Protein AF-0000000067510701 (afdb_homodimer)

Nearest PDB structures (foldseek):
  4hqs-assembly1_A  TM=9.739E-01  e=9.668E-22  Streptococcus pneumoniae TIGR4
  2yp6-assembly3_C  TM=9.365E-01  e=1.801E-18  Streptococcus pneumoniae TIGR4
  2h30-assembly1_A  TM=8.982E-01  e=5.871E-12  Neisseria gonorrhoeae
  5cyy-assembly2_D  TM=8.060E-01  e=5.119E-09  Mycobacterium tuberculosis H37Rv
  2hyx-assembly1_B  TM=7.665E-01  e=7.024E-09  Mycobacterium tuberculosis H37Rv

Secondary structure (DSSP, 8-state):
----------------------------------------------------------------PPPSPBPPP-EEEETTS-EEEGGGGTTSEEEEEE--TT-HHHHHTHHHHHHHHH-SS-SEEEEEEE-TTSTTPPPHHHHHHHHHTSS-TTS-EEE-TTSHHHHHTT--SSSEEEEE-TTSBEEEEEES---HHHHHHHHHH--/----------------------------------------------------------------PPPSPBPPP-EEEETTS-EEEGGGGTTSEEEEEE--TT-HHHHHTHHHHHHHHH-SS-SEEEEEEE-TTSTTPPPHHHHHHHHHTSS-TTS-EEE-TTSHHHHHTT--SSSEEEEE-TTSBEEEEEES---HHHHHHHHHH--

Solvent-accessible surface area (backbone atoms only — not comparable to full-atom values): 25772 Å² total; per-residue (Å²): 138,65,96,67,84,73,88,76,85,83,79,84,85,87,81,80,90,80,81,90,84,92,86,92,84,86,78,88,90,80,90,79,88,76,89,90,87,73,88,76,77,77,60,78,71,71,73,70,73,74,72,67,67,74,69,66,69,65,69,63,74,70,70,70,72,60,67,40,35,42,46,82,75,53,77,34,44,29,80,85,69,46,79,47,46,56,76,76,43,64,73,28,25,35,44,41,35,37,41,46,93,85,36,66,72,34,59,71,42,46,64,57,52,36,52,62,52,64,51,74,95,56,70,55,44,59,41,30,38,34,34,30,66,41,96,82,30,49,46,60,70,55,41,54,56,55,53,69,74,49,91,61,81,83,44,51,42,29,48,33,69,81,43,59,63,39,54,49,49,49,59,87,60,69,23,26,38,35,35,27,20,23,80,42,20,37,53,44,75,44,78,40,91,73,52,68,68,54,52,53,50,52,59,69,70,50,57,131,87,74,84,79,82,87,79,89,80,88,66,95,76,90,79,89,87,78,94,80,92,89,91,88,94,87,79,82,81,93,77,90,78,80,89,81,84,84,85,76,75,72,74,76,73,75,70,73,72,72,74,69,76,66,70,69,69,69,64,74,70,69,71,71,60,67,38,36,42,45,81,77,54,78,34,43,29,81,85,69,45,78,47,45,55,76,76,42,64,74,28,26,36,43,39,36,36,41,47,92,84,36,65,71,33,59,72,42,46,66,57,52,37,51,62,52,65,50,74,94,56,71,55,43,59,41,31,39,34,34,30,68,41,96,82,31,48,46,58,70,56,40,53,57,54,52,69,73,48,91,60,81,82,44,51,42,30,48,33,68,80,43,57,63,40,56,50,50,50,58,85,58,70,25,27,37,35,36,27,20,23,81,42,20,38,53,44,77,44,78,41,92,74,53,68,68,55,53,53,51,51,59,68,71,51,57

Radius of gyration: 43.46 Å; Cα contacts (8 Å, |Δi|>4): 567; chains: 2; bounding box: 145×126×95 Å

Organism: Streptococcus pyogenes serotype M1 (NCBI:txid301447)

Sequence (414 aa):
MKKGLLVTTGLACLGLLTACSTQDNMAKKEITQDKMSMAAKKKDKMSTSKDKSMMADKSSDKKMTNDGPMAPDFELKGIDGKTYRLSEFKGKKVYLKFWASWCSICLSTLADTEDLAKMSDKDYVVLTVVSPGHQGEKSEADFKKWFQGTDYKDLPVLLDPDGKLLEAYGVRSYPTEVFIGSDGVLAKKHIGYAKKSDIKKTLKGIHMKKGLLVTTGLACLGLLTACSTQDNMAKKEITQDKMSMAAKKKDKMSTSKDKSMMADKSSDKKMTNDGPMAPDFELKGIDGKTYRLSEFKGKKVYLKFWASWCSICLSTLADTEDLAKMSDKDYVVLTVVSPGHQGEKSEADFKKWFQGTDYKDLPVLLDPDGKLLEAYGVRSYPTEVFIGSDGVLAKKHIGYAKKSDIKKTLKGIH

pLDDT: mean 74.03, std 33.58, range [16.55, 98.88]

Foldseek 3Di:
DDDDDDDDDDDDYDDDDDDDDDDDDDDDDDDDDDDDDDDDPPPPPPVPPCVVVPPVPPPPPVVDAFDADFADWDWFAWLVGDIDIPVVLQQAKEKEKEAAPPDPLRVVCLVLLLVVQPDPPHRYHYAYEYEDPPPPHHHPVVVSVVVVPDPRPSHTYTYRPPCVSCVRVVPDAPTKIWIAASNRGRRDIDHGHDDSVRVVVVSVPHD/DDDDDDDDDDDDPDDDDDDDDDYDDDDDDDDDDDDDDDDDPPPPVPVPPPPPPCPVCPVCPVVDAFDADFADWDWFAWLVGDIDIPVVLQQAKEKEKEAAPPDPLRVVCLVLLLVVQPDPPHRYHYAYEYEDPPPPHHHPVVVSVVVVPDPRPSHTYTYRPPCVSCVRVVPDAPTKIWIAASNRGRRDIDHGHDDSVRVVVVSVPHD

Structure (mmCIF, N/CA/C/O backbone):
data_AF-0000000067510701-model_v1
#
loop_
_entity.id
_entity.type
_entity.pdbx_description
1 polymer 'Thioredoxin domain-containing protein'
#
loop_
_atom_site.group_PDB
_atom_site.id
_atom_site.type_symbol
_atom_site.label_atom_id
_atom_site.label_alt_id
_atom_site.label_comp_id
_atom_site.label_asym_id
_atom_site.label_entity_id
_atom_site.label_seq_id
_atom_site.pdbx_PDB_ins_code
_atom_site.Cartn_x
_atom_site.Cartn_y
_atom_site.Cartn_z
_atom_site.occupancy
_atom_site.B_iso_or_equiv
_atom_site.auth_seq_id
_atom_site.auth_comp_id
_atom_site.auth_asym_id
_atom_site.auth_atom_id
_atom_site.pdbx_PDB_model_num
ATOM 1 N N . MET A 1 1 ? -29.484 -66.062 31 1 19.69 1 MET A N 1
ATOM 2 C CA . MET A 1 1 ? -29.906 -66.312 32.375 1 19.69 1 MET A CA 1
ATOM 3 C C . MET A 1 1 ? -29.156 -65.438 33.344 1 19.69 1 MET A C 1
ATOM 5 O O . MET A 1 1 ? -29.719 -65 34.375 1 19.69 1 MET A O 1
ATOM 9 N N . LYS A 1 2 ? -27.766 -65.5 33.312 1 18.55 2 LYS A N 1
ATOM 10 C CA . LYS A 1 2 ? -27.078 -65.5 34.594 1 18.55 2 LYS A CA 1
ATOM 11 C C . LYS A 1 2 ? -27.016 -64.062 35.156 1 18.55 2 LYS A C 1
ATOM 13 O O . LYS A 1 2 ? -27.094 -63.875 36.375 1 18.55 2 LYS A O 1
ATOM 18 N N . LYS A 1 3 ? -26.016 -63.375 34.594 1 22.7 3 LYS A N 1
ATOM 19 C CA . LYS A 1 3 ? -25.094 -62.812 35.594 1 22.7 3 LYS A CA 1
ATOM 20 C C . LYS A 1 3 ? -25.797 -61.75 36.438 1 22.7 3 LYS A C 1
ATOM 22 O O . LYS A 1 3 ? -26.219 -60.719 35.906 1 22.7 3 LYS A O 1
ATOM 27 N N . GLY A 1 4 ? -26.203 -62.156 37.5 1 18.95 4 GLY A N 1
ATOM 28 C CA . GLY A 1 4 ? -27.016 -61.75 38.625 1 18.95 4 GLY A CA 1
ATOM 29 C C . GLY A 1 4 ? -26.438 -60.562 39.375 1 18.95 4 GLY A C 1
ATOM 30 O O . GLY A 1 4 ? -27.188 -59.781 39.969 1 18.95 4 GLY A O 1
ATOM 31 N N . LEU A 1 5 ? -24.953 -60.656 39.594 1 21.62 5 LEU A N 1
ATOM 32 C CA . LEU A 1 5 ? -24.766 -60.531 41.031 1 21.62 5 LEU A CA 1
ATOM 33 C C . LEU A 1 5 ? -25.219 -59.188 41.531 1 21.62 5 LEU A C 1
ATOM 35 O O . LEU A 1 5 ? -25.172 -58.188 40.781 1 21.62 5 LEU A O 1
ATOM 39 N N . LEU A 1 6 ? -25.078 -59.031 42.875 1 18.22 6 LEU A N 1
ATOM 40 C CA . LEU A 1 6 ? -25.812 -58.688 44.062 1 18.22 6 LEU A CA 1
ATOM 41 C C . LEU A 1 6 ? -25.406 -57.281 44.562 1 18.22 6 LEU A C 1
ATOM 43 O O . LEU A 1 6 ? -26.219 -56.562 45.125 1 18.22 6 LEU A O 1
ATOM 47 N N . VAL A 1 7 ? -24.109 -56.875 44.219 1 21.47 7 VAL A N 1
ATOM 48 C CA . VAL A 1 7 ? -23.562 -56.406 45.469 1 21.47 7 VAL A CA 1
ATOM 49 C C . VAL A 1 7 ? -24.469 -55.344 46.062 1 21.47 7 VAL A C 1
ATOM 51 O O . VAL A 1 7 ? -25.094 -54.562 45.344 1 21.47 7 VAL A O 1
ATOM 54 N N . THR A 1 8 ? -24.234 -55.375 47.375 1 17.89 8 THR A N 1
ATOM 55 C CA . THR A 1 8 ? -24.875 -55.125 48.656 1 17.89 8 THR A CA 1
ATOM 56 C C . THR A 1 8 ? -25.062 -53.625 48.875 1 17.89 8 THR A C 1
ATOM 58 O O . THR A 1 8 ? -26.172 -53.156 49.125 1 17.89 8 THR A O 1
ATOM 61 N N . THR A 1 9 ? -23.891 -53.125 49.562 1 20.98 9 THR A N 1
ATOM 62 C CA . THR A 1 9 ? -24.125 -52.75 50.969 1 20.98 9 THR A CA 1
ATOM 63 C C . THR A 1 9 ? -24.859 -51.438 51.062 1 20.98 9 THR A C 1
ATOM 65 O O . THR A 1 9 ? -24.844 -50.625 50.125 1 20.98 9 THR A O 1
ATOM 68 N N . GLY A 1 10 ? -24.578 -50.906 52.188 1 18.06 10 GLY A N 1
ATOM 69 C CA . GLY A 1 10 ? -25.266 -50.625 53.438 1 18.06 10 GLY A CA 1
ATOM 70 C C . GLY A 1 10 ? -25.766 -49.188 53.531 1 18.06 10 GLY A C 1
ATOM 71 O O . GLY A 1 10 ? -25.422 -48.375 52.688 1 18.06 10 GLY A O 1
ATOM 72 N N . LEU A 1 11 ? -25.297 -48.656 54.688 1 17.89 11 LEU A N 1
ATOM 73 C CA . LEU A 1 11 ? -26.156 -48.281 55.812 1 17.89 11 LEU A CA 1
ATOM 74 C C . LEU A 1 11 ? -26.516 -46.781 55.719 1 17.89 11 LEU A C 1
ATOM 76 O O . LEU A 1 11 ? -27.688 -46.438 55.812 1 17.89 11 LEU A O 1
ATOM 80 N N . ALA A 1 12 ? -25.438 -45.906 56.094 1 18.53 12 ALA A N 1
ATOM 81 C CA . ALA A 1 12 ? -25.672 -45.344 57.438 1 18.53 12 ALA A CA 1
ATOM 82 C C . ALA A 1 12 ? -26.609 -44.156 57.344 1 18.53 12 ALA A C 1
ATOM 84 O O . ALA A 1 12 ? -26.781 -43.562 56.281 1 18.53 12 ALA A O 1
ATOM 85 N N . CYS A 1 13 ? -26.203 -43.156 58.25 1 19.16 13 CYS A N 1
ATOM 86 C CA . CYS A 1 13 ? -26.828 -42.656 59.469 1 19.16 13 CYS A CA 1
ATOM 87 C C . CYS A 1 13 ? -27.766 -41.5 59.188 1 19.16 13 CYS A C 1
ATOM 89 O O . CYS A 1 13 ? -27.703 -40.906 58.094 1 19.16 13 CYS A O 1
ATOM 91 N N . LEU A 1 14 ? -27.609 -40.562 60.062 1 18.84 14 LEU A N 1
ATOM 92 C CA . LEU A 1 14 ? -28.391 -40.094 61.188 1 18.84 14 LEU A CA 1
ATOM 93 C C . LEU A 1 14 ? -29.219 -38.875 60.781 1 18.84 14 LEU A C 1
ATOM 95 O O . LEU A 1 14 ? -28.938 -38.219 59.781 1 18.84 14 LEU A O 1
ATOM 99 N N . GLY A 1 15 ? -29.297 -38.062 61.812 1 17.14 15 GLY A N 1
ATOM 100 C CA . GLY A 1 15 ? -30.344 -37.594 62.719 1 17.14 15 GLY A CA 1
ATOM 101 C C . GLY A 1 15 ? -30.969 -36.281 62.219 1 17.14 15 GLY A C 1
ATOM 102 O O . GLY A 1 15 ? -32.188 -36.25 61.969 1 17.14 15 GLY A O 1
ATOM 103 N N . LEU A 1 16 ? -30.609 -35.219 63 1 18.25 16 LEU A N 1
ATOM 104 C CA . LEU A 1 16 ? -31.422 -34.594 64.062 1 18.25 16 LEU A CA 1
ATOM 105 C C . LEU A 1 16 ? -32.156 -33.406 63.5 1 18.25 16 LEU A C 1
ATOM 107 O O . LEU A 1 16 ? -33.375 -33.281 63.656 1 18.25 16 LEU A O 1
ATOM 111 N N . LEU A 1 17 ? -31.547 -32.188 63.812 1 19.34 17 LEU A N 1
ATOM 112 C CA . LEU A 1 17 ? -32.031 -31.281 64.875 1 19.34 17 LEU A CA 1
ATOM 113 C C . LEU A 1 17 ? -33.094 -30.328 64.312 1 19.34 17 LEU A C 1
ATOM 115 O O . LEU A 1 17 ? -33.062 -30 63.125 1 19.34 17 LEU A O 1
ATOM 119 N N . THR A 1 18 ? -33.969 -30.125 65.25 1 20.2 18 THR A N 1
ATOM 120 C CA . THR A 1 18 ? -35.281 -29.625 65.625 1 20.2 18 THR A CA 1
ATOM 121 C C . THR A 1 18 ? -35.469 -28.172 65.188 1 20.2 18 THR A C 1
ATOM 123 O O . THR A 1 18 ? -36.469 -27.797 64.562 1 20.2 18 THR A O 1
ATOM 126 N N . ALA A 1 19 ? -34.719 -27.25 66.125 1 20.03 19 ALA A N 1
ATOM 127 C CA . ALA A 1 19 ? -35.531 -26.469 67.062 1 20.03 19 ALA A CA 1
ATOM 128 C C . ALA A 1 19 ? -36.156 -25.266 66.375 1 20.03 19 ALA A C 1
ATOM 130 O O . ALA A 1 19 ? -37.375 -25.016 66.5 1 20.03 19 ALA A O 1
ATOM 131 N N . CYS A 1 20 ? -35.375 -24.094 66.562 1 22.7 20 CYS A N 1
ATOM 132 C CA . CYS A 1 20 ? -35.75 -23.078 67.5 1 22.7 20 CYS A CA 1
ATOM 133 C C . CYS A 1 20 ? -36.844 -22.172 67 1 22.7 20 CYS A C 1
ATOM 135 O O . CYS A 1 20 ? -36.969 -21.953 65.812 1 22.7 20 CYS A O 1
ATOM 137 N N . SER A 1 21 ? -37.344 -21.359 68 1 20 21 SER A N 1
ATOM 138 C CA . SER A 1 21 ? -38.438 -20.781 68.75 1 20 21 SER A CA 1
ATOM 139 C C . SER A 1 21 ? -39.031 -19.562 68.062 1 20 21 SER A C 1
ATOM 141 O O . SER A 1 21 ? -40.25 -19.453 67.938 1 20 21 SER A O 1
ATOM 143 N N . THR A 1 22 ? -38.594 -18.25 68.625 1 20.52 22 THR A N 1
ATOM 144 C CA . THR A 1 22 ? -39.312 -17.375 69.562 1 20.52 22 THR A CA 1
ATOM 145 C C . THR A 1 22 ? -40.156 -16.359 68.812 1 20.52 22 THR A C 1
ATOM 147 O O . THR A 1 22 ? -39.875 -16.062 67.625 1 20.52 22 THR A O 1
ATOM 150 N N . GLN A 1 23 ? -40.844 -15.367 69.688 1 18.64 23 GLN A N 1
ATOM 151 C CA . GLN A 1 23 ? -42.094 -14.758 70.188 1 18.64 23 GLN A CA 1
ATOM 152 C C . GLN A 1 23 ? -42.344 -13.438 69.438 1 18.64 23 GLN A C 1
ATOM 154 O O . GLN A 1 23 ? -43.469 -13.188 69 1 18.64 23 GLN A O 1
ATOM 159 N N . ASP A 1 24 ? -41.656 -12.266 69.938 1 19.34 24 ASP A N 1
ATOM 160 C CA . ASP A 1 24 ? -42.281 -11.242 70.75 1 19.34 24 ASP A CA 1
ATOM 161 C C . ASP A 1 24 ? -43.031 -10.234 69.875 1 19.34 24 ASP A C 1
ATOM 163 O O . ASP A 1 24 ? -42.75 -10.086 68.688 1 19.34 24 ASP A O 1
ATOM 167 N N . ASN A 1 25 ? -43.656 -9.102 70.625 1 19.2 25 ASN A N 1
ATOM 168 C CA . ASN A 1 25 ? -44.812 -8.352 71 1 19.2 25 ASN A CA 1
ATOM 169 C C . ASN A 1 25 ? -45.031 -7.113 70.125 1 19.2 25 ASN A C 1
ATOM 171 O O . ASN A 1 25 ? -46.125 -6.883 69.625 1 19.2 25 ASN A O 1
ATOM 175 N N . MET A 1 26 ? -44.406 -5.898 70.562 1 17.7 26 MET A N 1
ATOM 176 C CA . MET A 1 26 ? -45.125 -4.812 71.25 1 17.7 26 MET A CA 1
ATOM 177 C C . MET A 1 26 ? -45.688 -3.846 70.25 1 17.7 26 MET A C 1
ATOM 179 O O . MET A 1 26 ? -46.906 -3.551 70.25 1 17.7 26 MET A O 1
ATOM 183 N N . ALA A 1 27 ? -45.344 -2.414 70.375 1 17.91 27 ALA A N 1
ATOM 184 C CA . ALA A 1 27 ? -46.094 -1.237 70.812 1 17.91 27 ALA A CA 1
ATOM 185 C C . ALA A 1 27 ? -46.594 -0.438 69.625 1 17.91 27 ALA A C 1
ATOM 187 O O . ALA A 1 27 ? -47.719 0.038 69.625 1 17.91 27 ALA A O 1
ATOM 188 N N . LYS A 1 28 ? -45.719 0.049 68.688 1 18.64 28 LYS A N 1
ATOM 189 C CA . LYS A 1 28 ? -45.719 1.509 68.625 1 18.64 28 LYS A CA 1
ATOM 190 C C . LYS A 1 28 ? -46.969 2.047 68 1 18.64 28 LYS A C 1
ATOM 192 O O . LYS A 1 28 ? -47.469 1.472 67 1 18.64 28 LYS A O 1
ATOM 197 N N . LYS A 1 29 ? -47.094 3.461 68.125 1 20.12 29 LYS A N 1
ATOM 198 C CA . LYS A 1 29 ? -47.969 4.562 68.562 1 20.12 29 LYS A CA 1
ATOM 199 C C . LYS A 1 29 ? -48.875 4.992 67.375 1 20.12 29 LYS A C 1
ATOM 201 O O . LYS A 1 29 ? -48.5 4.887 66.188 1 20.12 29 LYS A O 1
ATOM 206 N N . GLU A 1 30 ? -49.781 6.047 67.562 1 20.12 30 GLU A N 1
ATOM 207 C CA . GLU A 1 30 ? -51.125 6.594 67.5 1 20.12 30 GLU A CA 1
ATOM 208 C C . GLU A 1 30 ? -51.281 7.422 66.188 1 20.12 30 GLU A C 1
ATOM 210 O O . GLU A 1 30 ? -52.406 7.523 65.688 1 20.12 30 GLU A O 1
ATOM 215 N N . ILE A 1 31 ? -50.25 8.336 65.812 1 21.16 31 ILE A N 1
ATOM 216 C CA . ILE A 1 31 ? -50.688 9.719 65.688 1 21.16 31 ILE A CA 1
ATOM 217 C C . ILE A 1 31 ? -51.531 9.883 64.438 1 21.16 31 ILE A C 1
ATOM 219 O O . ILE A 1 31 ? -51.094 9.438 63.344 1 21.16 31 ILE A O 1
ATOM 223 N N . THR A 1 32 ? -52.75 10.5 64.438 1 20.78 32 THR A N 1
ATOM 224 C CA . THR A 1 32 ? -54.094 10.656 63.875 1 20.78 32 THR A CA 1
ATOM 225 C C . THR A 1 32 ? -54 11.422 62.531 1 20.78 32 THR A C 1
ATOM 227 O O . THR A 1 32 ? -54.562 10.977 61.531 1 20.78 32 THR A O 1
ATOM 230 N N . GLN A 1 33 ? -54.062 12.852 62.594 1 20.64 33 GLN A N 1
ATOM 231 C CA . GLN A 1 33 ? -55.25 13.625 62.188 1 20.64 33 GLN A CA 1
ATOM 232 C C . GLN A 1 33 ? -55.219 13.922 60.688 1 20.64 33 GLN A C 1
ATOM 234 O O . GLN A 1 33 ? -56.188 13.688 60 1 20.64 33 GLN A O 1
ATOM 239 N N . ASP A 1 34 ? -54.875 15.227 60.312 1 21.2 34 ASP A N 1
ATOM 240 C CA . ASP A 1 34 ? -55.531 16.359 59.688 1 21.2 34 ASP A CA 1
ATOM 241 C C . ASP A 1 34 ? -55.25 16.438 58.188 1 21.2 34 ASP A C 1
ATOM 243 O O . ASP A 1 34 ? -55.875 17.219 57.469 1 21.2 34 ASP A O 1
ATOM 247 N N . LYS A 1 35 ? -54.094 16.047 57.656 1 20.91 35 LYS A N 1
ATOM 248 C CA . LYS A 1 35 ? -53.5 17.047 56.812 1 20.91 35 LYS A CA 1
ATOM 249 C C . LYS A 1 35 ? -54.344 17.312 55.562 1 20.91 35 LYS A C 1
ATOM 251 O O . LYS A 1 35 ? -55.156 16.484 55.188 1 20.91 35 LYS A O 1
ATOM 256 N N . MET A 1 36 ? -53.688 18.125 54.469 1 21.8 36 MET A N 1
ATOM 257 C CA . MET A 1 36 ? -53.594 19.25 53.531 1 21.8 36 MET A CA 1
ATOM 258 C C . MET A 1 36 ? -54.188 18.875 52.188 1 21.8 36 MET A C 1
ATOM 260 O O . MET A 1 36 ? -53.938 17.766 51.688 1 21.8 36 MET A O 1
ATOM 264 N N . SER A 1 37 ? -55.094 19.766 51.562 1 23.55 37 SER A N 1
ATOM 265 C CA . SER A 1 37 ? -56.188 20.031 50.594 1 23.55 37 SER A CA 1
ATOM 266 C C . SER A 1 37 ? -55.75 19.703 49.156 1 23.55 37 SER A C 1
ATOM 268 O O . SER A 1 37 ? -56.469 19.031 48.438 1 23.55 37 SER A O 1
ATOM 270 N N . MET A 1 38 ? -54.938 20.594 48.531 1 21.38 38 MET A N 1
ATOM 271 C CA . MET A 1 38 ? -55.25 21.312 47.312 1 21.38 38 MET A CA 1
ATOM 272 C C . MET A 1 38 ? -54.906 20.453 46.094 1 21.38 38 MET A C 1
ATOM 274 O O . MET A 1 38 ? -55.5 20.625 45.031 1 21.38 38 MET A O 1
ATOM 278 N N . ALA A 1 39 ? -53.688 19.984 45.969 1 22.02 39 ALA A N 1
ATOM 279 C CA . ALA A 1 39 ? -53.094 20.094 44.625 1 22.02 39 ALA A CA 1
ATOM 280 C C . ALA A 1 39 ? -53.781 19.172 43.656 1 22.02 39 ALA A C 1
ATOM 282 O O . ALA A 1 39 ? -54.031 18 43.969 1 22.02 39 ALA A O 1
ATOM 283 N N . ALA A 1 40 ? -54.438 19.844 42.562 1 24.95 40 ALA A N 1
ATOM 284 C CA . ALA A 1 40 ? -55.156 19.609 41.312 1 24.95 40 ALA A CA 1
ATOM 285 C C . ALA A 1 40 ? -54.438 18.594 40.438 1 24.95 40 ALA A C 1
ATOM 287 O O . ALA A 1 40 ? -53.344 18.859 39.969 1 24.95 40 ALA A O 1
ATOM 288 N N . LYS A 1 41 ? -54.594 17.359 40.688 1 25.16 41 LYS A N 1
ATOM 289 C CA . LYS A 1 41 ? -53.906 16.312 39.906 1 25.16 41 LYS A CA 1
ATOM 290 C C . LYS A 1 41 ? -54.406 16.297 38.469 1 25.16 41 LYS A C 1
ATOM 292 O O . LYS A 1 41 ? -55.562 16.047 38.188 1 25.16 41 LYS A O 1
ATOM 297 N N . LYS A 1 42 ? -53.812 17.281 37.719 1 24.81 42 LYS A N 1
ATOM 298 C CA . LYS A 1 42 ? -53.844 17.281 36.281 1 24.81 42 LYS A CA 1
ATOM 299 C C . LYS A 1 42 ? -53.594 15.883 35.719 1 24.81 42 LYS A C 1
ATOM 301 O O . LYS A 1 42 ? -52.531 15.312 35.906 1 24.81 42 LYS A O 1
ATOM 306 N N . LYS A 1 43 ? -54.531 15.141 35.781 1 26.73 43 LYS A N 1
ATOM 307 C CA . LYS A 1 43 ? -54.438 13.758 35.312 1 26.73 43 LYS A CA 1
ATOM 308 C C . LYS A 1 43 ? -54.156 13.695 33.844 1 26.73 43 LYS A C 1
ATOM 310 O O . LYS A 1 43 ? -54.219 12.625 33.219 1 26.73 43 LYS A O 1
ATOM 315 N N . ASP A 1 44 ? -53.969 14.914 33.25 1 24.67 44 ASP A N 1
ATOM 316 C CA . ASP A 1 44 ? -54.156 14.609 31.828 1 24.67 44 ASP A CA 1
ATOM 317 C C . ASP A 1 44 ? -53.156 13.547 31.375 1 24.67 44 ASP A C 1
ATOM 319 O O . ASP A 1 44 ? -51.969 13.695 31.547 1 24.67 44 ASP A O 1
ATOM 323 N N . LYS A 1 45 ? -53.562 12.328 31.516 1 26.83 45 LYS A N 1
ATOM 324 C CA . LYS A 1 45 ? -52.875 11.156 30.984 1 26.83 45 LYS A CA 1
ATOM 325 C C . LYS A 1 45 ? -52.531 11.336 29.516 1 26.83 45 LYS A C 1
ATOM 327 O O . LYS A 1 45 ? -53.438 11.297 28.656 1 26.83 45 LYS A O 1
ATOM 332 N N . MET A 1 46 ? -51.844 12.445 29.219 1 25.66 46 MET A N 1
ATOM 333 C CA . MET A 1 46 ? -51.312 12.445 27.859 1 25.66 46 MET A CA 1
ATOM 334 C C . MET A 1 46 ? -50.656 11.109 27.531 1 25.66 46 MET A C 1
ATOM 336 O O . MET A 1 46 ? -49.781 10.641 28.281 1 25.66 46 MET A O 1
ATOM 340 N N . SER A 1 47 ? -51.469 10.148 27.062 1 28.52 47 SER A N 1
ATOM 341 C CA . SER A 1 47 ? -51.125 8.906 26.359 1 28.52 47 SER A CA 1
ATOM 342 C C . SER A 1 47 ? -49.938 9.086 25.453 1 28.52 47 SER A C 1
ATOM 344 O O . SER A 1 47 ? -50.031 9.734 24.406 1 28.52 47 SER A O 1
ATOM 346 N N . THR A 1 48 ? -48.906 9.703 25.953 1 29.53 48 THR A N 1
ATOM 347 C CA . THR A 1 48 ? -47.75 9.781 25.047 1 29.53 48 THR A CA 1
ATOM 348 C C . THR A 1 48 ? -47.406 8.398 24.5 1 29.53 48 THR A C 1
ATOM 350 O O . THR A 1 48 ? -47.125 7.484 25.281 1 29.53 48 THR A O 1
ATOM 353 N N . SER A 1 49 ? -48.219 7.953 23.469 1 29.98 49 SER A N 1
ATOM 354 C CA . SER A 1 49 ? -47.844 6.863 22.578 1 29.98 49 SER A CA 1
ATOM 355 C C . SER A 1 49 ? -46.344 6.84 22.328 1 29.98 49 SER A C 1
ATOM 357 O O . SER A 1 49 ? -45.75 7.867 22.016 1 29.98 49 SER A O 1
ATOM 359 N N . LYS A 1 50 ? -45.688 6.066 23.141 1 29.62 50 LYS A N 1
ATOM 360 C CA . LYS A 1 50 ? -44.312 5.629 22.984 1 29.62 50 LYS A CA 1
ATOM 361 C C . LYS A 1 50 ? -44.031 5.219 21.531 1 29.62 50 LYS A C 1
ATOM 363 O O . LYS A 1 50 ? -44.5 4.168 21.094 1 29.62 50 LYS A O 1
ATOM 368 N N . ASP A 1 51 ? -44.469 6.004 20.562 1 29.12 51 ASP A N 1
ATOM 369 C CA . ASP A 1 51 ? -43.812 5.652 19.312 1 29.12 51 ASP A CA 1
ATOM 370 C C . ASP A 1 51 ? -42.312 5.375 19.547 1 29.12 51 ASP A C 1
ATOM 372 O O . ASP A 1 51 ? -41.531 6.301 19.766 1 29.12 51 ASP A O 1
ATOM 376 N N . LYS A 1 52 ? -42.062 4.492 20.5 1 30.2 52 LYS A N 1
ATOM 377 C CA . LYS A 1 52 ? -40.719 3.941 20.484 1 30.2 52 LYS A CA 1
ATOM 378 C C . LYS A 1 52 ? -40.25 3.721 19.062 1 30.2 52 LYS A C 1
ATOM 380 O O . LYS A 1 52 ? -40.781 2.875 18.344 1 30.2 52 LYS A O 1
ATOM 385 N N . SER A 1 53 ? -40.125 4.773 18.344 1 30.17 53 SER A N 1
ATOM 386 C CA . SER A 1 53 ? -39.312 4.676 17.156 1 30.17 53 SER A CA 1
ATOM 387 C C . SER A 1 53 ? -38.188 3.633 17.344 1 30.17 53 SER A C 1
ATOM 389 O O . SER A 1 53 ? -37.531 3.613 18.375 1 30.17 53 SER A O 1
ATOM 391 N N . MET A 1 54 ? -38.438 2.346 16.875 1 27 54 MET A N 1
ATOM 392 C CA . MET A 1 54 ? -37.438 1.367 16.469 1 27 54 MET A CA 1
ATOM 393 C C . MET A 1 54 ? -36.125 2.057 16.062 1 27 54 MET A C 1
ATOM 395 O O . MET A 1 54 ? -36.094 2.783 15.07 1 27 54 MET A O 1
ATOM 399 N N . MET A 1 55 ? -35.594 2.779 16.922 1 25.72 55 MET A N 1
ATOM 400 C CA . MET A 1 55 ? -34.188 2.916 16.594 1 25.72 55 MET A CA 1
ATOM 401 C C . MET A 1 55 ? -33.625 1.613 16.031 1 25.72 55 MET A C 1
ATOM 403 O O . MET A 1 55 ? -33.5 0.623 16.75 1 25.72 55 MET A O 1
ATOM 407 N N . ALA A 1 56 ? -34.125 1.105 14.898 1 30.53 56 ALA A N 1
ATOM 408 C CA . ALA A 1 56 ? -33.344 0.118 14.148 1 30.53 56 ALA A CA 1
ATOM 409 C C . ALA A 1 56 ? -31.859 0.21 14.484 1 30.53 56 ALA A C 1
ATOM 411 O O . ALA A 1 56 ? -31.266 1.29 14.422 1 30.53 56 ALA A O 1
ATOM 412 N N . ASP A 1 57 ? -31.484 -0.388 15.508 1 32.12 57 ASP A N 1
ATOM 413 C CA . ASP A 1 57 ? -30.078 -0.805 15.539 1 32.12 57 ASP A CA 1
ATOM 414 C C . ASP A 1 57 ? -29.516 -0.927 14.125 1 32.12 57 ASP A C 1
ATOM 416 O O . ASP A 1 57 ? -29.906 -1.816 13.367 1 32.12 57 ASP A O 1
ATOM 420 N N . LYS A 1 58 ? -29.578 0.074 13.352 1 34.72 58 LYS A N 1
ATOM 421 C CA . LYS A 1 58 ? -28.672 -0.13 12.219 1 34.72 58 LYS A CA 1
ATOM 422 C C . LYS A 1 58 ? -27.531 -1.079 12.594 1 34.72 58 LYS A C 1
ATOM 424 O O . LYS A 1 58 ? -26.641 -0.719 13.367 1 34.72 58 LYS A O 1
ATOM 429 N N . SER A 1 59 ? -27.859 -2.268 12.984 1 35.97 59 SER A N 1
ATOM 430 C CA . SER A 1 59 ? -26.797 -3.258 12.844 1 35.97 59 SER A CA 1
ATOM 431 C C . SER A 1 59 ? -25.703 -2.758 11.914 1 35.97 59 SER A C 1
ATOM 433 O O . SER A 1 59 ? -25.891 -2.691 10.695 1 35.97 59 SER A O 1
ATOM 435 N N . SER A 1 60 ? -25.172 -1.688 12.148 1 36.97 60 SER A N 1
ATOM 436 C CA . SER A 1 60 ? -23.953 -1.311 11.438 1 36.97 60 SER A CA 1
ATOM 437 C C . SER A 1 60 ? -23.141 -2.539 11.047 1 36.97 60 SER A C 1
ATOM 439 O O . SER A 1 60 ? -22.578 -3.221 11.906 1 36.97 60 SER A O 1
ATOM 441 N N . ASP A 1 61 ? -23.672 -3.424 10.359 1 39.16 61 ASP A N 1
ATOM 442 C CA . ASP A 1 61 ? -22.688 -4.301 9.719 1 39.16 61 ASP A CA 1
ATOM 443 C C . ASP A 1 61 ? -21.312 -3.658 9.703 1 39.16 61 ASP A C 1
ATOM 445 O O . ASP A 1 61 ? -21.016 -2.84 8.828 1 39.16 61 ASP A O 1
ATOM 449 N N . LYS A 1 62 ? -20.844 -3.188 10.797 1 46.09 62 LYS A N 1
ATOM 450 C CA . LYS A 1 62 ? -19.469 -2.75 10.93 1 46.09 62 LYS A CA 1
ATOM 451 C C . LYS A 1 62 ? -18.562 -3.494 9.953 1 46.09 62 LYS A C 1
ATOM 453 O O . LYS A 1 62 ? -18.25 -4.668 10.156 1 46.09 62 LYS A O 1
ATOM 458 N N . LYS A 1 63 ? -18.844 -3.467 8.703 1 53.47 63 LYS A N 1
ATOM 459 C CA . LYS A 1 63 ? -17.938 -4.023 7.707 1 53.47 63 LYS A CA 1
ATOM 460 C C . LYS A 1 63 ? -16.484 -3.869 8.141 1 53.47 63 LYS A C 1
ATOM 462 O O . LYS A 1 63 ? -16 -2.75 8.336 1 53.47 63 LYS A O 1
ATOM 467 N N . MET A 1 64 ? -15.961 -4.91 8.789 1 65.06 64 MET A N 1
ATOM 468 C CA . MET A 1 64 ? -14.539 -4.953 9.117 1 65.06 64 MET A CA 1
ATOM 469 C C . MET A 1 64 ? -13.688 -4.566 7.914 1 65.06 64 MET A C 1
ATOM 471 O O . MET A 1 64 ? -13.977 -4.984 6.789 1 65.06 64 MET A O 1
ATOM 475 N N . THR A 1 65 ? -13.156 -3.463 8.008 1 81.31 65 THR A N 1
ATOM 476 C CA . THR A 1 65 ? -12.281 -2.975 6.949 1 81.31 65 THR A CA 1
ATOM 477 C C . THR A 1 65 ? -10.812 -3.211 7.305 1 81.31 65 THR A C 1
ATOM 479 O O . THR A 1 65 ? -10.453 -3.258 8.484 1 81.31 65 THR A O 1
ATOM 482 N N . ASN A 1 66 ? -10.086 -3.664 6.273 1 90 66 ASN A N 1
ATOM 483 C CA . ASN A 1 66 ? -8.648 -3.818 6.453 1 90 66 ASN A CA 1
ATOM 484 C C . ASN A 1 66 ? -7.949 -2.467 6.57 1 90 66 ASN A C 1
ATOM 486 O O . ASN A 1 66 ? -8.445 -1.462 6.055 1 90 66 ASN A O 1
ATOM 490 N N . ASP A 1 67 ? -6.824 -2.592 7.297 1 85.69 67 ASP A N 1
ATOM 491 C CA . ASP A 1 67 ? -5.973 -1.409 7.367 1 85.69 67 ASP A CA 1
ATOM 492 C C . ASP A 1 67 ? -4.844 -1.484 6.336 1 85.69 67 ASP A C 1
ATOM 494 O O . ASP A 1 67 ? -4.242 -2.543 6.145 1 85.69 67 ASP A O 1
ATOM 498 N N . GLY A 1 68 ? -4.707 -0.351 5.52 1 89.81 68 GLY A N 1
ATOM 499 C CA . GLY A 1 68 ? -3.672 -0.277 4.5 1 89.81 68 GLY A CA 1
ATOM 500 C C . GLY A 1 68 ? -4.094 0.521 3.281 1 89.81 68 GLY A C 1
ATOM 501 O O . GLY A 1 68 ? -5.219 1.018 3.215 1 89.81 68 GLY A O 1
ATOM 502 N N . PRO A 1 69 ? -3.129 0.659 2.412 1 91.56 69 PRO A N 1
ATOM 503 C CA . PRO A 1 69 ? -3.498 1.309 1.152 1 91.56 69 PRO A CA 1
ATOM 504 C C . PRO A 1 69 ? -4.25 0.378 0.206 1 91.56 69 PRO A C 1
ATOM 506 O O . PRO A 1 69 ? -4.23 -0.842 0.387 1 91.56 69 PRO A O 1
ATOM 509 N N . MET A 1 70 ? -4.926 1.014 -0.678 1 93.44 70 MET A N 1
ATOM 510 C CA . MET A 1 70 ? -5.484 0.196 -1.752 1 93.44 70 MET A CA 1
ATOM 511 C C . MET A 1 70 ? -4.379 -0.519 -2.521 1 93.44 70 MET A C 1
ATOM 513 O O . MET A 1 70 ? -3.316 0.056 -2.766 1 93.44 70 MET A O 1
ATOM 517 N N . ALA A 1 71 ? -4.672 -1.718 -2.814 1 96.69 71 ALA A N 1
ATOM 518 C CA . ALA A 1 71 ? -3.705 -2.461 -3.619 1 96.69 71 ALA A CA 1
ATOM 519 C C . ALA A 1 71 ? -3.592 -1.871 -5.023 1 96.69 71 ALA A C 1
ATOM 521 O O . ALA A 1 71 ? -4.602 -1.537 -5.645 1 96.69 71 ALA A O 1
ATOM 522 N N . PRO A 1 72 ? -2.375 -1.765 -5.5 1 95.19 72 PRO A N 1
ATOM 523 C CA . PRO A 1 72 ? -2.248 -1.346 -6.898 1 95.19 72 PRO A CA 1
ATOM 524 C C . PRO A 1 72 ? -2.967 -2.287 -7.863 1 95.19 72 PRO A C 1
ATOM 526 O O . PRO A 1 72 ? -2.775 -3.504 -7.805 1 95.19 72 PRO A O 1
ATOM 529 N N . ASP A 1 73 ? -3.74 -1.693 -8.727 1 95.75 73 ASP A N 1
ATOM 530 C CA . ASP A 1 73 ? -4.453 -2.502 -9.711 1 95.75 73 ASP A CA 1
ATOM 531 C C . ASP A 1 73 ? -3.506 -3 -10.805 1 95.75 73 ASP A C 1
ATOM 533 O O . ASP A 1 73 ? -2.396 -2.484 -10.953 1 95.75 73 ASP A O 1
ATOM 537 N N . PHE A 1 74 ? -3.982 -4.074 -11.461 1 97.69 74 PHE A N 1
ATOM 538 C CA . PHE A 1 74 ? -3.215 -4.574 -12.594 1 97.69 74 PHE A CA 1
ATOM 539 C C . PHE A 1 74 ? -4.129 -5.25 -13.609 1 97.69 74 PHE A C 1
ATOM 541 O O . PHE A 1 74 ? -5.281 -5.559 -13.305 1 97.69 74 PHE A O 1
ATOM 548 N N . GLU A 1 75 ? -3.613 -5.34 -14.844 1 98.19 75 GLU A N 1
ATOM 549 C CA . GLU A 1 75 ? -4.129 -6.176 -15.922 1 98.19 75 GLU A CA 1
ATOM 550 C C . GLU A 1 75 ? -3.018 -7.016 -16.547 1 98.19 75 GLU A C 1
ATOM 552 O O . GLU A 1 75 ? -2.086 -6.473 -17.141 1 98.19 75 GLU A O 1
ATOM 557 N N . LEU A 1 76 ? -3.133 -8.344 -16.391 1 98.69 76 LEU A N 1
ATOM 558 C CA . LEU A 1 76 ? -2.086 -9.242 -16.875 1 98.69 76 LEU A CA 1
ATOM 559 C C . LEU A 1 76 ? -2.686 -10.445 -17.594 1 98.69 76 LEU A C 1
ATOM 561 O O . LEU A 1 76 ? -3.805 -10.859 -17.281 1 98.69 76 LEU A O 1
ATOM 565 N N . LYS A 1 77 ? -1.863 -10.969 -18.453 1 98.44 77 LYS A N 1
ATOM 566 C CA . LYS A 1 77 ? -2.232 -12.227 -19.094 1 98.44 77 LYS A CA 1
ATOM 567 C C . LYS A 1 77 ? -1.695 -13.422 -18.312 1 98.44 77 LYS A C 1
ATOM 569 O O . LYS A 1 77 ? -0.561 -13.398 -17.828 1 98.44 77 LYS A O 1
ATOM 574 N N . GLY A 1 78 ? -2.521 -14.422 -18.281 1 98.19 78 GLY A N 1
ATOM 575 C CA . GLY A 1 78 ? -2.068 -15.688 -17.734 1 98.19 78 GLY A CA 1
ATOM 576 C C . GLY A 1 78 ? -1.457 -16.609 -18.781 1 98.19 78 GLY A C 1
ATOM 577 O O . GLY A 1 78 ? -1.604 -16.375 -19.969 1 98.19 78 GLY A O 1
ATOM 578 N N . ILE A 1 79 ? -0.831 -17.656 -18.266 1 97.25 79 ILE A N 1
ATOM 579 C CA . ILE A 1 79 ? -0.287 -18.672 -19.156 1 97.25 79 ILE A CA 1
ATOM 580 C C . ILE A 1 79 ? -1.428 -19.391 -19.875 1 97.25 79 ILE A C 1
ATOM 582 O O . ILE A 1 79 ? -1.22 -20.016 -20.922 1 97.25 79 ILE A O 1
ATOM 586 N N . ASP A 1 80 ? -2.568 -19.328 -19.328 1 95.12 80 ASP A N 1
ATOM 587 C CA . ASP A 1 80 ? -3.75 -19.953 -19.922 1 95.12 80 ASP A CA 1
ATOM 588 C C . ASP A 1 80 ? -4.328 -19.062 -21.016 1 95.12 80 ASP A C 1
ATOM 590 O O . ASP A 1 80 ? -5.32 -19.438 -21.656 1 95.12 80 ASP A O 1
ATOM 594 N N . GLY A 1 81 ? -3.828 -17.891 -21.172 1 95.88 81 GLY A N 1
ATOM 595 C CA . GLY A 1 81 ? -4.262 -17 -22.234 1 95.88 81 GLY A CA 1
ATOM 596 C C . GLY A 1 81 ? -5.332 -16.031 -21.797 1 95.88 81 GLY A C 1
ATOM 597 O O . GLY A 1 81 ? -5.676 -15.102 -22.547 1 95.88 81 GLY A O 1
ATOM 598 N N . LYS A 1 82 ? -5.789 -16.188 -20.609 1 96.75 82 LYS A N 1
ATOM 599 C CA . LYS A 1 82 ? -6.832 -15.305 -20.094 1 96.75 82 LYS A CA 1
ATOM 600 C C . LYS A 1 82 ? -6.234 -14.031 -19.516 1 96.75 82 LYS A C 1
ATOM 602 O O . LYS A 1 82 ? -5.07 -14.008 -19.109 1 96.75 82 LYS A O 1
ATOM 607 N N . THR A 1 83 ? -7.074 -12.977 -19.609 1 98.25 83 THR A N 1
ATOM 608 C CA . THR A 1 83 ? -6.695 -11.719 -18.984 1 98.25 83 THR A CA 1
ATOM 609 C C . THR A 1 83 ? -7.258 -11.617 -17.562 1 98.25 83 THR A C 1
ATOM 611 O O . THR A 1 83 ? -8.43 -11.906 -17.328 1 98.25 83 THR A O 1
ATOM 614 N N . TYR A 1 84 ? -6.414 -11.258 -16.672 1 98 84 TYR A N 1
ATOM 615 C CA . TYR A 1 84 ? -6.789 -11.086 -15.273 1 98 84 TYR A CA 1
ATOM 616 C C . TYR A 1 84 ? -6.641 -9.633 -14.844 1 98 84 TYR A C 1
ATOM 618 O O . TYR A 1 84 ? -5.629 -8.992 -15.148 1 98 84 TYR A O 1
ATOM 626 N N . ARG A 1 85 ? -7.633 -9.109 -14.172 1 98.12 85 ARG A N 1
ATOM 627 C CA . ARG A 1 85 ? -7.629 -7.789 -13.547 1 98.12 85 ARG A CA 1
ATOM 628 C C . ARG A 1 85 ? -7.961 -7.883 -12.062 1 98.12 85 ARG A C 1
ATOM 630 O O . ARG A 1 85 ? -8.93 -8.547 -11.68 1 98.12 85 ARG A O 1
ATOM 637 N N . LEU A 1 86 ? -7.121 -7.172 -11.312 1 97.94 86 LEU A N 1
ATOM 638 C CA . LEU A 1 86 ? -7.406 -7.219 -9.883 1 97.94 86 LEU A CA 1
ATOM 639 C C . LEU A 1 86 ? -8.828 -6.738 -9.594 1 97.94 86 LEU A C 1
ATOM 641 O O . LEU A 1 86 ? -9.516 -7.301 -8.742 1 97.94 86 LEU A O 1
ATOM 645 N N . SER A 1 87 ? -9.227 -5.742 -10.266 1 96 87 SER A N 1
ATOM 646 C CA . SER A 1 87 ? -10.508 -5.086 -10.016 1 96 87 SER A CA 1
ATOM 647 C C . SER A 1 87 ? -11.672 -6.047 -10.25 1 96 87 SER A C 1
ATOM 649 O O . SER A 1 87 ? -12.789 -5.801 -9.781 1 96 87 SER A O 1
ATOM 651 N N . GLU A 1 88 ? -11.469 -7.105 -10.938 1 95.88 88 GLU A N 1
ATOM 652 C CA . GLU A 1 88 ? -12.516 -8.086 -11.211 1 95.88 88 GLU A CA 1
ATOM 653 C C . GLU A 1 88 ? -12.805 -8.938 -9.984 1 95.88 88 GLU A C 1
ATOM 655 O O . GLU A 1 88 ? -13.812 -9.648 -9.938 1 95.88 88 GLU A O 1
ATOM 660 N N . PHE A 1 89 ? -11.961 -8.836 -9.016 1 95.75 89 PHE A N 1
ATOM 661 C CA . PHE A 1 89 ? -12.102 -9.703 -7.855 1 95.75 89 PHE A CA 1
ATOM 662 C C . PHE A 1 89 ? -12.602 -8.914 -6.648 1 95.75 89 PHE A C 1
ATOM 664 O O . PHE A 1 89 ? -12.484 -9.375 -5.512 1 95.75 89 PHE A O 1
ATOM 671 N N . LYS A 1 90 ? -13.055 -7.703 -6.922 1 91.62 90 LYS A N 1
ATOM 672 C CA . LYS A 1 90 ? -13.656 -6.953 -5.824 1 91.62 90 LYS A CA 1
ATOM 673 C C . LYS A 1 90 ? -14.734 -7.77 -5.125 1 91.62 90 LYS A C 1
ATOM 675 O O . LYS A 1 90 ? -15.547 -8.438 -5.781 1 91.62 90 LYS A O 1
ATOM 680 N N . GLY A 1 91 ? -14.734 -7.73 -3.75 1 94.5 91 GLY A N 1
ATOM 681 C CA . GLY A 1 91 ? -15.68 -8.516 -2.979 1 94.5 91 GLY A CA 1
ATOM 682 C C . GLY A 1 91 ? -15.125 -9.859 -2.543 1 94.5 91 GLY A C 1
ATOM 683 O O . GLY A 1 91 ? -15.742 -10.555 -1.729 1 94.5 91 GLY A O 1
ATOM 684 N N . LYS A 1 92 ? -14 -10.219 -3.1 1 96.12 92 LYS A N 1
ATOM 685 C CA . LYS A 1 92 ? -13.273 -11.43 -2.713 1 96.12 92 LYS A CA 1
ATOM 686 C C . LYS A 1 92 ? -11.867 -11.094 -2.229 1 96.12 92 LYS A C 1
ATOM 688 O O . LYS A 1 92 ? -11.266 -10.117 -2.678 1 96.12 92 LYS A O 1
ATOM 693 N N . LYS A 1 93 ? -11.445 -11.961 -1.35 1 98 93 LYS A N 1
ATOM 694 C CA . LYS A 1 93 ? -10.031 -11.852 -0.985 1 98 93 LYS A CA 1
ATOM 695 C C . LYS A 1 93 ? -9.133 -12.398 -2.092 1 98 93 LYS A C 1
ATOM 697 O O . LYS A 1 93 ? -9.539 -13.281 -2.846 1 98 93 LYS A O 1
ATOM 702 N N . VAL A 1 94 ? -7.949 -11.789 -2.186 1 98.44 94 VAL A N 1
ATOM 703 C CA . VAL A 1 94 ? -6.992 -12.258 -3.184 1 98.44 94 VAL A CA 1
ATOM 704 C C . VAL A 1 94 ? -5.664 -12.594 -2.51 1 98.44 94 VAL A C 1
ATOM 706 O O . VAL A 1 94 ? -5.113 -11.781 -1.767 1 98.44 94 VAL A O 1
ATOM 709 N N . TYR A 1 95 ? -5.258 -13.836 -2.652 1 98.62 95 TYR A N 1
ATOM 710 C CA . TYR A 1 95 ? -3.895 -14.25 -2.342 1 98.62 95 TYR A CA 1
ATOM 711 C C . TYR A 1 95 ? -3.008 -14.188 -3.58 1 98.62 95 TYR A C 1
ATOM 713 O O . TYR A 1 95 ? -3.182 -14.969 -4.516 1 98.62 95 TYR A O 1
ATOM 721 N N . LEU A 1 96 ? -2.045 -13.188 -3.602 1 98.75 96 LEU A N 1
ATOM 722 C CA . LEU A 1 96 ? -1.146 -12.922 -4.723 1 98.75 96 LEU A CA 1
ATOM 723 C C . LEU A 1 96 ? 0.281 -13.336 -4.383 1 98.75 96 LEU A C 1
ATOM 725 O O . LEU A 1 96 ? 0.914 -12.742 -3.506 1 98.75 96 LEU A O 1
ATOM 729 N N . LYS A 1 97 ? 0.746 -14.32 -5.117 1 98.81 97 LYS A N 1
ATOM 730 C CA . LYS A 1 97 ? 2.072 -14.867 -4.836 1 98.81 97 LYS A CA 1
ATOM 731 C C . LYS A 1 97 ? 3.053 -14.523 -5.957 1 98.81 97 LYS A C 1
ATOM 733 O O . LYS A 1 97 ? 2.83 -14.891 -7.113 1 98.81 97 LYS A O 1
ATOM 738 N N . PHE A 1 98 ? 4.109 -13.883 -5.59 1 98.88 98 PHE A N 1
ATOM 739 C CA . PHE A 1 98 ? 5.203 -13.617 -6.516 1 98.88 98 PHE A CA 1
ATOM 740 C C . PHE A 1 98 ? 6.301 -14.664 -6.371 1 98.88 98 PHE A C 1
ATOM 742 O O . PHE A 1 98 ? 6.742 -14.961 -5.258 1 98.88 98 PHE A O 1
ATOM 749 N N . TRP A 1 99 ? 6.73 -15.203 -7.602 1 98.81 99 TRP A N 1
ATOM 750 C CA . TRP A 1 99 ? 7.711 -16.281 -7.559 1 98.81 99 TRP A CA 1
ATOM 751 C C . TRP A 1 99 ? 8.508 -16.344 -8.859 1 98.81 99 TRP A C 1
ATOM 753 O O . TRP A 1 99 ? 8.289 -15.539 -9.766 1 98.81 99 TRP A O 1
ATOM 763 N N . ALA A 1 100 ? 9.516 -17.25 -8.828 1 98.81 100 ALA A N 1
ATOM 764 C CA . ALA A 1 100 ? 10.391 -17.422 -9.992 1 98.81 100 ALA A CA 1
ATOM 765 C C . ALA A 1 100 ? 10.758 -18.891 -10.188 1 98.81 100 ALA A C 1
ATOM 767 O O . ALA A 1 100 ? 10.836 -19.656 -9.227 1 98.81 100 ALA A O 1
ATOM 768 N N . SER A 1 101 ? 11.047 -19.203 -11.461 1 98.5 101 SER A N 1
ATOM 769 C CA . SER A 1 101 ? 11.32 -20.594 -11.836 1 98.5 101 SER A CA 1
ATOM 770 C C . SER A 1 101 ? 12.641 -21.078 -11.242 1 98.5 101 SER A C 1
ATOM 772 O O . SER A 1 101 ? 12.859 -22.281 -11.094 1 98.5 101 SER A O 1
ATOM 774 N N . TRP A 1 102 ? 13.508 -20.141 -10.891 1 98.06 102 TRP A N 1
ATOM 775 C CA . TRP A 1 102 ? 14.836 -20.516 -10.422 1 98.06 102 TRP A CA 1
ATOM 776 C C . TRP A 1 102 ? 14.883 -20.562 -8.898 1 98.06 102 TRP A C 1
ATOM 778 O O . TRP A 1 102 ? 15.922 -20.891 -8.312 1 98.06 102 TRP A O 1
ATOM 788 N N . CYS A 1 103 ? 13.883 -20.297 -8.266 1 98.44 103 CYS A N 1
ATOM 789 C CA . CYS A 1 103 ? 13.883 -20.141 -6.812 1 98.44 103 CYS A CA 1
ATOM 790 C C . CYS A 1 103 ? 13.453 -21.438 -6.133 1 98.44 103 CYS A C 1
ATOM 792 O O . CYS A 1 103 ? 12.281 -21.828 -6.215 1 98.44 103 CYS A O 1
ATOM 794 N N . SER A 1 104 ? 14.273 -22.031 -5.391 1 97.75 104 SER A N 1
ATOM 795 C CA . SER A 1 104 ? 14.016 -23.344 -4.801 1 97.75 104 SER A CA 1
ATOM 796 C C . SER A 1 104 ? 12.914 -23.266 -3.756 1 97.75 104 SER A C 1
ATOM 798 O O . SER A 1 104 ? 12.07 -24.172 -3.67 1 97.75 104 SER A O 1
ATOM 800 N N . ILE A 1 105 ? 12.961 -22.234 -2.963 1 97.88 105 ILE A N 1
ATOM 801 C CA . ILE A 1 105 ? 11.914 -22.078 -1.96 1 97.88 105 ILE A CA 1
ATOM 802 C C . ILE A 1 105 ? 10.562 -21.906 -2.648 1 97.88 105 ILE A C 1
ATOM 804 O O . ILE A 1 105 ? 9.555 -22.469 -2.209 1 97.88 105 ILE A O 1
ATOM 808 N N . CYS A 1 106 ? 10.523 -21.172 -3.695 1 98.44 106 CYS A N 1
ATOM 809 C CA . CYS A 1 106 ? 9.297 -20.984 -4.465 1 98.44 106 CYS A CA 1
ATOM 810 C C . CYS A 1 106 ? 8.766 -22.312 -4.977 1 98.44 106 CYS A C 1
ATOM 812 O O . CYS A 1 106 ? 7.594 -22.625 -4.77 1 98.44 106 CYS A O 1
ATOM 814 N N . LEU A 1 107 ? 9.656 -23 -5.602 1 98 107 LEU A N 1
ATOM 815 C CA . LEU A 1 107 ? 9.258 -24.266 -6.211 1 98 107 LEU A CA 1
ATOM 816 C C . LEU A 1 107 ? 8.758 -25.25 -5.156 1 98 107 LEU A C 1
ATOM 818 O O . LEU A 1 107 ? 7.797 -25.984 -5.395 1 98 107 LEU A O 1
ATOM 822 N N . SER A 1 108 ? 9.305 -25.203 -4.004 1 97.38 108 SER A N 1
ATOM 823 C CA . SER A 1 108 ? 8.922 -26.125 -2.938 1 97.38 108 SER A CA 1
ATOM 824 C C . SER A 1 108 ? 7.523 -25.828 -2.416 1 97.38 108 SER A C 1
ATOM 826 O O . SER A 1 108 ? 6.922 -26.641 -1.71 1 97.38 108 SER A O 1
ATOM 828 N N . THR A 1 109 ? 6.977 -24.688 -2.748 1 97.94 109 THR A N 1
ATOM 829 C CA . THR A 1 109 ? 5.695 -24.281 -2.184 1 97.94 109 THR A CA 1
ATOM 830 C C . THR A 1 109 ? 4.609 -24.266 -3.258 1 97.94 109 THR A C 1
ATOM 832 O O . THR A 1 109 ? 3.453 -23.938 -2.975 1 97.94 109 THR A O 1
ATOM 835 N N . LEU A 1 110 ? 4.898 -24.625 -4.477 1 98.12 110 LEU A N 1
ATOM 836 C CA . LEU A 1 110 ? 3.936 -24.516 -5.566 1 98.12 110 LEU A CA 1
ATOM 837 C C . LEU A 1 110 ? 2.797 -25.516 -5.379 1 98.12 110 LEU A C 1
ATOM 839 O O . LEU A 1 110 ? 1.646 -25.219 -5.703 1 98.12 110 LEU A O 1
ATOM 843 N N . ALA A 1 111 ? 3.178 -26.703 -4.863 1 97.12 111 ALA A N 1
ATOM 844 C CA . ALA A 1 111 ? 2.133 -27.688 -4.637 1 97.12 111 ALA A CA 1
ATOM 845 C C . ALA A 1 111 ? 1.096 -27.188 -3.641 1 97.12 111 ALA A C 1
ATOM 847 O O . ALA A 1 111 ? -0.109 -27.312 -3.867 1 97.12 111 ALA A O 1
ATOM 848 N N . ASP A 1 112 ? 1.549 -26.641 -2.566 1 97.25 112 ASP A N 1
ATOM 849 C CA . ASP A 1 112 ? 0.651 -26.062 -1.569 1 97.25 112 ASP A CA 1
ATOM 850 C C . ASP A 1 112 ? -0.176 -24.922 -2.166 1 97.25 112 ASP A C 1
ATOM 852 O O . ASP A 1 112 ? -1.367 -24.797 -1.875 1 97.25 112 ASP A O 1
ATOM 856 N N . THR A 1 113 ? 0.445 -24.094 -2.955 1 98 113 THR A N 1
ATOM 857 C CA . THR A 1 113 ? -0.253 -22.984 -3.594 1 98 113 THR A CA 1
ATOM 858 C C . THR A 1 113 ? -1.352 -23.484 -4.52 1 98 113 THR A C 1
ATOM 860 O O . THR A 1 113 ? -2.463 -22.953 -4.527 1 98 113 THR A O 1
ATOM 863 N N . GLU A 1 114 ? -1.032 -24.484 -5.258 1 97 114 GLU A N 1
ATOM 864 C CA . GLU A 1 114 ? -2.025 -25.078 -6.148 1 97 114 GLU A CA 1
ATOM 865 C C . GLU A 1 114 ? -3.188 -25.672 -5.359 1 97 114 GLU A C 1
ATOM 867 O O . GLU A 1 114 ? -4.348 -25.547 -5.766 1 97 114 GLU A O 1
ATOM 872 N N . ASP A 1 115 ? -2.826 -26.328 -4.262 1 95.94 115 ASP A N 1
ATOM 873 C CA . ASP A 1 115 ? -3.871 -26.875 -3.4 1 95.94 115 ASP A CA 1
ATOM 874 C C . ASP A 1 115 ? -4.824 -25.781 -2.93 1 95.94 115 ASP A C 1
ATOM 876 O O . ASP A 1 115 ? -6.043 -25.969 -2.943 1 95.94 115 ASP A O 1
ATOM 880 N N . LEU A 1 116 ? -4.305 -24.688 -2.557 1 96.81 116 LEU A N 1
ATOM 881 C CA . LEU A 1 116 ? -5.117 -23.562 -2.117 1 96.81 116 LEU A CA 1
ATOM 882 C C . LEU A 1 116 ? -5.984 -23.047 -3.258 1 96.81 116 LEU A C 1
ATOM 884 O O . LEU A 1 116 ? -7.129 -22.641 -3.041 1 96.81 116 LEU A O 1
ATOM 888 N N . ALA A 1 117 ? -5.449 -23.047 -4.41 1 96.25 117 ALA A N 1
ATOM 889 C CA . ALA A 1 117 ? -6.176 -22.547 -5.574 1 96.25 117 ALA A CA 1
ATOM 890 C C . ALA A 1 117 ? -7.363 -23.438 -5.91 1 96.25 117 ALA A C 1
ATOM 892 O O . ALA A 1 117 ? -8.391 -22.969 -6.395 1 96.25 117 ALA A O 1
ATOM 893 N N . LYS A 1 118 ? -7.254 -24.625 -5.586 1 94.12 118 LYS A N 1
ATOM 894 C CA . LYS A 1 118 ? -8.242 -25.609 -5.992 1 94.12 118 LYS A CA 1
ATOM 895 C C . LYS A 1 118 ? -9.352 -25.75 -4.949 1 94.12 118 LYS A C 1
ATOM 897 O O . LYS A 1 118 ? -10.406 -26.328 -5.223 1 94.12 118 LYS A O 1
ATOM 902 N N . MET A 1 119 ? -8.992 -25.203 -3.828 1 88.81 119 MET A N 1
ATOM 903 C CA . MET A 1 119 ? -9.984 -25.375 -2.773 1 88.81 119 MET A CA 1
ATOM 904 C C . MET A 1 119 ? -11.336 -24.828 -3.203 1 88.81 119 MET A C 1
ATOM 906 O O . MET A 1 119 ? -11.414 -23.781 -3.855 1 88.81 119 MET A O 1
ATOM 910 N N . SER A 1 120 ? -12.305 -25.609 -2.768 1 76.12 120 SER A N 1
ATOM 911 C CA . SER A 1 120 ? -13.672 -25.219 -3.096 1 76.12 120 SER A CA 1
ATOM 912 C C . SER A 1 120 ? -14.266 -24.312 -2.016 1 76.12 120 SER A C 1
ATOM 914 O O . SER A 1 120 ? -13.781 -24.297 -0.882 1 76.12 120 SER A O 1
ATOM 916 N N . ASP A 1 121 ? -15.266 -23.625 -2.375 1 71.56 121 ASP A N 1
ATOM 917 C CA . ASP A 1 121 ? -16.078 -22.828 -1.455 1 71.56 121 ASP A CA 1
ATOM 918 C C . ASP A 1 121 ? -15.211 -21.828 -0.682 1 71.56 121 ASP A C 1
ATOM 920 O O . ASP A 1 121 ? -15.453 -21.578 0.498 1 71.56 121 ASP A O 1
ATOM 924 N N . LYS A 1 122 ? -14.328 -21.312 -1.365 1 79.56 122 LYS A N 1
ATOM 925 C CA . LYS A 1 122 ? -13.438 -20.344 -0.73 1 79.56 122 LYS A CA 1
ATOM 926 C C . LYS A 1 122 ? -13.883 -18.922 -1.031 1 79.56 122 LYS A C 1
ATOM 928 O O . LYS A 1 122 ? -14.484 -18.656 -2.074 1 79.56 122 LYS A O 1
ATOM 933 N N . ASP A 1 123 ? -13.633 -18.125 -0.132 1 93.44 123 ASP A N 1
ATOM 934 C CA . ASP A 1 123 ? -13.977 -16.703 -0.265 1 93.44 123 ASP A CA 1
ATOM 935 C C . ASP A 1 123 ? -12.781 -15.906 -0.775 1 93.44 123 ASP A C 1
ATOM 937 O O . ASP A 1 123 ? -12.695 -14.695 -0.551 1 93.44 123 ASP A O 1
ATOM 941 N N . TYR A 1 124 ? -11.844 -16.703 -1.331 1 97.44 124 TYR A N 1
ATOM 942 C CA . TYR A 1 124 ? -10.656 -16.031 -1.855 1 97.44 124 TYR A CA 1
ATOM 943 C C . TYR A 1 124 ? -10.258 -16.625 -3.207 1 97.44 124 TYR A C 1
ATOM 945 O O . TYR A 1 124 ? -10.688 -17.719 -3.568 1 97.44 124 TYR A O 1
ATOM 953 N N . VAL A 1 125 ? -9.469 -15.812 -3.916 1 97.5 125 VAL A N 1
ATOM 954 C CA . VAL A 1 125 ? -8.859 -16.203 -5.18 1 97.5 125 VAL A CA 1
ATOM 955 C C . VAL A 1 125 ? -7.344 -16.281 -5.023 1 97.5 125 VAL A C 1
ATOM 957 O O . VAL A 1 125 ? -6.738 -15.445 -4.355 1 97.5 125 VAL A O 1
ATOM 960 N N . VAL A 1 126 ? -6.777 -17.328 -5.625 1 98.06 126 VAL A N 1
ATOM 961 C CA . VAL A 1 126 ? -5.324 -17.453 -5.652 1 98.06 126 VAL A CA 1
ATOM 962 C C . VAL A 1 126 ? -4.797 -17.094 -7.039 1 98.06 126 VAL A C 1
ATOM 964 O O . VAL A 1 126 ? -5.277 -17.609 -8.047 1 98.06 126 VAL A O 1
ATOM 967 N N . LEU A 1 127 ? -3.867 -16.156 -7.051 1 98.31 127 LEU A N 1
ATOM 968 C CA . LEU A 1 127 ? -3.119 -15.805 -8.25 1 98.31 127 LEU A CA 1
ATOM 969 C C . LEU A 1 127 ? -1.617 -15.844 -7.988 1 98.31 127 LEU A C 1
ATOM 971 O O . LEU A 1 127 ? -1.158 -15.43 -6.922 1 98.31 127 LEU A O 1
ATOM 975 N N . THR A 1 128 ? -0.869 -16.328 -8.969 1 98.81 128 THR A N 1
ATOM 976 C CA . THR A 1 128 ? 0.584 -16.25 -8.875 1 98.81 128 THR A CA 1
ATOM 977 C C . THR A 1 128 ? 1.158 -15.422 -10.023 1 98.81 128 THR A C 1
ATOM 979 O O . THR A 1 128 ? 0.565 -15.359 -11.102 1 98.81 128 THR A O 1
ATOM 982 N N . VAL A 1 129 ? 2.283 -14.781 -9.742 1 98.88 129 VAL A N 1
ATOM 983 C CA . VAL A 1 129 ? 2.871 -13.859 -10.711 1 98.88 129 VAL A CA 1
ATOM 984 C C . VAL A 1 129 ? 4.34 -14.211 -10.93 1 98.88 129 VAL A C 1
ATOM 986 O O . VAL A 1 129 ? 5.094 -14.398 -9.969 1 98.88 129 VAL A O 1
ATOM 989 N N . VAL A 1 130 ? 4.652 -14.328 -12.141 1 98.88 130 VAL A N 1
ATOM 990 C CA . VAL A 1 130 ? 6.035 -14.422 -12.602 1 98.88 130 VAL A CA 1
ATOM 991 C C . VAL A 1 130 ? 6.348 -13.25 -13.531 1 98.88 130 VAL A C 1
ATOM 993 O O . VAL A 1 130 ? 5.477 -12.789 -14.273 1 98.88 130 VAL A O 1
ATOM 996 N N . SER A 1 131 ? 7.605 -12.805 -13.453 1 98.81 131 SER A N 1
ATOM 997 C CA . SER A 1 131 ? 8.008 -11.672 -14.281 1 98.81 131 SER A CA 1
ATOM 998 C C . SER A 1 131 ? 9.148 -12.055 -15.219 1 98.81 131 SER A C 1
ATOM 1000 O O . SER A 1 131 ? 10.32 -11.812 -14.914 1 98.81 131 SER A O 1
ATOM 1002 N N . PRO A 1 132 ? 8.836 -12.539 -16.391 1 98.69 132 PRO A N 1
ATOM 1003 C CA . PRO A 1 132 ? 9.875 -12.938 -17.344 1 98.69 132 PRO A CA 1
ATOM 1004 C C . PRO A 1 132 ? 10.859 -11.805 -17.656 1 98.69 132 PRO A C 1
ATOM 1006 O O . PRO A 1 132 ? 10.438 -10.664 -17.844 1 98.69 132 PRO A O 1
ATOM 1009 N N . GLY A 1 133 ? 12.125 -12.188 -17.656 1 98.19 133 GLY A N 1
ATOM 1010 C CA . GLY A 1 133 ? 13.164 -11.227 -17.984 1 98.19 133 GLY A CA 1
ATOM 1011 C C . GLY A 1 133 ? 13.531 -10.312 -16.828 1 98.19 133 GLY A C 1
ATOM 1012 O O . GLY A 1 133 ? 14.406 -9.453 -16.969 1 98.19 133 GLY A O 1
ATOM 1013 N N . HIS A 1 134 ? 12.93 -10.508 -15.727 1 98.06 134 HIS A N 1
ATOM 1014 C CA . HIS A 1 134 ? 13.219 -9.68 -14.562 1 98.06 134 HIS A CA 1
ATOM 1015 C C . HIS A 1 134 ? 13.711 -10.516 -13.391 1 98.06 134 HIS A C 1
ATOM 1017 O O . HIS A 1 134 ? 13.273 -11.648 -13.203 1 98.06 134 HIS A O 1
ATOM 1023 N N . GLN A 1 135 ? 14.703 -9.953 -12.664 1 96.25 135 GLN A N 1
ATOM 1024 C CA . GLN A 1 135 ? 15.242 -10.555 -11.453 1 96.25 135 GLN A CA 1
ATOM 1025 C C . GLN A 1 135 ? 15.75 -11.969 -11.727 1 96.25 135 GLN A C 1
ATOM 1027 O O . GLN A 1 135 ? 15.484 -12.891 -10.945 1 96.25 135 GLN A O 1
ATOM 1032 N N . GLY A 1 136 ? 16.25 -12.172 -12.898 1 97.5 136 GLY A N 1
ATOM 1033 C CA . GLY A 1 136 ? 16.891 -13.43 -13.234 1 97.5 136 GLY A CA 1
ATOM 1034 C C . GLY A 1 136 ? 15.945 -14.445 -13.844 1 97.5 136 GLY A C 1
ATOM 1035 O O . GLY A 1 136 ? 16.344 -15.57 -14.156 1 97.5 136 GLY A O 1
ATOM 1036 N N . GLU A 1 137 ? 14.773 -14.094 -14.008 1 98.62 137 GLU A N 1
ATOM 1037 C CA . GLU A 1 137 ? 13.797 -15.031 -14.555 1 98.62 137 GLU A CA 1
ATOM 1038 C C . GLU A 1 137 ? 14.016 -15.25 -16.047 1 98.62 137 GLU A C 1
ATOM 1040 O O . GLU A 1 137 ? 14.508 -14.359 -16.734 1 98.62 137 GLU A O 1
ATOM 1045 N N . LYS A 1 138 ? 13.57 -16.344 -16.484 1 98.44 138 LYS A N 1
ATOM 1046 C CA . LYS A 1 138 ? 13.609 -16.734 -17.906 1 98.44 138 LYS A CA 1
ATOM 1047 C C . LYS A 1 138 ? 12.82 -15.75 -18.766 1 98.44 138 LYS A C 1
ATOM 1049 O O . LYS A 1 138 ? 12.016 -14.969 -18.25 1 98.44 138 LYS A O 1
ATOM 1054 N N . SER A 1 139 ? 13.078 -15.852 -20.062 1 98.5 139 SER A N 1
ATOM 1055 C CA . SER A 1 139 ? 12.188 -15.18 -21 1 98.5 139 SER A CA 1
ATOM 1056 C C . SER A 1 139 ? 10.781 -15.766 -20.953 1 98.5 139 SER A C 1
ATOM 1058 O O . SER A 1 139 ? 10.586 -16.875 -20.438 1 98.5 139 SER A O 1
ATOM 1060 N N . GLU A 1 140 ? 9.883 -15.008 -21.469 1 98.38 140 GLU A N 1
ATOM 1061 C CA . GLU A 1 140 ? 8.5 -15.469 -21.438 1 98.38 140 GLU A CA 1
ATOM 1062 C C . GLU A 1 140 ? 8.367 -16.812 -22.141 1 98.38 140 GLU A C 1
ATOM 1064 O O . GLU A 1 140 ? 7.742 -17.734 -21.609 1 98.38 140 GLU A O 1
ATOM 1069 N N . ALA A 1 141 ? 8.922 -16.938 -23.328 1 98.25 141 ALA A N 1
ATOM 1070 C CA . ALA A 1 141 ? 8.844 -18.172 -24.109 1 98.25 141 ALA A CA 1
ATOM 1071 C C . ALA A 1 141 ? 9.492 -19.328 -23.359 1 98.25 141 ALA A C 1
ATOM 1073 O O . ALA A 1 141 ? 8.922 -20.422 -23.281 1 98.25 141 ALA A O 1
ATOM 1074 N N . ASP A 1 142 ? 10.648 -19.062 -22.797 1 98.56 142 ASP A N 1
ATOM 1075 C CA . ASP A 1 142 ? 11.367 -20.109 -22.078 1 98.56 142 ASP A CA 1
ATOM 1076 C C . ASP A 1 142 ? 10.625 -20.516 -20.797 1 98.56 142 ASP A C 1
ATOM 1078 O O . ASP A 1 142 ? 10.609 -21.688 -20.438 1 98.56 142 ASP A O 1
ATOM 1082 N N . PHE A 1 143 ? 10.117 -19.547 -20.188 1 98.56 143 PHE A N 1
ATOM 1083 C CA . PHE A 1 143 ? 9.344 -19.844 -18.984 1 98.56 143 PHE A CA 1
ATOM 1084 C C . PHE A 1 143 ? 8.156 -20.734 -19.328 1 98.56 143 PHE A C 1
ATOM 1086 O O . PHE A 1 143 ? 7.922 -21.75 -18.656 1 98.56 143 PHE A O 1
ATOM 1093 N N . LYS A 1 144 ? 7.352 -20.359 -20.328 1 97.81 144 LYS A N 1
ATOM 1094 C CA . LYS A 1 144 ? 6.184 -21.141 -20.719 1 97.81 144 LYS A CA 1
ATOM 1095 C C . LYS A 1 144 ? 6.566 -22.578 -21.031 1 97.81 144 LYS A C 1
ATOM 1097 O O . LYS A 1 144 ? 5.891 -23.516 -20.609 1 97.81 144 LYS A O 1
ATOM 1102 N N . LYS A 1 145 ? 7.648 -22.75 -21.734 1 97.88 145 LYS A N 1
ATOM 1103 C CA . LYS A 1 145 ? 8.133 -24.094 -22.078 1 97.88 145 LYS A CA 1
ATOM 1104 C C . LYS A 1 145 ? 8.5 -24.875 -20.828 1 97.88 145 LYS A C 1
ATOM 1106 O O . LYS A 1 145 ? 8.117 -26.031 -20.672 1 97.88 145 LYS A O 1
ATOM 1111 N N . TRP A 1 146 ? 9.234 -24.234 -19.969 1 98.06 146 TRP A N 1
ATOM 1112 C CA . TRP A 1 146 ? 9.641 -24.859 -18.703 1 98.06 146 TRP A CA 1
ATOM 1113 C C . TRP A 1 146 ? 8.422 -25.266 -17.875 1 98.06 146 TRP A C 1
ATOM 1115 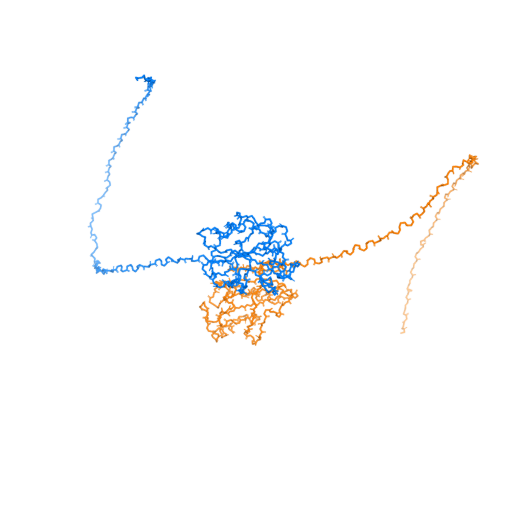O O . TRP A 1 146 ? 8.336 -26.375 -17.375 1 98.06 146 TRP A O 1
ATOM 1125 N N . PHE A 1 147 ? 7.516 -24.359 -17.812 1 98.31 147 PHE A N 1
ATOM 1126 C CA . PHE A 1 147 ? 6.344 -24.562 -16.969 1 98.31 147 PHE A CA 1
ATOM 1127 C C . PHE A 1 147 ? 5.508 -25.734 -17.484 1 98.31 147 PHE A C 1
ATOM 1129 O O . PHE A 1 147 ? 4.914 -26.469 -16.703 1 98.31 147 PHE A O 1
ATOM 1136 N N . GLN A 1 148 ? 5.445 -25.875 -18.781 1 96.19 148 GLN A N 1
ATOM 1137 C CA . GLN A 1 148 ? 4.715 -26.969 -19.391 1 96.19 148 GLN A CA 1
ATOM 1138 C C . GLN A 1 148 ? 5.242 -28.328 -18.906 1 96.19 148 GLN A C 1
ATOM 1140 O O . GLN A 1 148 ? 4.512 -29.312 -18.922 1 96.19 148 GLN A O 1
ATOM 1145 N N . GLY A 1 149 ? 6.469 -28.359 -18.5 1 96.56 149 GLY A N 1
ATOM 1146 C CA . GLY A 1 149 ? 7.082 -29.594 -18.031 1 96.56 149 GLY A CA 1
ATOM 1147 C C . GLY A 1 149 ? 6.828 -29.844 -16.547 1 96.56 149 GLY A C 1
ATOM 1148 O O . GLY A 1 149 ? 7.203 -30.906 -16.031 1 96.56 149 GLY A O 1
ATOM 1149 N N . THR A 1 150 ? 6.16 -28.938 -15.938 1 96.38 150 THR A N 1
ATOM 1150 C CA . THR A 1 150 ? 5.895 -29.109 -14.508 1 96.38 150 THR A CA 1
ATOM 1151 C C . THR A 1 150 ? 4.543 -29.781 -14.281 1 96.38 150 THR A C 1
ATOM 1153 O O . THR A 1 150 ? 3.789 -30 -15.234 1 96.38 150 THR A O 1
ATOM 1156 N N . ASP A 1 151 ? 4.266 -30.062 -12.992 1 95.06 151 ASP A N 1
ATOM 1157 C CA . ASP A 1 151 ? 3.029 -30.75 -12.633 1 95.06 151 ASP A CA 1
ATOM 1158 C C . ASP A 1 151 ? 1.971 -29.766 -12.148 1 95.06 151 ASP A C 1
ATOM 1160 O O . ASP A 1 151 ? 0.928 -30.172 -11.633 1 95.06 151 ASP A O 1
ATOM 1164 N N . TYR A 1 152 ? 2.145 -28.484 -12.375 1 95.38 152 TYR A N 1
ATOM 1165 C CA . TYR A 1 152 ? 1.276 -27.484 -11.766 1 95.38 152 TYR A CA 1
ATOM 1166 C C . TYR A 1 152 ? 0.387 -26.828 -12.812 1 95.38 152 TYR A C 1
ATOM 1168 O O . TYR A 1 152 ? 0.299 -25.594 -12.875 1 95.38 152 TYR A O 1
ATOM 1176 N N . LYS A 1 153 ? -0.284 -27.625 -13.477 1 90 153 LYS A N 1
ATOM 1177 C CA . LYS A 1 153 ? -1.012 -27.156 -14.656 1 90 153 LYS A CA 1
ATOM 1178 C C . LYS A 1 153 ? -2.25 -26.359 -14.258 1 90 153 LYS A C 1
ATOM 1180 O O . LYS A 1 153 ? -2.768 -25.578 -15.055 1 90 153 LYS A O 1
ATOM 1185 N N . ASP A 1 154 ? -2.699 -26.5 -13.047 1 91.81 154 ASP A N 1
ATOM 1186 C CA . ASP A 1 154 ? -3.908 -25.812 -12.602 1 91.81 154 ASP A CA 1
ATOM 1187 C C . ASP A 1 154 ? -3.566 -24.547 -11.828 1 91.81 154 ASP A C 1
ATOM 1189 O O . ASP A 1 154 ? -4.461 -23.828 -11.383 1 91.81 154 ASP A O 1
ATOM 1193 N N . LEU A 1 155 ? -2.377 -24.281 -11.719 1 96.19 155 LEU A N 1
ATOM 1194 C CA . LEU A 1 155 ? -1.937 -23.062 -11.039 1 96.19 155 LEU A CA 1
ATOM 1195 C C . LEU A 1 155 ? -2.145 -21.844 -11.93 1 96.19 155 LEU A C 1
ATOM 1197 O O . LEU A 1 155 ? -1.678 -21.812 -13.07 1 96.19 155 LEU A O 1
ATOM 1201 N N . PRO A 1 156 ? -2.887 -20.844 -11.43 1 96.25 156 PRO A N 1
ATOM 1202 C CA . PRO A 1 156 ? -2.963 -19.594 -12.195 1 96.25 156 PRO A CA 1
ATOM 1203 C C . PRO A 1 156 ? -1.657 -18.812 -12.164 1 96.25 156 PRO A C 1
ATOM 1205 O O . PRO A 1 156 ? -1.29 -18.25 -11.133 1 96.25 156 PRO A O 1
ATOM 1208 N N . VAL A 1 157 ? -1.051 -18.797 -13.297 1 98.69 157 VAL A N 1
ATOM 1209 C CA . VAL A 1 157 ? 0.224 -18.094 -13.406 1 98.69 157 VAL A CA 1
ATOM 1210 C C . VAL A 1 157 ? 0.071 -16.875 -14.328 1 98.69 157 VAL A C 1
ATOM 1212 O O . VAL A 1 157 ? -0.13 -17.031 -15.539 1 98.69 157 VAL A O 1
ATOM 1215 N N . LEU A 1 158 ? 0.156 -15.727 -13.719 1 98.81 158 LEU A N 1
ATOM 1216 C CA . LEU A 1 158 ? 0.133 -14.469 -14.461 1 98.81 158 LEU A CA 1
ATOM 1217 C C . LEU A 1 158 ? 1.546 -14.023 -14.828 1 98.81 158 LEU A C 1
ATOM 1219 O O . LEU A 1 158 ? 2.482 -14.211 -14.047 1 98.81 158 LEU A O 1
ATOM 1223 N N . LEU A 1 159 ? 1.607 -13.406 -16 1 98.88 159 LEU A N 1
ATOM 1224 C CA . LEU A 1 159 ? 2.902 -12.945 -16.484 1 98.88 159 LEU A CA 1
ATOM 1225 C C . LEU A 1 159 ? 3.002 -11.422 -16.406 1 98.88 159 LEU A C 1
ATOM 1227 O O . LEU A 1 159 ? 2.129 -10.719 -16.922 1 98.88 159 LEU A O 1
ATOM 1231 N N . ASP A 1 160 ? 4.043 -10.961 -15.805 1 98.69 160 ASP A N 1
ATOM 1232 C CA . ASP A 1 160 ? 4.383 -9.547 -15.719 1 98.69 160 ASP A CA 1
ATOM 1233 C C . ASP A 1 160 ? 5.621 -9.227 -16.562 1 98.69 160 ASP A C 1
ATOM 1235 O O . ASP A 1 160 ? 6.688 -8.93 -16.016 1 98.69 160 ASP A O 1
ATOM 1239 N N . PRO A 1 161 ? 5.492 -9.156 -17.828 1 97.88 161 PRO A N 1
ATOM 1240 C CA . PRO A 1 161 ? 6.68 -9.062 -18.672 1 97.88 161 PRO A CA 1
ATOM 1241 C C . PRO A 1 161 ? 7.367 -7.699 -18.578 1 97.88 161 PRO A C 1
ATOM 1243 O O . PRO A 1 161 ? 8.523 -7.562 -18.984 1 97.88 161 PRO A O 1
ATOM 1246 N N . ASP A 1 162 ? 6.723 -6.684 -18.109 1 97.62 162 ASP A N 1
ATOM 1247 C CA . ASP A 1 162 ? 7.32 -5.355 -18.047 1 97.62 162 ASP A CA 1
ATOM 1248 C C . ASP A 1 162 ? 7.879 -5.062 -16.656 1 97.62 162 ASP A C 1
ATOM 1250 O O . ASP A 1 162 ? 8.508 -4.023 -16.438 1 97.62 162 ASP A O 1
ATOM 1254 N N . GLY A 1 163 ? 7.59 -5.887 -15.719 1 97.81 163 GLY A N 1
ATOM 1255 C CA . GLY A 1 163 ? 8.102 -5.719 -14.367 1 97.81 163 GLY A CA 1
ATOM 1256 C C . GLY A 1 163 ? 7.375 -4.637 -13.586 1 97.81 163 GLY A C 1
ATOM 1257 O O . GLY A 1 163 ? 7.789 -4.277 -12.484 1 97.81 163 GLY A O 1
ATOM 1258 N N . LYS A 1 164 ? 6.324 -4.141 -14.109 1 97.12 164 LYS A N 1
ATOM 1259 C CA . LYS A 1 164 ? 5.621 -3.021 -13.492 1 97.12 164 LYS A CA 1
ATOM 1260 C C . LYS A 1 164 ? 4.926 -3.451 -12.203 1 97.12 164 LYS A C 1
ATOM 1262 O O . LYS A 1 164 ? 4.832 -2.672 -11.25 1 97.12 164 LYS A O 1
ATOM 1267 N N . LEU A 1 165 ? 4.414 -4.645 -12.18 1 98.19 165 LEU A N 1
ATOM 1268 C CA . LEU A 1 165 ? 3.734 -5.117 -10.977 1 98.19 165 LEU A CA 1
ATOM 1269 C C . LEU A 1 165 ? 4.73 -5.359 -9.844 1 98.19 165 LEU A C 1
ATOM 1271 O O . LEU A 1 165 ? 4.441 -5.07 -8.68 1 98.19 165 LEU A O 1
ATOM 1275 N N . LEU A 1 166 ? 5.93 -5.871 -10.195 1 97 166 LEU A N 1
ATOM 1276 C CA . LEU A 1 166 ? 6.992 -5.992 -9.203 1 97 166 LEU A CA 1
ATOM 1277 C C . LEU A 1 166 ? 7.266 -4.648 -8.531 1 97 166 LEU A C 1
ATOM 1279 O O . LEU A 1 166 ? 7.34 -4.57 -7.309 1 97 166 LEU A O 1
ATOM 1283 N N . GLU A 1 167 ? 7.348 -3.662 -9.352 1 94.56 167 GLU A N 1
ATOM 1284 C CA . GLU A 1 167 ? 7.641 -2.32 -8.859 1 94.56 167 GLU A CA 1
ATOM 1285 C C . GLU A 1 167 ? 6.504 -1.794 -7.988 1 94.56 167 GLU A C 1
ATOM 1287 O O . GLU A 1 167 ? 6.734 -1.313 -6.875 1 94.56 167 GLU A O 1
ATOM 1292 N N . ALA A 1 168 ? 5.352 -1.931 -8.43 1 95.69 168 ALA A N 1
ATOM 1293 C CA . ALA A 1 168 ? 4.18 -1.387 -7.75 1 95.69 168 ALA A CA 1
ATOM 1294 C C . ALA A 1 168 ? 3.992 -2.027 -6.379 1 95.69 168 ALA A C 1
ATOM 1296 O O . ALA A 1 168 ? 3.586 -1.359 -5.426 1 95.69 168 ALA A O 1
ATOM 1297 N N . TYR A 1 169 ? 4.309 -3.252 -6.277 1 97.12 169 TYR A N 1
ATOM 1298 C CA . TYR A 1 169 ? 4.102 -3.971 -5.027 1 97.12 169 TYR A CA 1
ATOM 1299 C C . TYR A 1 169 ? 5.387 -4.023 -4.211 1 97.12 169 TYR A C 1
ATOM 1301 O O . TYR A 1 169 ? 5.422 -4.625 -3.133 1 97.12 169 TYR A O 1
ATOM 1309 N N . GLY A 1 170 ? 6.395 -3.404 -4.734 1 94.06 170 GLY A N 1
ATOM 1310 C CA . GLY A 1 170 ? 7.664 -3.373 -4.023 1 94.06 170 GLY A CA 1
ATOM 1311 C C . GLY A 1 170 ? 8.273 -4.75 -3.83 1 94.06 170 GLY A C 1
ATOM 1312 O O . GLY A 1 170 ? 8.789 -5.059 -2.754 1 94.06 170 GLY A O 1
ATOM 1313 N N . VAL A 1 171 ? 8.195 -5.574 -4.867 1 96.12 171 VAL A N 1
ATOM 1314 C CA . VAL A 1 171 ? 8.719 -6.93 -4.785 1 96.12 171 VAL A CA 1
ATOM 1315 C C . VAL A 1 171 ? 10.195 -6.941 -5.18 1 96.12 171 VAL A C 1
ATOM 1317 O O . VAL A 1 171 ? 10.539 -6.648 -6.328 1 96.12 171 VAL A O 1
ATOM 1320 N N . ARG A 1 172 ? 11.008 -7.434 -4.191 1 91.62 172 ARG A N 1
ATOM 1321 C CA . ARG A 1 172 ? 12.445 -7.41 -4.422 1 91.62 172 ARG A CA 1
ATOM 1322 C C . ARG A 1 172 ? 13.062 -8.781 -4.16 1 91.62 172 ARG A C 1
ATOM 1324 O O . ARG A 1 172 ? 14.25 -8.992 -4.426 1 91.62 172 ARG A O 1
ATOM 1331 N N . SER A 1 173 ? 12.266 -9.664 -3.615 1 94.94 173 SER A N 1
ATOM 1332 C CA . SER A 1 173 ? 12.688 -11.023 -3.33 1 94.94 173 SER A CA 1
ATOM 1333 C C . SER A 1 173 ? 11.531 -12.008 -3.455 1 94.94 173 SER A C 1
ATOM 1335 O O . SER A 1 173 ? 10.367 -11.602 -3.49 1 94.94 173 SER A O 1
ATOM 1337 N N . TYR A 1 174 ? 12.016 -13.25 -3.633 1 97.56 174 TYR A N 1
ATOM 1338 C CA . TYR A 1 174 ? 11.016 -14.305 -3.805 1 97.56 174 TYR A CA 1
ATOM 1339 C C . TYR A 1 174 ? 11.164 -15.375 -2.729 1 97.56 174 TYR A C 1
ATOM 1341 O O . TYR A 1 174 ? 12.281 -15.672 -2.289 1 97.56 174 TYR A O 1
ATOM 1349 N N . PRO A 1 175 ? 10.086 -16.062 -2.344 1 98.62 175 PRO A N 1
ATOM 1350 C CA . PRO A 1 175 ? 8.711 -15.68 -2.656 1 98.62 175 PRO A CA 1
ATOM 1351 C C . PRO A 1 175 ? 8.25 -14.445 -1.884 1 98.62 175 PRO A C 1
ATOM 1353 O O . PRO A 1 175 ? 8.812 -14.125 -0.835 1 98.62 175 PRO A O 1
ATOM 1356 N N . THR A 1 176 ? 7.379 -13.641 -2.451 1 98.19 176 THR A N 1
ATOM 1357 C CA . THR A 1 176 ? 6.617 -12.602 -1.772 1 98.19 176 THR A CA 1
ATOM 1358 C C . THR A 1 176 ? 5.117 -12.875 -1.868 1 98.19 176 THR A C 1
ATOM 1360 O O . THR A 1 176 ? 4.59 -13.094 -2.961 1 98.19 176 THR A O 1
ATOM 1363 N N . GLU A 1 177 ? 4.492 -12.859 -0.708 1 98.38 177 GLU A N 1
ATOM 1364 C CA . GLU A 1 177 ? 3.057 -13.102 -0.61 1 98.38 177 GLU A CA 1
ATOM 1365 C C . GLU A 1 177 ? 2.305 -11.82 -0.259 1 98.38 177 GLU A C 1
ATOM 1367 O O . GLU A 1 177 ? 2.65 -11.133 0.706 1 98.38 177 GLU A O 1
ATOM 1372 N N . VAL A 1 178 ? 1.327 -11.586 -1.057 1 98.5 178 VAL A N 1
ATOM 1373 C CA . VAL A 1 178 ? 0.499 -10.406 -0.823 1 98.5 178 VAL A CA 1
ATOM 1374 C C . VAL A 1 178 ? -0.948 -10.836 -0.582 1 98.5 178 VAL A C 1
ATOM 1376 O O . VAL A 1 178 ? -1.487 -11.664 -1.314 1 98.5 178 VAL A O 1
ATOM 1379 N N . PHE A 1 179 ? -1.482 -10.234 0.453 1 98.31 179 PHE A N 1
ATOM 1380 C CA . PHE A 1 179 ? -2.863 -10.516 0.829 1 98.31 179 PHE A CA 1
ATOM 1381 C C . PHE A 1 179 ? -3.732 -9.273 0.665 1 98.31 179 PHE A C 1
ATOM 1383 O O . PHE A 1 179 ? -3.494 -8.258 1.314 1 98.31 179 PHE A O 1
ATOM 1390 N N . ILE A 1 180 ? -4.684 -9.43 -0.193 1 97.88 180 ILE A N 1
ATOM 1391 C CA . ILE A 1 180 ? -5.582 -8.328 -0.51 1 97.88 180 ILE A CA 1
ATOM 1392 C C . ILE A 1 180 ? -6.992 -8.656 -0.019 1 97.88 180 ILE A C 1
ATOM 1394 O O . ILE A 1 180 ? -7.527 -9.727 -0.313 1 97.88 180 ILE A O 1
ATOM 1398 N N . GLY A 1 181 ? -7.527 -7.727 0.683 1 97.19 181 GLY A N 1
ATOM 1399 C CA . GLY A 1 181 ? -8.867 -7.934 1.22 1 97.19 181 GLY A CA 1
ATOM 1400 C C . GLY A 1 181 ? -9.953 -7.801 0.174 1 97.19 181 GLY A C 1
ATOM 1401 O O . GLY A 1 181 ? -9.695 -7.367 -0.951 1 97.19 181 GLY A O 1
ATOM 1402 N N . SER A 1 182 ? -11.172 -8.172 0.651 1 96.62 182 SER A N 1
ATOM 1403 C CA . SER A 1 182 ? -12.344 -8.047 -0.217 1 96.62 182 SER A CA 1
ATOM 1404 C C . SER A 1 182 ? -12.648 -6.59 -0.524 1 96.62 182 SER A C 1
ATOM 1406 O O . SER A 1 182 ? -13.359 -6.289 -1.486 1 96.62 182 SER A O 1
ATOM 1408 N N . ASP A 1 183 ? -12.094 -5.773 0.242 1 93.25 183 ASP A N 1
ATOM 1409 C CA . ASP A 1 183 ? -12.281 -4.336 0.071 1 93.25 183 ASP A CA 1
ATOM 1410 C C . ASP A 1 183 ? -11.195 -3.744 -0.831 1 93.25 183 ASP A C 1
ATOM 1412 O O . ASP A 1 183 ? -11.18 -2.537 -1.074 1 93.25 183 ASP A O 1
ATOM 1416 N N . GLY A 1 184 ? -10.234 -4.527 -1.29 1 95.06 184 GLY A N 1
ATOM 1417 C CA . GLY A 1 184 ? -9.203 -4.086 -2.209 1 95.06 184 GLY A CA 1
ATOM 1418 C C . GLY A 1 184 ? -7.965 -3.555 -1.507 1 95.06 184 GLY A C 1
ATOM 1419 O O . GLY A 1 184 ? -7.008 -3.137 -2.158 1 95.06 184 GLY A O 1
ATOM 1420 N N . VAL A 1 185 ? -7.984 -3.658 -0.211 1 94.31 185 VAL A N 1
ATOM 1421 C CA . VAL A 1 185 ? -6.879 -3.137 0.584 1 94.31 185 VAL A CA 1
ATOM 1422 C C . VAL A 1 185 ? -5.746 -4.156 0.624 1 94.31 185 VAL A C 1
ATOM 1424 O O . VAL A 1 185 ? -5.984 -5.355 0.787 1 94.31 185 VAL A O 1
ATOM 1427 N N . LEU A 1 186 ? -4.52 -3.627 0.316 1 97.12 186 LEU A N 1
ATOM 1428 C CA . LEU A 1 186 ? -3.355 -4.457 0.612 1 97.12 186 LEU A CA 1
ATOM 1429 C C . LEU A 1 186 ? -3.182 -4.629 2.117 1 97.12 186 LEU A C 1
ATOM 1431 O O . LEU A 1 186 ? -2.533 -3.809 2.77 1 97.12 186 LEU A O 1
ATOM 1435 N N . ALA A 1 187 ? -3.59 -5.781 2.584 1 95.62 187 ALA A N 1
ATOM 1436 C CA . ALA A 1 187 ? -3.725 -5.996 4.023 1 95.62 187 ALA A CA 1
ATOM 1437 C C . ALA A 1 187 ? -2.408 -6.469 4.629 1 95.62 187 ALA A C 1
ATOM 1439 O O . ALA A 1 187 ? -2.107 -6.168 5.789 1 95.62 187 ALA A O 1
ATOM 1440 N N . LYS A 1 188 ? -1.685 -7.199 3.834 1 95.44 188 LYS A N 1
ATOM 1441 C CA . LYS A 1 188 ? -0.44 -7.762 4.352 1 95.44 188 LYS A CA 1
ATOM 1442 C C . LYS A 1 188 ? 0.496 -8.164 3.217 1 95.44 188 LYS A C 1
ATOM 1444 O O . LYS A 1 188 ? 0.043 -8.609 2.16 1 95.44 188 LYS A O 1
ATOM 1449 N N . LYS A 1 189 ? 1.741 -7.922 3.447 1 95.5 189 LYS A N 1
ATOM 1450 C CA . LYS A 1 189 ? 2.818 -8.453 2.615 1 95.5 189 LYS A CA 1
ATOM 1451 C C . LYS A 1 189 ? 3.783 -9.297 3.439 1 95.5 189 LYS A C 1
ATOM 1453 O O . LYS A 1 189 ? 4.191 -8.898 4.531 1 95.5 189 LYS A O 1
ATOM 1458 N N . HIS A 1 190 ? 4.039 -10.508 2.953 1 96.25 190 HIS A N 1
ATOM 1459 C CA . HIS A 1 190 ? 4.98 -11.414 3.588 1 96.25 190 HIS A CA 1
ATOM 1460 C C . HIS A 1 190 ? 6.109 -11.797 2.633 1 96.25 190 HIS A C 1
ATOM 1462 O O . HIS A 1 190 ? 5.855 -12.258 1.519 1 96.25 190 HIS A O 1
ATOM 1468 N N . ILE A 1 191 ? 7.285 -11.656 3.102 1 95.38 191 ILE A N 1
ATOM 1469 C CA . ILE A 1 191 ? 8.453 -11.961 2.283 1 95.38 191 ILE A CA 1
ATOM 1470 C C . ILE A 1 191 ? 9.078 -13.273 2.748 1 95.38 191 ILE A C 1
ATOM 1472 O O . ILE A 1 191 ? 9.305 -13.477 3.943 1 95.38 191 ILE A O 1
ATOM 1476 N N . GLY A 1 192 ? 9.258 -14.148 1.837 1 96.88 192 GLY A N 1
ATOM 1477 C CA . GLY A 1 192 ? 9.898 -15.414 2.148 1 96.88 192 GLY A CA 1
ATOM 1478 C C . GLY A 1 192 ? 8.906 -16.562 2.309 1 96.88 192 GLY A C 1
ATOM 1479 O O . GLY A 1 192 ? 7.75 -16.438 1.892 1 96.88 192 GLY A O 1
ATOM 1480 N N . TYR A 1 193 ? 9.461 -17.609 2.84 1 97.88 193 TYR A N 1
ATOM 1481 C CA . TYR A 1 193 ? 8.68 -18.828 3.002 1 97.88 193 TYR A CA 1
ATOM 1482 C C . TYR A 1 193 ? 7.473 -18.594 3.898 1 97.88 193 TYR A C 1
ATOM 1484 O O . TYR A 1 193 ? 7.586 -17.953 4.945 1 97.88 193 TYR A O 1
ATOM 1492 N N . ALA A 1 194 ? 6.34 -19.078 3.449 1 97.5 194 ALA A N 1
ATOM 1493 C CA . ALA A 1 194 ? 5.133 -19.109 4.27 1 97.5 194 ALA A CA 1
ATOM 1494 C C . ALA A 1 194 ? 4.488 -20.5 4.242 1 97.5 194 ALA A C 1
ATOM 1496 O O . ALA A 1 194 ? 4.238 -21.047 3.17 1 97.5 194 ALA A O 1
ATOM 1497 N N . LYS A 1 195 ? 4.168 -20.953 5.395 1 97.44 195 LYS A N 1
ATOM 1498 C CA . LYS A 1 195 ? 3.455 -22.234 5.5 1 97.44 195 LYS A CA 1
ATOM 1499 C C . LYS A 1 195 ? 2.02 -22.094 4.996 1 97.44 195 LYS A C 1
ATOM 1501 O O . LYS A 1 195 ? 1.375 -21.062 5.207 1 97.44 195 LYS A O 1
ATOM 1506 N N . LYS A 1 196 ? 1.629 -23.266 4.449 1 97.75 196 LYS A N 1
ATOM 1507 C CA . LYS A 1 196 ? 0.255 -23.297 3.955 1 97.75 196 LYS A CA 1
ATOM 1508 C C . LYS A 1 196 ? -0.732 -22.906 5.051 1 97.75 196 LYS A C 1
ATOM 1510 O O . LYS A 1 196 ? -1.665 -22.125 4.809 1 97.75 196 LYS A O 1
ATOM 1515 N N . SER A 1 197 ? -0.525 -23.391 6.227 1 97.62 197 SER A N 1
ATOM 1516 C CA . SER A 1 197 ? -1.418 -23.094 7.344 1 97.62 197 SER A CA 1
ATOM 1517 C C . SER A 1 197 ? -1.387 -21.625 7.707 1 97.62 197 SER A C 1
ATOM 1519 O O . SER A 1 197 ? -2.408 -21.047 8.094 1 97.62 197 SER A O 1
ATOM 1521 N N . ASP A 1 198 ? -0.234 -21.016 7.602 1 97.94 198 ASP A N 1
ATOM 1522 C CA . ASP A 1 198 ? -0.105 -19.594 7.895 1 97.94 198 ASP A CA 1
ATOM 1523 C C . ASP A 1 198 ? -0.822 -18.75 6.844 1 97.94 198 ASP A C 1
ATOM 1525 O O . ASP A 1 198 ? -1.421 -17.719 7.168 1 97.94 198 ASP A O 1
ATOM 1529 N N . ILE A 1 199 ? -0.748 -19.156 5.629 1 98 199 ILE A N 1
ATOM 1530 C CA . ILE A 1 199 ? -1.448 -18.484 4.543 1 98 199 ILE A CA 1
ATOM 1531 C C . ILE A 1 199 ? -2.953 -18.531 4.793 1 98 199 ILE A C 1
ATOM 1533 O O . ILE A 1 199 ? -3.635 -17.5 4.715 1 98 199 ILE A O 1
ATOM 1537 N N . LYS A 1 200 ? -3.443 -19.688 5.141 1 97.12 200 LYS A N 1
ATOM 1538 C CA . LYS A 1 200 ? -4.867 -19.844 5.426 1 97.12 200 LYS A CA 1
ATOM 1539 C C . LYS A 1 200 ? -5.289 -18.984 6.609 1 97.12 200 LYS A C 1
ATOM 1541 O O . LYS A 1 200 ? -6.352 -18.359 6.578 1 97.12 200 LYS A O 1
ATOM 1546 N N . LYS A 1 201 ? -4.484 -18.969 7.594 1 97.5 201 LYS A N 1
ATOM 1547 C CA . LYS A 1 201 ? -4.777 -18.156 8.773 1 97.5 201 LYS A CA 1
ATOM 1548 C C . LYS A 1 201 ? -4.855 -16.672 8.414 1 97.5 201 LYS A C 1
ATOM 1550 O O . LYS A 1 201 ? -5.75 -15.969 8.875 1 97.5 201 LYS A O 1
ATOM 1555 N N . THR A 1 202 ? -3.863 -16.234 7.613 1 97.31 202 THR A N 1
ATOM 1556 C CA . THR A 1 202 ? -3.873 -14.844 7.188 1 97.31 202 THR A CA 1
ATOM 1557 C C . THR A 1 202 ? -5.141 -14.531 6.402 1 97.31 202 THR A C 1
ATOM 1559 O O . THR A 1 202 ? -5.785 -13.508 6.641 1 97.31 202 THR A O 1
ATOM 1562 N N . LEU A 1 203 ? -5.551 -15.367 5.52 1 97.19 203 LEU A N 1
ATOM 1563 C CA . LEU A 1 203 ? -6.742 -15.156 4.703 1 97.19 203 LEU A CA 1
ATOM 1564 C C . LEU A 1 203 ? -7.996 -15.117 5.566 1 97.19 203 LEU A C 1
ATOM 1566 O O . LEU A 1 203 ? -8.922 -14.359 5.289 1 97.19 203 LEU A O 1
ATOM 1570 N N . LYS A 1 204 ? -8.008 -15.898 6.578 1 95.62 204 LYS A N 1
ATOM 1571 C CA . LYS A 1 204 ? -9.141 -15.898 7.492 1 95.62 204 LYS A CA 1
ATOM 1572 C C . LYS A 1 204 ? -9.18 -14.609 8.312 1 95.62 204 LYS A C 1
ATOM 1574 O O . LYS A 1 204 ? -10.258 -14.156 8.719 1 95.62 204 LYS A O 1
ATOM 1579 N N . GLY A 1 205 ? -8.008 -14.047 8.484 1 95.69 205 GLY A N 1
ATOM 1580 C CA . GLY A 1 205 ? -7.891 -12.898 9.367 1 95.69 205 GLY A CA 1
ATOM 1581 C C . GLY A 1 205 ? -8.18 -11.586 8.672 1 95.69 205 GLY A C 1
ATOM 1582 O O . GLY A 1 205 ? -8.383 -10.562 9.328 1 95.69 205 GLY A O 1
ATOM 1583 N N . ILE A 1 206 ? -8.164 -11.617 7.391 1 95.12 206 ILE A N 1
ATOM 1584 C CA . ILE A 1 206 ? -8.422 -10.367 6.684 1 95.12 206 ILE A CA 1
ATOM 1585 C C . ILE A 1 206 ? -9.875 -10.344 6.203 1 95.12 206 ILE A C 1
ATOM 1587 O O . ILE A 1 206 ? -10.562 -11.367 6.219 1 95.12 206 ILE A O 1
ATOM 1591 N N . HIS A 1 207 ? -10.266 -9.117 5.773 1 89.56 207 HIS A N 1
ATOM 1592 C CA . HIS A 1 207 ? -11.664 -8.938 5.387 1 89.56 207 HIS A CA 1
ATOM 1593 C C . HIS A 1 207 ? -11.781 -8.492 3.932 1 89.56 207 HIS A C 1
ATOM 1595 O O . HIS A 1 207 ? -10.875 -7.848 3.402 1 89.56 207 HIS A O 1
ATOM 1601 N N . MET B 1 1 ? 59.625 59.219 26.062 1 23.45 1 MET B N 1
ATOM 1602 C CA . MET B 1 1 ? 61.031 59.344 26.438 1 23.45 1 MET B CA 1
ATOM 1603 C C . MET B 1 1 ? 61.25 58.812 27.859 1 23.45 1 MET B C 1
ATOM 1605 O O . MET B 1 1 ? 62.406 58.594 28.266 1 23.45 1 MET B O 1
ATOM 1609 N N . LYS B 1 2 ? 60.594 59.438 28.797 1 19.8 2 LYS B N 1
ATOM 1610 C CA . LYS B 1 2 ? 61.344 59.594 30.047 1 19.8 2 LYS B CA 1
ATOM 1611 C C . LYS B 1 2 ? 61.75 58.25 30.625 1 19.8 2 LYS B C 1
ATOM 1613 O O . LYS B 1 2 ? 61.125 57.25 30.344 1 19.8 2 LYS B O 1
ATOM 1618 N N . LYS B 1 3 ? 62.219 58.344 31.781 1 20.28 3 LYS B N 1
ATOM 1619 C CA . LYS B 1 3 ? 63.312 58.094 32.688 1 20.28 3 LYS B CA 1
ATOM 1620 C C . LYS B 1 3 ? 63.188 56.75 33.375 1 20.28 3 LYS B C 1
ATOM 1622 O O . LYS B 1 3 ? 64.125 56 33.5 1 20.28 3 LYS B O 1
ATOM 1627 N N . GLY B 1 4 ? 62.344 56.781 34.375 1 19.16 4 GLY B N 1
ATOM 1628 C CA . GLY B 1 4 ? 63.031 56.5 35.625 1 19.16 4 GLY B CA 1
ATOM 1629 C C . GLY B 1 4 ? 63.469 55.031 35.719 1 19.16 4 GLY B C 1
ATOM 1630 O O . GLY B 1 4 ? 62.969 54.188 35 1 19.16 4 GLY B O 1
ATOM 1631 N N . LEU B 1 5 ? 63.594 54.625 36.844 1 19.38 5 LEU B N 1
ATOM 1632 C CA . LEU B 1 5 ? 64.688 54.188 37.719 1 19.38 5 LEU B CA 1
ATOM 1633 C C . LEU B 1 5 ? 64.812 52.656 37.688 1 19.38 5 LEU B C 1
ATOM 1635 O O . LEU B 1 5 ? 65.875 52.094 37.469 1 19.38 5 LEU B O 1
ATOM 1639 N N . LEU B 1 6 ? 64.312 52.062 38.75 1 18.42 6 LEU B N 1
ATOM 1640 C CA . LEU B 1 6 ? 65.25 51.531 39.781 1 18.42 6 LEU B CA 1
ATOM 1641 C C . LEU B 1 6 ? 65.5 50.062 39.531 1 18.42 6 LEU B C 1
ATOM 1643 O O . LEU B 1 6 ? 66.688 49.656 39.531 1 18.42 6 LEU B O 1
ATOM 1647 N N . VAL B 1 7 ? 65.125 49.25 40.5 1 20.06 7 VAL B N 1
ATOM 1648 C CA . VAL B 1 7 ? 65.875 48.656 41.562 1 20.06 7 VAL B CA 1
ATOM 1649 C C . VAL B 1 7 ? 66.312 47.219 41.156 1 20.06 7 VAL B C 1
ATOM 1651 O O . VAL B 1 7 ? 65.688 46.625 40.281 1 20.06 7 VAL B O 1
ATOM 1654 N N . THR B 1 8 ? 66.562 46.438 42.125 1 18.42 8 THR B N 1
ATOM 1655 C CA . THR B 1 8 ? 67.625 45.812 42.844 1 18.42 8 THR B CA 1
ATOM 1656 C C . THR B 1 8 ? 67.75 44.344 42.5 1 18.42 8 THR B C 1
ATOM 1658 O O . THR B 1 8 ? 68.812 43.875 42.094 1 18.42 8 THR B O 1
ATOM 1661 N N . THR B 1 9 ? 67.125 43.531 43.344 1 20.78 9 THR B N 1
ATOM 1662 C CA . THR B 1 9 ? 67.875 42.781 44.312 1 20.78 9 THR B CA 1
ATOM 1663 C C . THR B 1 9 ? 68.375 41.469 43.688 1 20.78 9 THR B C 1
ATOM 1665 O O . THR B 1 9 ? 67.812 41 42.719 1 20.78 9 THR B O 1
ATOM 1668 N N . GLY B 1 10 ? 68.625 40.5 44.5 1 17.12 10 GLY B N 1
ATOM 1669 C CA . GLY B 1 10 ? 69.75 39.812 45.156 1 17.12 10 GLY B CA 1
ATOM 1670 C C . GLY B 1 10 ? 70 38.438 44.625 1 17.12 10 GLY B C 1
ATOM 1671 O O . GLY B 1 10 ? 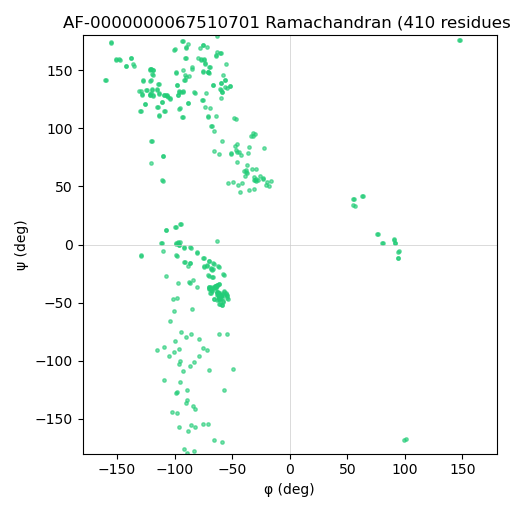71.125 38.094 44.25 1 17.12 10 GLY B O 1
ATOM 1672 N N . LEU B 1 11 ? 69.312 37.406 45.219 1 19.72 11 LEU B N 1
ATOM 1673 C CA . LEU B 1 11 ? 70.062 36.469 46.094 1 19.72 11 LEU B CA 1
ATOM 1674 C C . LEU B 1 11 ? 70.625 35.344 45.25 1 19.72 11 LEU B C 1
ATOM 1676 O O . LEU B 1 11 ? 70.125 35.031 44.156 1 19.72 11 LEU B O 1
ATOM 1680 N N . ALA B 1 12 ? 71.5 34.469 45.906 1 17.44 12 ALA B N 1
ATOM 1681 C CA . ALA B 1 12 ? 72.688 33.688 46.156 1 17.44 12 ALA B CA 1
ATOM 1682 C C . ALA B 1 12 ? 72.562 32.25 45.688 1 17.44 12 ALA B C 1
ATOM 1684 O O . ALA B 1 12 ? 73.5 31.5 45.625 1 17.44 12 ALA B O 1
ATOM 1685 N N . CYS B 1 13 ? 71.562 31.75 45.094 1 17.42 13 CYS B N 1
ATOM 1686 C CA . CYS B 1 13 ? 71.562 30.375 45.594 1 17.42 13 CYS B CA 1
ATOM 1687 C C . CYS B 1 13 ? 72.812 29.656 45.156 1 17.42 13 CYS B C 1
ATOM 1689 O O . CYS B 1 13 ? 73.125 29.516 43.969 1 17.42 13 CYS B O 1
ATOM 1691 N N . LEU B 1 14 ? 73.75 29.344 46.125 1 17.19 14 LEU B N 1
ATOM 1692 C CA . LEU B 1 14 ? 75.062 28.766 46.406 1 17.19 14 LEU B CA 1
ATOM 1693 C C . LEU B 1 14 ? 75.188 27.391 45.719 1 17.19 14 LEU B C 1
ATOM 1695 O O . LEU B 1 14 ? 76.125 27.156 44.969 1 17.19 14 LEU B O 1
ATOM 1699 N N . GLY B 1 15 ? 75.125 26.312 46.656 1 16.55 15 GLY B N 1
ATOM 1700 C CA . GLY B 1 15 ? 76.25 25.516 47.156 1 16.55 15 GLY B CA 1
ATOM 1701 C C . GLY B 1 15 ? 76.625 24.375 46.219 1 16.55 15 GLY B C 1
ATOM 1702 O O . GLY B 1 15 ? 75.938 24.109 45.25 1 16.55 15 GLY B O 1
ATOM 1703 N N . LEU B 1 16 ? 76.938 23.141 46.906 1 17.34 16 LEU B N 1
ATOM 1704 C CA . LEU B 1 16 ? 78.062 22.312 47.219 1 17.34 16 LEU B CA 1
ATOM 1705 C C . LEU B 1 16 ? 78.188 21.109 46.312 1 17.34 16 LEU B C 1
ATOM 1707 O O . LEU B 1 16 ? 79.188 20.844 45.688 1 17.34 16 LEU B O 1
ATOM 1711 N N . LEU B 1 17 ? 77.562 19.875 46.75 1 18.98 17 LEU B N 1
ATOM 1712 C CA . LEU B 1 17 ? 78.438 18.844 47.344 1 18.98 17 LEU B CA 1
ATOM 1713 C C . LEU B 1 17 ? 79 17.938 46.25 1 18.98 17 LEU B C 1
ATOM 1715 O O . LEU B 1 17 ? 78.5 17.906 45.125 1 18.98 17 LEU B O 1
ATOM 1719 N N . THR B 1 18 ? 79.438 16.75 46.75 1 19.3 18 THR B N 1
ATOM 1720 C CA . THR B 1 18 ? 80.625 15.898 46.969 1 19.3 18 THR B CA 1
ATOM 1721 C C . THR B 1 18 ? 80.688 14.844 45.875 1 19.3 18 THR B C 1
ATOM 1723 O O . THR B 1 18 ? 79.812 14.664 45.094 1 19.3 18 THR B O 1
ATOM 1726 N N . ALA B 1 19 ? 80.812 13.516 46.375 1 18.97 19 ALA B N 1
ATOM 1727 C CA . ALA B 1 19 ? 81.938 12.57 46.5 1 18.97 19 ALA B CA 1
ATOM 1728 C C . ALA B 1 19 ? 81.812 11.492 45.406 1 18.97 19 ALA B C 1
ATOM 1730 O O . ALA B 1 19 ? 82.812 11.094 44.844 1 18.97 19 ALA B O 1
ATOM 1731 N N . CYS B 1 20 ? 80.75 10.562 45.375 1 21.36 20 CYS B N 1
ATOM 1732 C CA . CYS B 1 20 ? 81.25 9.227 45.75 1 21.36 20 CYS B CA 1
ATOM 1733 C C . CYS B 1 20 ? 81.938 8.57 44.594 1 21.36 20 CYS B C 1
ATOM 1735 O O . CYS B 1 20 ? 81.625 8.805 43.406 1 21.36 20 CYS B O 1
ATOM 1737 N N . SER B 1 21 ? 82.812 7.527 44.906 1 18 21 SER B N 1
ATOM 1738 C CA . SER B 1 21 ? 84.062 6.762 44.75 1 18 21 SER B CA 1
ATOM 1739 C C . SER B 1 21 ? 83.938 5.723 43.625 1 18 21 SER B C 1
ATOM 1741 O O . SER B 1 21 ? 84.812 5.609 42.781 1 18 21 SER B O 1
ATOM 1743 N N . THR B 1 22 ? 83.188 4.426 43.812 1 19.14 22 THR B N 1
ATOM 1744 C CA . THR B 1 22 ? 83.875 3.17 44 1 19.14 22 THR B CA 1
ATOM 1745 C C . THR B 1 22 ? 84.312 2.57 42.656 1 19.14 22 THR B C 1
ATOM 1747 O O . THR B 1 22 ? 83.75 2.924 41.625 1 19.14 22 THR B O 1
ATOM 1750 N N . GLN B 1 23 ? 84.562 1.031 42.594 1 18.05 23 GLN B N 1
ATOM 1751 C CA . GLN B 1 23 ? 85.688 0.095 42.5 1 18.05 23 GLN B CA 1
ATOM 1752 C C . GLN B 1 23 ? 85.75 -0.592 41.125 1 18.05 23 GLN B C 1
ATOM 1754 O O . GLN B 1 23 ? 86.75 -0.588 40.438 1 18.05 23 GLN B O 1
ATOM 1759 N N . ASP B 1 24 ? 85.562 -2.139 41.062 1 18.33 24 ASP B N 1
ATOM 1760 C CA . ASP B 1 24 ? 86.625 -3.172 40.875 1 18.33 24 ASP B CA 1
ATOM 1761 C C . ASP B 1 24 ? 86.625 -3.68 39.438 1 18.33 24 ASP B C 1
ATOM 1763 O O . ASP B 1 24 ? 85.688 -3.416 38.656 1 18.33 24 ASP B O 1
ATOM 1767 N N . ASN B 1 25 ? 86.938 -5.172 39.125 1 18.7 25 ASN B N 1
ATOM 1768 C CA . ASN B 1 25 ? 88.062 -6.004 38.625 1 18.7 25 ASN B CA 1
ATOM 1769 C C . ASN B 1 25 ? 87.688 -6.633 37.281 1 18.7 25 ASN B C 1
ATOM 1771 O O . ASN B 1 25 ? 88.5 -6.555 36.344 1 18.7 25 ASN B O 1
ATOM 1775 N N . MET B 1 26 ? 87 -8.031 37.219 1 17.41 26 MET B N 1
ATOM 1776 C CA . MET B 1 26 ? 87.625 -9.305 36.938 1 17.41 26 MET B CA 1
ATOM 1777 C C . MET B 1 26 ? 87.625 -9.586 35.438 1 17.41 26 MET B C 1
ATOM 1779 O O . MET B 1 26 ? 86.875 -8.945 34.688 1 17.41 26 MET B O 1
ATOM 1783 N N . ALA B 1 27 ? 87.125 -11.195 34.875 1 18.11 27 ALA B N 1
ATOM 1784 C CA . ALA B 1 27 ? 87.562 -12.516 34.5 1 18.11 27 ALA B CA 1
ATOM 1785 C C . ALA B 1 27 ? 87.188 -12.867 33.094 1 18.11 27 ALA B C 1
ATOM 1787 O O . ALA B 1 27 ? 86 -13.195 32.844 1 18.11 27 ALA B O 1
ATOM 1788 N N . LYS B 1 28 ? 87.562 -12.492 31.922 1 18.56 28 LYS B N 1
ATOM 1789 C CA . LYS B 1 28 ? 86.938 -12.539 30.594 1 18.56 28 LYS B CA 1
ATOM 1790 C C . LYS B 1 28 ? 87.25 -13.844 29.891 1 18.56 28 LYS B C 1
ATOM 1792 O O . LYS B 1 28 ? 86.938 -14.031 28.719 1 18.56 28 LYS B O 1
ATOM 1797 N N . LYS B 1 29 ? 88.188 -14.766 30.094 1 20.52 29 LYS B N 1
ATOM 1798 C CA . LYS B 1 29 ? 88.938 -15.203 28.906 1 20.52 29 LYS B CA 1
ATOM 1799 C C . LYS B 1 29 ? 88.125 -16.234 28.109 1 20.52 29 LYS B C 1
ATOM 1801 O O . LYS B 1 29 ? 88.438 -16.469 26.938 1 20.52 29 LYS B O 1
ATOM 1806 N N . GLU B 1 30 ? 87.312 -17.203 28.656 1 19.17 30 GLU B N 1
ATOM 1807 C CA . GLU B 1 30 ? 87.562 -18.594 28.312 1 19.17 30 GLU B CA 1
ATOM 1808 C C . GLU B 1 30 ? 87.188 -18.875 26.859 1 19.17 30 GLU B C 1
ATOM 1810 O O . GLU B 1 30 ? 88 -19.438 26.109 1 19.17 30 GLU B O 1
ATOM 1815 N N . ILE B 1 31 ? 86 -19.656 26.656 1 19.72 31 ILE B N 1
ATOM 1816 C CA . ILE B 1 31 ? 85.75 -21 26.172 1 19.72 31 ILE B CA 1
ATOM 1817 C C . ILE B 1 31 ? 85.5 -20.969 24.656 1 19.72 31 ILE B C 1
ATOM 1819 O O . ILE B 1 31 ? 84.875 -20.031 24.141 1 19.72 31 ILE B O 1
ATOM 1823 N N . THR B 1 32 ? 85.875 -22.141 23.844 1 20.56 32 THR B N 1
ATOM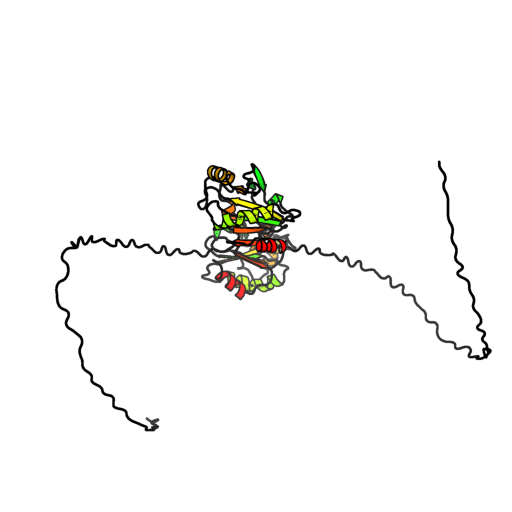 1824 C CA . THR B 1 32 ? 86.5 -22.922 22.766 1 20.56 32 THR B CA 1
ATOM 1825 C C . THR B 1 32 ? 85.438 -23.25 21.688 1 20.56 32 THR B C 1
ATOM 1827 O O . THR B 1 32 ? 85.812 -23.312 20.5 1 20.56 32 THR B O 1
ATOM 1830 N N . GLN B 1 33 ? 84.188 -23.734 22.016 1 20.12 33 GLN B N 1
ATOM 1831 C CA . GLN B 1 33 ? 83.75 -24.938 21.312 1 20.12 33 GLN B CA 1
ATOM 1832 C C . GLN B 1 33 ? 83.375 -24.625 19.875 1 20.12 33 GLN B C 1
ATOM 1834 O O . GLN B 1 33 ? 82.562 -23.703 19.609 1 20.12 33 GLN B O 1
ATOM 1839 N N . ASP B 1 34 ? 84.062 -25.203 18.938 1 20.64 34 ASP B N 1
ATOM 1840 C CA . ASP B 1 34 ? 84.312 -25.188 17.5 1 20.64 34 ASP B CA 1
ATOM 1841 C C . ASP B 1 34 ? 83.062 -25.391 16.703 1 20.64 34 ASP B C 1
ATOM 1843 O O . ASP B 1 34 ? 82 -25.719 17.266 1 20.64 34 ASP B O 1
ATOM 1847 N N . LYS B 1 35 ? 83 -26.484 15.711 1 22.77 35 LYS B N 1
ATOM 1848 C CA . LYS B 1 35 ? 83 -26.562 14.25 1 22.77 35 LYS B CA 1
ATOM 1849 C C . LYS B 1 35 ? 81.625 -27 13.727 1 22.77 35 LYS B C 1
ATOM 1851 O O . LYS B 1 35 ? 81.5 -27.328 12.547 1 22.77 35 LYS B O 1
ATOM 1856 N N . MET B 1 36 ? 80.562 -27.391 14.492 1 20.53 36 MET B N 1
ATOM 1857 C CA . MET B 1 36 ? 79.625 -28.375 13.891 1 20.53 36 MET B CA 1
ATOM 1858 C C . MET B 1 36 ? 79.062 -27.828 12.594 1 20.53 36 MET B C 1
ATOM 1860 O O . MET B 1 36 ? 78.75 -26.641 12.5 1 20.53 36 MET B O 1
ATOM 1864 N N . SER B 1 37 ? 78.75 -28.734 11.461 1 23.7 37 SER B N 1
ATOM 1865 C CA . SER B 1 37 ? 78.625 -29.094 10.055 1 23.7 37 SER B CA 1
ATOM 1866 C C . SER B 1 37 ? 77.312 -28.656 9.492 1 23.7 37 SER B C 1
ATOM 1868 O O . SER B 1 37 ? 77.062 -28.703 8.281 1 23.7 37 SER B O 1
ATOM 1870 N N . MET B 1 38 ? 76.188 -28.594 10.344 1 20.77 38 MET B N 1
ATOM 1871 C CA . MET B 1 38 ? 74.938 -29.094 9.781 1 20.77 38 MET B CA 1
ATOM 1872 C C . MET B 1 38 ? 74.5 -28.25 8.586 1 20.77 38 MET B C 1
ATOM 1874 O O . MET B 1 38 ? 74.938 -27.094 8.453 1 20.77 38 MET B O 1
ATOM 1878 N N . ALA B 1 39 ? 73.438 -28.906 7.781 1 24.69 39 ALA B N 1
ATOM 1879 C CA . ALA B 1 39 ? 72.625 -29.125 6.582 1 24.69 39 ALA B CA 1
ATOM 1880 C C . ALA B 1 39 ? 71.875 -27.859 6.195 1 24.69 39 ALA B C 1
ATOM 1882 O O . ALA B 1 39 ? 71.375 -27.141 7.066 1 24.69 39 ALA B O 1
ATOM 1883 N N . ALA B 1 40 ? 72.062 -27.438 4.898 1 24.48 40 ALA B N 1
ATOM 1884 C CA . ALA B 1 40 ? 71.812 -26.344 3.959 1 24.48 40 ALA B CA 1
ATOM 1885 C C . ALA B 1 40 ? 70.312 -26.125 3.775 1 24.48 40 ALA B C 1
ATOM 1887 O O . ALA B 1 40 ? 69.625 -27.016 3.293 1 24.48 40 ALA B O 1
ATOM 1888 N N . LYS B 1 41 ? 69.688 -25.453 4.758 1 22.62 41 LYS B N 1
ATOM 1889 C CA . LYS B 1 41 ? 68.312 -24.984 4.703 1 22.62 41 LYS B CA 1
ATOM 1890 C C . LYS B 1 41 ? 68 -24.188 3.432 1 22.62 41 LYS B C 1
ATOM 1892 O O . LYS B 1 41 ? 68.625 -23.125 3.221 1 22.62 41 LYS B O 1
ATOM 1897 N N . LYS B 1 42 ? 67.812 -24.953 2.32 1 24.44 42 LYS B N 1
ATOM 1898 C CA . LYS B 1 42 ? 67.312 -24.406 1.073 1 24.44 42 LYS B CA 1
ATOM 1899 C C . LYS B 1 42 ? 66.125 -23.5 1.333 1 24.44 42 LYS B C 1
ATOM 1901 O O . LYS B 1 42 ? 65.062 -23.953 1.812 1 24.44 42 LYS B O 1
ATOM 1906 N N . LYS B 1 43 ? 66.25 -22.375 1.885 1 24.64 43 LYS B N 1
ATOM 1907 C CA . LYS B 1 43 ? 65.188 -21.406 2.062 1 24.64 43 LYS B CA 1
ATOM 1908 C C . LYS B 1 43 ? 64.5 -21.078 0.731 1 24.64 43 LYS B C 1
ATOM 1910 O O . LYS B 1 43 ? 65.1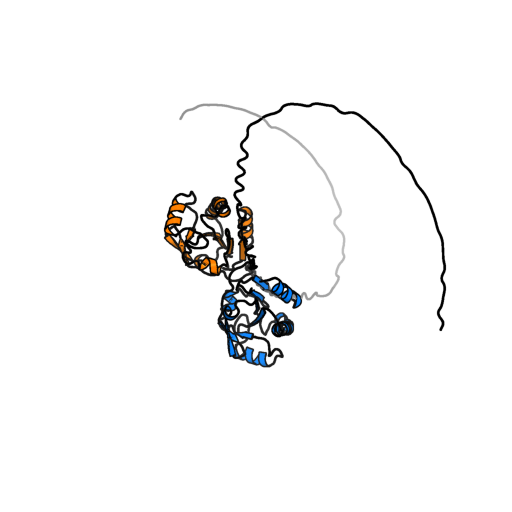25 -20.422 -0.124 1 24.64 43 LYS B O 1
ATOM 1915 N N . ASP B 1 44 ? 64.062 -22.156 0.036 1 23.33 44 ASP B N 1
ATOM 1916 C CA . ASP B 1 44 ? 63.281 -21.75 -1.129 1 23.33 44 ASP B CA 1
ATOM 1917 C C . ASP B 1 44 ? 62.25 -20.703 -0.753 1 23.33 44 ASP B C 1
ATOM 1919 O O . ASP B 1 44 ? 61.438 -20.922 0.154 1 23.33 44 ASP B O 1
ATOM 1923 N N . LYS B 1 45 ? 62.625 -19.438 -0.714 1 26.16 45 LYS B N 1
ATOM 1924 C CA . LYS B 1 45 ? 61.812 -18.234 -0.584 1 26.16 45 LYS B CA 1
ATOM 1925 C C . LYS B 1 45 ? 60.594 -18.297 -1.516 1 26.16 45 LYS B C 1
ATOM 1927 O O . LYS B 1 45 ? 60.75 -18.172 -2.734 1 26.16 45 LYS B O 1
ATOM 1932 N N . MET B 1 46 ? 59.844 -19.422 -1.424 1 24.3 46 MET B N 1
ATOM 1933 C CA . MET B 1 46 ? 58.562 -19.391 -2.141 1 24.3 46 MET B CA 1
ATOM 1934 C C . MET B 1 46 ? 57.844 -18.062 -1.919 1 24.3 46 MET B C 1
ATOM 1936 O O . MET B 1 46 ? 57.594 -17.672 -0.777 1 24.3 46 MET B O 1
ATOM 1940 N N . SER B 1 47 ? 58.312 -17.031 -2.689 1 28.53 47 SER B N 1
ATOM 1941 C CA . SER B 1 47 ? 57.594 -15.773 -2.869 1 28.53 47 SER B CA 1
ATOM 1942 C C . SER B 1 47 ? 56.094 -16 -2.982 1 28.53 47 SER B C 1
ATOM 1944 O O . SER B 1 47 ? 55.625 -16.625 -3.934 1 28.53 47 SER B O 1
ATOM 1946 N N . THR B 1 48 ? 55.531 -16.578 -1.971 1 28.56 48 THR B N 1
ATOM 1947 C CA . THR B 1 48 ? 54.062 -16.594 -1.955 1 28.56 48 THR B CA 1
ATOM 1948 C C . THR B 1 48 ? 53.5 -15.219 -2.307 1 28.56 48 THR B C 1
ATOM 1950 O O . THR B 1 48 ? 53.812 -14.234 -1.627 1 28.56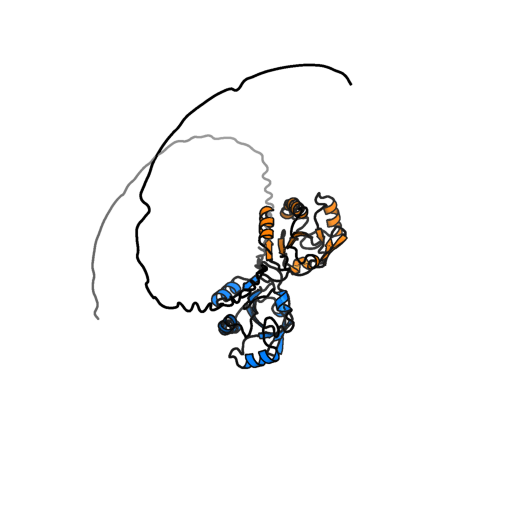 48 THR B O 1
ATOM 1953 N N . SER B 1 49 ? 53.5 -14.953 -3.641 1 30.05 49 SER B N 1
ATOM 1954 C CA . SER B 1 49 ? 52.656 -13.883 -4.152 1 30.05 49 SER B CA 1
ATOM 1955 C C . SER B 1 49 ? 51.344 -13.812 -3.391 1 30.05 49 SER B C 1
ATOM 1957 O O . SER B 1 49 ? 50.625 -14.812 -3.293 1 30.05 49 SER B O 1
ATOM 1959 N N . LYS B 1 50 ? 51.375 -13.227 -2.213 1 29.23 50 LYS B N 1
ATOM 1960 C CA . LYS B 1 50 ? 50.156 -12.805 -1.556 1 29.23 50 LYS B CA 1
ATOM 1961 C C . LYS B 1 50 ? 49.156 -12.211 -2.561 1 29.23 50 LYS B C 1
ATOM 1963 O O . LYS B 1 50 ? 49.469 -11.188 -3.188 1 29.23 50 LYS B O 1
ATOM 1968 N N . ASP B 1 51 ? 48.719 -13.016 -3.465 1 26.23 51 ASP B N 1
ATOM 1969 C CA . ASP B 1 51 ? 47.469 -12.578 -4.117 1 26.23 51 ASP B CA 1
ATOM 1970 C C . ASP B 1 51 ? 46.531 -11.906 -3.119 1 26.23 51 ASP B C 1
ATOM 1972 O O . ASP B 1 51 ? 46.062 -12.547 -2.18 1 26.23 51 ASP B O 1
ATOM 1976 N N . LYS B 1 52 ? 46.875 -10.672 -2.586 1 31.2 52 LYS B N 1
ATOM 1977 C CA . LYS B 1 52 ? 45.875 -9.797 -2.016 1 31.2 52 LYS B CA 1
ATOM 1978 C C . LYS B 1 52 ? 44.531 -9.945 -2.744 1 31.2 52 LYS B C 1
ATOM 1980 O O . LYS B 1 52 ? 44.406 -9.57 -3.912 1 31.2 52 LYS B O 1
ATOM 1985 N N . SER B 1 53 ? 43.969 -11.023 -2.648 1 28.47 53 SER B N 1
ATOM 1986 C CA . SER B 1 53 ? 42.531 -11.102 -2.951 1 28.47 53 SER B CA 1
ATOM 1987 C C . SER B 1 53 ? 41.812 -9.836 -2.508 1 28.47 53 SER B C 1
ATOM 1989 O O . SER B 1 53 ? 41.875 -9.453 -1.338 1 28.47 53 SER B O 1
ATOM 1991 N N . MET B 1 54 ? 41.812 -8.734 -3.352 1 26.92 54 MET B N 1
ATOM 1992 C CA . MET B 1 54 ? 40.812 -7.695 -3.303 1 26.92 54 MET B CA 1
ATOM 1993 C C . MET B 1 54 ? 39.469 -8.273 -2.842 1 26.92 54 MET B C 1
ATOM 1995 O O . MET B 1 54 ? 38.844 -9.062 -3.559 1 26.92 54 MET B O 1
ATOM 1999 N N . MET B 1 55 ? 39.469 -8.898 -1.737 1 29.05 55 MET B N 1
ATOM 2000 C CA . MET B 1 55 ? 38.125 -8.938 -1.159 1 29.05 55 MET B CA 1
ATOM 2001 C C . MET B 1 55 ? 37.375 -7.621 -1.382 1 29.05 55 MET B C 1
ATOM 2003 O O . MET B 1 55 ? 37.75 -6.598 -0.797 1 29.05 55 MET B O 1
ATOM 2007 N N . ALA B 1 56 ? 37.125 -7.262 -2.627 1 30.28 56 ALA B N 1
ATOM 2008 C CA . ALA B 1 56 ? 36.062 -6.266 -2.787 1 30.28 56 ALA B CA 1
ATOM 2009 C C . ALA B 1 56 ? 35.031 -6.383 -1.68 1 30.28 56 ALA B C 1
ATOM 2011 O O . ALA B 1 56 ? 34.312 -7.379 -1.604 1 30.28 56 ALA B O 1
ATOM 2012 N N . ASP B 1 57 ? 35.344 -6.152 -0.49 1 32.53 57 ASP B N 1
ATOM 2013 C CA . ASP B 1 57 ? 34.312 -5.734 0.433 1 32.53 57 ASP B CA 1
ATOM 2014 C C . ASP B 1 57 ? 33.219 -4.941 -0.293 1 32.53 57 ASP B C 1
ATOM 2016 O O . ASP B 1 57 ? 33.406 -3.762 -0.601 1 32.53 57 ASP B O 1
ATOM 2020 N N . LYS B 1 58 ? 32.688 -5.398 -1.428 1 34.22 58 LYS B N 1
ATOM 2021 C CA . LYS B 1 58 ? 31.406 -4.773 -1.713 1 34.22 58 LYS B CA 1
ATOM 2022 C C . LYS B 1 58 ? 30.672 -4.418 -0.425 1 34.22 58 LYS B C 1
ATOM 2024 O O . LYS B 1 58 ? 30.156 -5.305 0.261 1 34.22 58 LYS B O 1
ATOM 2029 N N . SER B 1 59 ? 31.203 -3.66 0.416 1 36.25 59 SER B N 1
ATOM 2030 C CA . SER B 1 59 ? 30.312 -2.932 1.312 1 36.25 59 SER B CA 1
ATOM 2031 C C . SER B 1 59 ? 28.891 -2.865 0.749 1 36.25 59 SER B C 1
ATOM 2033 O O . SER B 1 59 ? 28.625 -2.125 -0.203 1 36.25 59 SER B O 1
ATOM 2035 N N . SER B 1 60 ? 28.297 -3.883 0.41 1 36.94 60 SER B N 1
ATOM 2036 C CA . SER B 1 60 ? 26.859 -3.877 0.143 1 36.94 60 SER B CA 1
ATOM 2037 C C . SER B 1 60 ? 26.141 -2.832 0.993 1 36.94 60 SER B C 1
ATOM 2039 O O . SER B 1 60 ? 26.016 -2.998 2.207 1 36.94 60 SER B O 1
ATOM 2041 N N . ASP B 1 61 ? 26.5 -1.631 0.953 1 39.44 61 ASP B N 1
ATOM 2042 C CA . ASP B 1 61 ? 25.5 -0.695 1.451 1 39.44 61 ASP B CA 1
ATOM 2043 C C . ASP B 1 61 ? 24.094 -1.32 1.43 1 39.44 61 ASP B C 1
ATOM 2045 O O . ASP B 1 61 ? 23.438 -1.327 0.393 1 39.44 61 ASP B O 1
ATOM 2049 N N . LYS B 1 62 ? 23.938 -2.457 1.969 1 46 62 LYS B N 1
ATOM 2050 C CA . LYS B 1 62 ? 22.625 -3.053 2.191 1 46 62 LYS B CA 1
ATOM 2051 C C . LYS B 1 62 ? 21.562 -1.979 2.393 1 46 62 LYS B C 1
ATOM 2053 O O . LYS B 1 62 ? 21.5 -1.348 3.451 1 46 62 LYS B O 1
ATOM 2058 N N . LYS B 1 63 ? 21.422 -1.059 1.476 1 53.12 63 LYS B N 1
ATOM 2059 C CA . LYS B 1 63 ? 20.312 -0.108 1.547 1 53.12 63 LYS B CA 1
ATOM 2060 C C . LYS B 1 63 ? 19.078 -0.746 2.182 1 53.12 63 LYS B C 1
ATOM 2062 O O . LYS B 1 63 ? 18.547 -1.733 1.666 1 53.12 63 LYS B O 1
ATOM 2067 N N . MET B 1 64 ? 18.922 -0.537 3.479 1 65.12 64 MET B N 1
ATOM 2068 C CA . MET B 1 64 ? 17.719 -0.963 4.18 1 65.12 64 MET B CA 1
ATOM 2069 C C . MET B 1 64 ? 16.469 -0.519 3.434 1 65.12 64 MET B C 1
ATOM 2071 O O . MET B 1 64 ? 16.406 0.602 2.924 1 65.12 64 MET B O 1
ATOM 2075 N N . THR B 1 65 ? 15.836 -1.444 2.891 1 81.12 65 THR B N 1
ATOM 2076 C CA . THR B 1 65 ? 14.594 -1.178 2.172 1 81.12 65 THR B CA 1
ATOM 2077 C C . THR B 1 65 ? 13.383 -1.471 3.055 1 81.12 65 THR B C 1
ATOM 2079 O O . THR B 1 65 ? 13.453 -2.311 3.955 1 81.12 65 THR B O 1
ATOM 2082 N N . ASN B 1 66 ? 12.414 -0.536 2.955 1 90 66 ASN B N 1
ATOM 2083 C CA . ASN B 1 66 ? 11.164 -0.759 3.662 1 90 66 ASN B CA 1
ATOM 2084 C C . ASN B 1 66 ? 10.359 -1.897 3.037 1 90 66 ASN B C 1
ATOM 2086 O O . ASN B 1 66 ? 10.508 -2.186 1.847 1 90 66 ASN B O 1
ATOM 2090 N N . ASP B 1 67 ? 9.578 -2.477 3.961 1 86 67 ASP B N 1
ATOM 2091 C CA . ASP B 1 67 ? 8.641 -3.486 3.475 1 86 67 ASP B CA 1
ATOM 2092 C C . ASP B 1 67 ? 7.258 -2.887 3.254 1 86 67 ASP B C 1
ATOM 2094 O O . ASP B 1 67 ? 6.773 -2.109 4.078 1 86 67 ASP B O 1
ATOM 2098 N N . GLY B 1 68 ? 6.691 -3.141 1.988 1 89.88 68 GLY B N 1
ATOM 2099 C CA . GLY B 1 68 ? 5.375 -2.637 1.637 1 89.88 68 GLY B CA 1
ATOM 2100 C C . GLY B 1 68 ? 5.238 -2.297 0.164 1 89.88 68 GLY B C 1
ATOM 2101 O O . GLY B 1 68 ? 6.195 -2.441 -0.602 1 89.88 68 GLY B O 1
ATOM 2102 N N . PRO B 1 69 ? 4.027 -1.926 -0.165 1 91.69 69 PRO B N 1
ATOM 2103 C CA .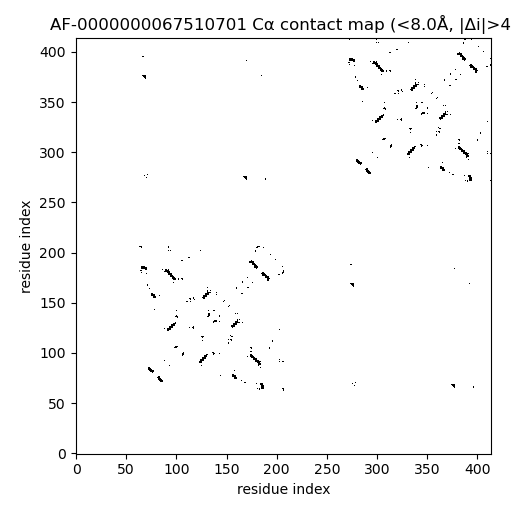 PRO B 1 69 ? 3.852 -1.461 -1.544 1 91.69 69 PRO B CA 1
ATOM 2104 C C . PRO B 1 69 ? 4.367 -0.039 -1.757 1 91.69 69 PRO B C 1
ATOM 2106 O O . PRO B 1 69 ? 4.578 0.696 -0.79 1 91.69 69 PRO B O 1
ATOM 2109 N N . MET B 1 70 ? 4.613 0.218 -2.982 1 93.44 70 MET B N 1
ATOM 2110 C CA . MET B 1 70 ? 4.883 1.62 -3.287 1 93.44 70 MET B CA 1
ATOM 2111 C C . MET B 1 70 ? 3.691 2.496 -2.912 1 93.44 70 MET B C 1
ATOM 2113 O O . MET B 1 70 ? 2.541 2.104 -3.107 1 93.44 70 MET B O 1
ATOM 2117 N N . ALA B 1 71 ? 4.027 3.594 -2.373 1 96.69 71 ALA B N 1
ATOM 2118 C CA . ALA B 1 71 ? 2.957 4.535 -2.051 1 96.69 71 ALA B CA 1
ATOM 2119 C C . ALA B 1 71 ? 2.293 5.07 -3.316 1 96.69 71 ALA B C 1
ATOM 2121 O O . ALA B 1 71 ? 2.975 5.406 -4.289 1 96.69 71 ALA B O 1
ATOM 2122 N N . PRO B 1 72 ? 0.991 5.148 -3.283 1 95.19 72 PRO B N 1
ATOM 2123 C CA . PRO B 1 72 ? 0.343 5.801 -4.426 1 95.19 72 PRO B CA 1
ATOM 2124 C C . PRO B 1 72 ? 0.82 7.238 -4.633 1 95.19 72 PRO B C 1
ATOM 2126 O O . PRO B 1 72 ? 0.84 8.031 -3.689 1 95.19 72 PRO B O 1
ATOM 2129 N N . ASP B 1 73 ? 1.17 7.523 -5.867 1 95.75 73 ASP B N 1
ATOM 2130 C CA . ASP B 1 73 ? 1.612 8.875 -6.176 1 95.75 73 ASP B CA 1
ATOM 2131 C C . ASP B 1 73 ? 0.432 9.844 -6.211 1 95.75 73 ASP B C 1
ATOM 2133 O O . ASP B 1 73 ? -0.723 9.422 -6.285 1 95.75 73 ASP B O 1
ATOM 2137 N N . PHE B 1 74 ? 0.801 11.141 -6.035 1 97.69 74 PHE B N 1
ATOM 2138 C CA . PHE B 1 74 ? -0.228 12.164 -6.156 1 97.69 74 PHE B CA 1
ATOM 2139 C C . PHE B 1 74 ? 0.373 13.477 -6.637 1 97.69 74 PHE B C 1
ATOM 2141 O O . PHE B 1 74 ? 1.593 13.656 -6.617 1 97.69 74 PHE B O 1
ATOM 2148 N N . GLU B 1 75 ? -0.504 14.336 -7.191 1 98.19 75 GLU B N 1
ATOM 2149 C CA . GLU B 1 75 ? -0.274 15.75 -7.473 1 98.19 75 GLU B CA 1
ATOM 2150 C C . GLU B 1 75 ? -1.401 16.609 -6.914 1 98.19 75 GLU B C 1
ATOM 2152 O O . GLU B 1 75 ? -2.549 16.5 -7.352 1 98.19 75 GLU B O 1
ATOM 2157 N N . LEU B 1 76 ? -1.066 17.453 -5.934 1 98.69 76 LEU B N 1
ATOM 2158 C CA . LEU B 1 76 ? -2.076 18.266 -5.266 1 98.69 76 LEU B CA 1
ATOM 2159 C C . LEU B 1 76 ? -1.596 19.703 -5.102 1 98.69 76 LEU B C 1
ATOM 2161 O O . LEU B 1 76 ? -0.392 19.953 -4.988 1 98.69 76 LEU B O 1
ATOM 2165 N N . LYS B 1 77 ? -2.564 20.562 -5.031 1 98.44 77 LYS B N 1
ATOM 2166 C CA . LYS B 1 77 ? -2.262 21.953 -4.691 1 98.44 77 LYS B CA 1
ATOM 2167 C C . LYS B 1 77 ? -2.33 22.188 -3.184 1 98.44 77 LYS B C 1
ATOM 2169 O O . LYS B 1 77 ? -3.225 21.672 -2.514 1 98.44 77 LYS B O 1
ATOM 2174 N N . GLY B 1 78 ? -1.423 22.984 -2.754 1 98.19 78 GLY B N 1
ATOM 2175 C CA . GLY B 1 78 ? -1.478 23.422 -1.373 1 98.19 78 GLY B CA 1
ATOM 2176 C C . GLY B 1 78 ? -2.275 24.703 -1.194 1 98.19 78 GLY B C 1
ATOM 2177 O O . GLY B 1 78 ? -2.582 25.391 -2.17 1 98.19 78 GLY B O 1
ATOM 2178 N N . ILE B 1 79 ? -2.523 25.016 0.092 1 97.19 79 ILE B N 1
ATOM 2179 C CA . ILE B 1 79 ? -3.195 26.266 0.398 1 97.19 79 ILE B CA 1
ATOM 2180 C C . ILE B 1 79 ? -2.275 27.438 0.057 1 97.19 79 ILE B C 1
ATOM 2182 O O . ILE B 1 79 ? -2.738 28.562 -0.105 1 97.19 79 ILE B O 1
ATOM 2186 N N . ASP B 1 80 ? -1.039 27.172 -0.025 1 95 80 ASP B N 1
ATOM 2187 C CA . ASP B 1 80 ? -0.055 28.188 -0.375 1 95 80 ASP B CA 1
ATOM 2188 C C . ASP B 1 80 ? -0.014 28.406 -1.885 1 95 80 ASP B C 1
ATOM 2190 O O . ASP B 1 80 ? 0.743 29.25 -2.369 1 95 80 ASP B O 1
ATOM 2194 N N . GLY B 1 81 ? -0.702 27.641 -2.629 1 95.81 81 GLY B N 1
ATOM 2195 C CA . GLY B 1 81 ? -0.785 27.812 -4.07 1 95.81 81 GLY B CA 1
ATOM 2196 C C . GLY B 1 81 ? 0.224 26.969 -4.832 1 95.81 81 GLY B C 1
ATOM 2197 O O . GLY B 1 81 ? 0.162 26.891 -6.059 1 95.81 81 GLY B O 1
ATOM 2198 N N . LYS B 1 82 ? 1.076 26.328 -4.105 1 96.75 82 LYS B N 1
ATOM 2199 C CA . LYS B 1 82 ? 2.094 25.5 -4.746 1 96.75 82 LYS B CA 1
ATOM 2200 C C . LYS B 1 82 ? 1.551 24.109 -5.059 1 96.75 82 LYS B C 1
ATOM 2202 O O . LYS B 1 82 ? 0.599 23.641 -4.422 1 96.75 82 LYS B O 1
ATOM 2207 N N . THR B 1 83 ? 2.172 23.531 -6.117 1 98.25 83 THR B N 1
ATOM 2208 C CA . THR B 1 83 ? 1.851 22.156 -6.465 1 98.25 83 THR B CA 1
ATOM 2209 C C . THR B 1 83 ? 2.84 21.188 -5.82 1 98.25 83 THR B C 1
ATOM 2211 O O . THR B 1 83 ? 4.051 21.406 -5.875 1 98.25 83 THR B O 1
ATOM 2214 N N . TYR B 1 84 ? 2.312 20.188 -5.211 1 97.94 84 TYR B N 1
ATOM 2215 C CA . TYR B 1 84 ? 3.111 19.156 -4.566 1 97.94 84 TYR B CA 1
ATOM 2216 C C . TYR B 1 84 ? 2.914 17.812 -5.25 1 97.94 84 TYR B C 1
ATOM 2218 O O . TYR B 1 84 ? 1.782 17.406 -5.543 1 97.94 84 TYR B O 1
ATOM 2226 N N . ARG B 1 85 ? 3.984 17.125 -5.523 1 98.12 85 ARG B N 1
ATOM 2227 C CA . ARG B 1 85 ? 4.008 15.758 -6.035 1 98.12 85 ARG B CA 1
ATOM 2228 C C . ARG B 1 85 ? 4.832 14.844 -5.133 1 98.12 85 ARG B C 1
ATOM 2230 O O . ARG B 1 85 ? 5.953 15.188 -4.754 1 98.12 85 ARG B O 1
ATOM 2237 N N . LEU B 1 86 ? 4.207 13.688 -4.863 1 97.94 86 LEU B N 1
ATOM 2238 C CA . LEU B 1 86 ? 4.961 12.773 -4.012 1 97.94 86 LEU B CA 1
ATOM 2239 C C . LEU B 1 86 ? 6.312 12.445 -4.637 1 97.94 86 LEU B C 1
ATOM 2241 O O . LEU B 1 86 ? 7.324 12.352 -3.934 1 97.94 86 LEU B O 1
ATOM 2245 N N . SER B 1 87 ? 6.32 12.25 -5.891 1 96 87 SER B N 1
ATOM 2246 C CA . SER B 1 87 ? 7.504 11.805 -6.613 1 96 87 SER B CA 1
ATOM 2247 C C . SER B 1 87 ? 8.641 12.812 -6.488 1 96 87 SER B C 1
ATOM 2249 O O . SER B 1 87 ? 9.805 12.477 -6.734 1 96 87 SER B O 1
ATOM 2251 N N . GLU B 1 88 ? 8.367 14.016 -6.137 1 95.81 88 GLU B N 1
ATOM 2252 C CA . GLU B 1 88 ? 9.383 15.055 -5.984 1 95.81 88 GLU B CA 1
ATOM 2253 C C . GLU B 1 88 ? 10.188 14.852 -4.703 1 95.81 88 GLU B C 1
ATOM 2255 O O . GLU B 1 88 ? 11.234 15.477 -4.52 1 95.81 88 GLU B O 1
ATOM 2260 N N . PHE B 1 89 ? 9.719 13.984 -3.859 1 95.81 89 PHE B N 1
ATOM 2261 C CA . PHE B 1 89 ? 10.367 13.82 -2.561 1 95.81 89 PHE B CA 1
ATOM 2262 C C . PHE B 1 89 ? 11.125 12.508 -2.496 1 95.81 89 PHE B C 1
ATOM 2264 O O . PHE B 1 89 ? 11.469 12.031 -1.41 1 95.81 89 PHE B O 1
ATOM 2271 N N . LYS B 1 90 ? 11.289 11.891 -3.668 1 91.62 90 LYS B N 1
ATOM 2272 C CA . LYS B 1 90 ? 12.117 10.688 -3.686 1 91.62 90 LYS B CA 1
ATOM 2273 C C . LYS B 1 90 ? 13.477 10.938 -3.035 1 91.62 90 LYS B C 1
ATOM 2275 O O . LYS B 1 90 ? 14.094 11.984 -3.264 1 91.62 90 LYS B O 1
ATOM 2280 N N . GLY B 1 91 ? 13.922 9.953 -2.189 1 94.44 91 GLY B N 1
ATOM 2281 C CA . GLY B 1 91 ? 15.18 10.117 -1.471 1 94.44 91 GLY B CA 1
ATOM 2282 C C . GLY B 1 91 ? 15 10.688 -0.076 1 94.44 91 GLY B C 1
ATOM 2283 O O . GLY B 1 91 ? 15.938 10.695 0.721 1 94.44 91 GLY B O 1
ATOM 2284 N N . LYS B 1 92 ? 13.812 11.172 0.203 1 96.06 92 LYS B N 1
ATOM 2285 C CA . LYS B 1 92 ? 13.445 11.656 1.53 1 96.06 92 LYS B CA 1
ATOM 2286 C C . LYS B 1 92 ? 12.25 10.875 2.086 1 96.06 92 LYS B C 1
ATOM 2288 O O . LYS B 1 92 ? 11.406 10.406 1.327 1 96.06 92 LYS B O 1
ATOM 2293 N N . LYS B 1 93 ? 12.273 10.828 3.375 1 98.06 93 LYS B N 1
ATOM 2294 C CA . LYS B 1 93 ? 11.07 10.297 4.008 1 98.06 93 LYS B CA 1
ATOM 2295 C C . LYS B 1 93 ? 9.938 11.32 3.98 1 98.06 93 LYS B C 1
ATOM 2297 O O . LYS B 1 93 ? 10.18 12.523 3.975 1 98.06 93 LYS B O 1
ATOM 2302 N N . VAL B 1 94 ? 8.711 10.773 3.908 1 98.44 94 VAL B N 1
ATOM 2303 C CA . VAL B 1 94 ? 7.547 11.656 3.916 1 98.44 94 VAL B CA 1
ATOM 2304 C C . VAL B 1 94 ? 6.586 11.234 5.027 1 98.44 94 VAL B C 1
ATOM 2306 O O . VAL B 1 94 ? 6.211 10.062 5.121 1 98.44 94 VAL B O 1
ATOM 2309 N N . TYR B 1 95 ? 6.332 12.156 5.918 1 98.62 95 TYR B N 1
ATOM 2310 C CA . TYR B 1 95 ? 5.227 12.039 6.863 1 98.62 95 TYR B CA 1
ATOM 2311 C C . TYR B 1 95 ? 3.973 12.719 6.328 1 98.62 95 TYR B C 1
ATOM 2313 O O . TYR B 1 95 ? 3.924 13.945 6.215 1 98.62 95 TYR B O 1
ATOM 2321 N N . LEU B 1 96 ? 2.926 11.883 5.941 1 98.75 96 LEU B N 1
ATOM 2322 C CA . LEU B 1 96 ? 1.674 12.336 5.344 1 98.75 96 LEU B CA 1
ATOM 2323 C C . LEU B 1 96 ? 0.519 12.195 6.328 1 98.75 96 LEU B C 1
ATOM 2325 O O . LEU B 1 96 ? 0.147 11.078 6.695 1 98.75 96 LEU B O 1
ATOM 2329 N N . LYS B 1 97 ? -0.015 13.344 6.703 1 98.81 97 LYS B N 1
ATOM 2330 C CA . LYS B 1 97 ? -1.077 13.344 7.703 1 98.81 97 LYS B CA 1
ATOM 2331 C C . LYS B 1 97 ? -2.416 13.734 7.086 1 98.81 97 LYS B C 1
ATOM 2333 O O . LYS B 1 97 ? -2.553 14.82 6.52 1 98.81 97 LYS B O 1
ATOM 2338 N N . PHE B 1 98 ? -3.383 12.867 7.23 1 98.88 98 PHE B N 1
ATOM 2339 C CA . PHE B 1 98 ? -4.754 13.156 6.824 1 98.88 98 PHE B CA 1
ATOM 2340 C C . PHE B 1 98 ? -5.578 13.641 8.016 1 98.88 98 PHE B C 1
ATOM 2342 O O . PHE B 1 98 ? -5.57 13.016 9.078 1 98.88 98 PHE B O 1
ATOM 2349 N N . TRP B 1 99 ? -6.301 14.82 7.738 1 98.81 99 TRP B N 1
ATOM 2350 C CA . TRP B 1 99 ? -7.047 15.414 8.844 1 98.81 99 TRP B CA 1
ATOM 2351 C C . TRP B 1 99 ? -8.219 16.25 8.32 1 98.81 99 TRP B C 1
ATOM 2353 O O . TRP B 1 99 ? -8.438 16.328 7.109 1 98.81 99 TRP B O 1
ATOM 2363 N N . ALA B 1 100 ? -9.031 16.719 9.305 1 98.81 100 ALA B N 1
ATOM 2364 C CA . ALA B 1 100 ? -10.211 17.516 8.961 1 98.81 100 ALA B CA 1
ATOM 2365 C C . ALA B 1 100 ? -10.422 18.641 9.977 1 98.81 100 ALA B C 1
ATOM 2367 O O . ALA B 1 100 ? -10.055 18.5 11.148 1 98.81 100 ALA B O 1
ATOM 2368 N N . SER B 1 101 ? -11.07 19.703 9.484 1 98.44 101 SER B N 1
ATOM 2369 C CA . SER B 1 101 ? -11.273 20.906 10.289 1 98.44 101 SER B CA 1
ATOM 2370 C C . SER B 1 101 ? -12.227 20.641 11.445 1 98.44 101 SER B C 1
ATOM 2372 O O . SER B 1 101 ? -12.219 21.359 12.445 1 98.44 101 SER B O 1
ATOM 2374 N N . TRP B 1 102 ? -13.047 19.609 11.312 1 98.06 102 TRP B N 1
ATOM 2375 C CA . TRP B 1 102 ? -14.078 19.359 12.312 1 98.06 102 TRP B CA 1
ATOM 2376 C C . TRP B 1 102 ? -13.609 18.328 13.328 1 98.06 102 TRP B C 1
ATOM 2378 O O . TRP B 1 102 ? -14.336 18 14.266 1 98.06 102 TRP B O 1
ATOM 2388 N N . CYS B 1 103 ? -12.508 17.844 13.211 1 98.38 103 CYS B N 1
ATOM 2389 C CA . CYS B 1 103 ? -12.039 16.734 14.039 1 98.38 103 CYS B CA 1
ATOM 2390 C C . CYS B 1 103 ? -11.234 17.25 15.227 1 98.38 103 CYS B C 1
ATOM 2392 O O . CYS B 1 103 ? -10.117 17.75 15.055 1 98.38 103 CYS B O 1
ATOM 2394 N N . SER B 1 104 ? -11.656 17.031 16.391 1 97.69 104 SER B N 1
ATOM 2395 C CA . SER B 1 104 ? -11.039 17.594 17.594 1 97.69 104 SER B CA 1
ATOM 2396 C C . SER B 1 104 ? -9.664 16.969 17.844 1 97.69 104 SER B C 1
ATOM 2398 O O . SER B 1 104 ? -8.727 17.672 18.25 1 97.69 104 SER B O 1
ATOM 2400 N N . ILE B 1 105 ? -9.578 15.695 17.656 1 97.81 105 ILE B N 1
ATOM 2401 C CA . ILE B 1 105 ? -8.289 15.039 17.844 1 97.81 105 ILE B CA 1
ATOM 2402 C C . ILE B 1 105 ? -7.289 15.586 16.828 1 97.81 105 ILE B C 1
ATOM 2404 O O . ILE B 1 105 ? -6.125 15.82 17.156 1 97.81 105 ILE B O 1
ATOM 2408 N N . CYS B 1 106 ? -7.703 15.789 15.625 1 98.44 106 CYS B N 1
ATOM 2409 C CA . CYS B 1 106 ? -6.852 16.359 14.594 1 98.44 106 CYS B CA 1
ATOM 2410 C C . CYS B 1 106 ? -6.336 17.734 15.008 1 98.44 106 CYS B C 1
ATOM 2412 O O . CYS B 1 106 ? -5.133 17.984 14.969 1 98.44 106 CYS B O 1
ATOM 2414 N N . LEU B 1 107 ? -7.289 18.531 15.383 1 97.94 107 LEU B N 1
ATOM 2415 C CA . LEU B 1 107 ? -6.949 19.906 15.734 1 97.94 107 LEU B CA 1
ATOM 2416 C C . LEU B 1 107 ? -5.984 19.938 16.922 1 97.94 107 LEU B C 1
ATOM 2418 O O . LEU B 1 107 ? -5.07 20.766 16.953 1 97.94 107 LEU B O 1
ATOM 2422 N N . SER B 1 108 ? -6.098 19.047 17.812 1 97.31 108 SER B N 1
ATOM 2423 C CA . SER B 1 108 ? -5.254 19.016 19.016 1 97.31 108 SER B CA 1
ATOM 2424 C C . SER B 1 108 ? -3.818 18.641 18.656 1 97.31 108 SER B C 1
ATOM 2426 O O . SER B 1 108 ? -2.908 18.812 19.469 1 97.31 108 SER B O 1
ATOM 2428 N N . THR B 1 109 ? -3.58 18.141 17.469 1 97.88 109 THR B N 1
ATOM 2429 C CA . THR B 1 109 ? -2.252 17.656 17.109 1 97.88 109 THR B CA 1
ATOM 2430 C C . THR B 1 109 ? -1.607 18.547 16.062 1 97.88 109 THR B C 1
ATOM 2432 O O . THR B 1 109 ? -0.481 18.281 15.625 1 97.88 109 THR B O 1
ATOM 2435 N N . LEU B 1 110 ? -2.236 19.594 15.633 1 98.06 110 LEU B N 1
ATOM 2436 C CA . LEU B 1 110 ? -1.718 20.422 14.539 1 98.06 110 LEU B CA 1
ATOM 2437 C C . LEU B 1 110 ? -0.457 21.156 14.969 1 98.06 110 LEU B C 1
ATOM 2439 O O . LEU B 1 110 ? 0.465 21.344 14.172 1 98.06 110 LEU B O 1
ATOM 2443 N N . ALA B 1 111 ? -0.469 21.594 16.25 1 97 111 ALA B N 1
ATOM 2444 C CA . ALA B 1 111 ? 0.72 22.281 16.734 1 97 111 ALA B CA 1
ATOM 2445 C C . ALA B 1 111 ? 1.949 21.391 16.672 1 97 111 ALA B C 1
ATOM 2447 O O . ALA B 1 111 ? 3.014 21.812 16.203 1 97 111 ALA B O 1
ATOM 2448 N N . ASP B 1 112 ? 1.812 20.203 17.125 1 97.25 112 ASP B N 1
ATOM 2449 C CA . ASP B 1 112 ? 2.902 19.234 17.062 1 97.25 112 ASP B CA 1
ATOM 2450 C C . ASP B 1 112 ? 3.312 18.953 15.609 1 97.25 112 ASP B C 1
ATOM 2452 O O . ASP B 1 112 ? 4.504 18.828 15.312 1 97.25 112 ASP B O 1
ATOM 2456 N N . THR B 1 113 ? 2.35 18.812 14.734 1 98 113 THR B N 1
ATOM 2457 C CA . THR B 1 113 ? 2.629 18.578 13.328 1 98 113 THR B CA 1
ATOM 2458 C C . THR B 1 113 ? 3.412 19.734 12.727 1 98 113 THR B C 1
ATOM 2460 O O . THR B 1 113 ? 4.371 19.531 11.977 1 98 113 THR B O 1
ATOM 2463 N N . GLU B 1 114 ? 3 20.906 13.039 1 96.94 114 GLU B N 1
ATOM 2464 C CA . GLU B 1 114 ? 3.707 22.078 12.547 1 96.94 114 GLU B CA 1
ATOM 2465 C C . GLU B 1 114 ? 5.137 22.125 13.078 1 96.94 114 GLU B C 1
ATOM 2467 O O . GLU B 1 114 ? 6.062 22.484 12.344 1 96.94 114 GLU B O 1
ATOM 2472 N N . ASP B 1 115 ? 5.281 21.766 14.367 1 95.94 115 ASP B N 1
ATOM 2473 C CA . ASP B 1 115 ? 6.621 21.719 14.945 1 95.94 115 ASP B CA 1
ATOM 2474 C C . ASP B 1 115 ? 7.512 20.75 14.164 1 95.94 115 ASP B C 1
ATOM 2476 O O . ASP B 1 1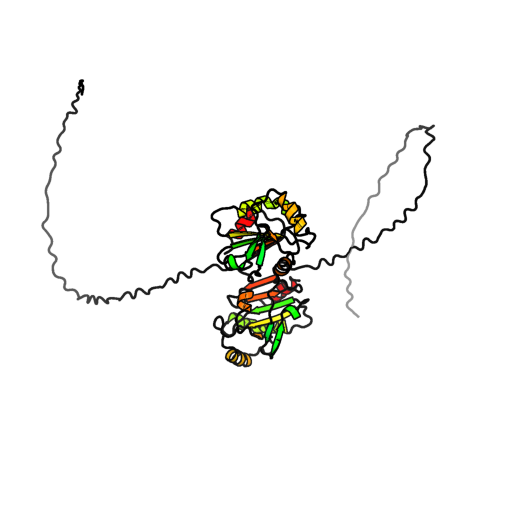15 ? 8.664 21.062 13.867 1 95.94 115 ASP B O 1
ATOM 2480 N N . LEU B 1 116 ? 7 19.656 13.82 1 96.81 116 LEU B N 1
ATOM 2481 C CA . LEU B 1 116 ? 7.746 18.656 13.047 1 96.81 116 LEU B CA 1
ATOM 2482 C C . LEU B 1 116 ? 8.094 19.203 11.664 1 96.81 116 LEU B C 1
ATOM 2484 O O . LEU B 1 116 ? 9.18 18.938 11.141 1 96.81 116 LEU B O 1
ATOM 2488 N N . ALA B 1 117 ? 7.195 19.938 11.109 1 96.12 117 ALA B N 1
ATOM 2489 C CA . ALA B 1 117 ? 7.41 20.5 9.773 1 96.12 117 ALA B CA 1
ATOM 2490 C C . ALA B 1 117 ? 8.523 21.531 9.789 1 96.12 117 ALA B C 1
ATOM 2492 O O . ALA B 1 117 ? 9.258 21.672 8.797 1 96.12 117 ALA B O 1
ATOM 2493 N N . LYS B 1 118 ? 8.703 22.125 10.844 1 93.94 118 LYS B N 1
ATOM 2494 C CA . LYS B 1 118 ? 9.625 23.266 10.938 1 93.94 118 LYS B CA 1
ATOM 2495 C C . LYS B 1 118 ? 11.023 22.797 11.328 1 93.94 118 LYS B C 1
ATOM 2497 O O . LYS B 1 118 ? 11.992 23.547 11.195 1 93.94 118 LYS B O 1
ATOM 2502 N N . MET B 1 119 ? 11 21.578 11.781 1 88.75 119 MET B N 1
ATOM 2503 C CA . MET B 1 119 ? 12.305 21.109 12.242 1 88.75 119 MET B CA 1
ATOM 2504 C C . MET B 1 119 ? 13.344 21.219 11.125 1 88.75 119 MET B C 1
ATOM 2506 O O . MET B 1 119 ? 13.039 20.938 9.961 1 88.75 119 MET B O 1
ATOM 2510 N N . SER B 1 120 ? 14.5 21.594 11.609 1 75.88 120 SER B N 1
ATOM 2511 C CA . SER B 1 120 ? 15.609 21.734 10.664 1 75.88 120 SER B CA 1
ATOM 2512 C C . SER B 1 120 ? 16.391 20.438 10.531 1 75.88 120 SER B C 1
ATOM 2514 O O . SER B 1 120 ? 16.328 19.578 11.406 1 75.88 120 SER B O 1
ATOM 2516 N N . ASP B 1 121 ? 17.109 20.344 9.484 1 71.5 121 ASP B N 1
ATOM 2517 C CA . ASP B 1 121 ? 18.062 19.25 9.242 1 71.5 121 ASP B CA 1
ATOM 2518 C C . ASP B 1 121 ? 17.375 17.891 9.352 1 71.5 121 ASP B C 1
ATOM 2520 O O . ASP B 1 121 ? 17.969 16.938 9.844 1 71.5 121 ASP B O 1
ATOM 2524 N N . LYS B 1 122 ? 16.25 17.875 8.867 1 79.94 122 LYS B N 1
ATOM 2525 C CA . LYS B 1 122 ? 15.508 16.625 8.906 1 79.94 122 LYS B CA 1
ATOM 2526 C C . LYS B 1 122 ? 15.609 15.883 7.574 1 79.94 122 LYS B C 1
ATOM 2528 O O . LYS B 1 122 ? 15.766 16.5 6.523 1 79.94 122 LYS B O 1
ATOM 2533 N N . ASP B 1 123 ? 15.586 14.656 7.672 1 93.56 123 ASP B N 1
ATOM 2534 C CA . ASP B 1 123 ? 15.656 13.797 6.496 1 93.56 123 ASP B CA 1
ATOM 2535 C C . ASP B 1 123 ? 14.258 13.406 6.016 1 93.56 123 ASP B C 1
ATOM 2537 O O . ASP B 1 123 ? 14.086 12.383 5.348 1 93.56 123 ASP B O 1
ATOM 2541 N N . TYR B 1 124 ? 13.305 14.219 6.512 1 97.44 124 TYR B N 1
ATOM 2542 C CA . TYR B 1 124 ? 11.93 13.938 6.121 1 97.44 124 TYR B CA 1
ATOM 2543 C C . TYR B 1 124 ? 11.188 15.227 5.793 1 97.44 124 TYR B C 1
ATOM 2545 O O . TYR B 1 124 ? 11.617 16.312 6.18 1 97.44 124 TYR B O 1
ATOM 2553 N N . VAL B 1 125 ? 10.094 15.039 5.059 1 97.5 125 VAL B N 1
ATOM 2554 C CA . VAL B 1 125 ? 9.156 16.109 4.727 1 97.5 125 VAL B CA 1
ATOM 2555 C C . VAL B 1 125 ? 7.809 15.836 5.395 1 97.5 125 VAL B C 1
ATOM 2557 O O . VAL B 1 125 ? 7.348 14.695 5.438 1 97.5 125 VAL B O 1
ATOM 2560 N N . VAL B 1 126 ? 7.227 16.906 5.922 1 98.06 126 VAL B N 1
ATOM 2561 C CA . VAL B 1 126 ? 5.883 16.812 6.488 1 98.06 126 VAL B CA 1
ATOM 2562 C C . VAL B 1 126 ? 4.871 17.438 5.531 1 98.06 126 VAL B C 1
ATOM 2564 O O . VAL B 1 126 ? 5.051 18.578 5.09 1 98.06 126 VAL B O 1
ATOM 2567 N N . LEU B 1 127 ? 3.871 16.641 5.184 1 98.31 127 LEU B N 1
ATOM 2568 C CA . LEU B 1 127 ? 2.721 17.109 4.422 1 98.31 127 LEU B CA 1
ATOM 2569 C C . LEU B 1 127 ? 1.416 16.734 5.117 1 98.31 127 LEU B C 1
ATOM 2571 O O . LEU B 1 127 ? 1.291 15.641 5.668 1 98.31 127 LEU B O 1
ATOM 2575 N N . THR B 1 128 ? 0.466 17.656 5.078 1 98.81 128 THR B N 1
ATOM 2576 C CA . THR B 1 128 ? -0.866 17.328 5.574 1 98.81 128 THR B CA 1
ATOM 2577 C C . THR B 1 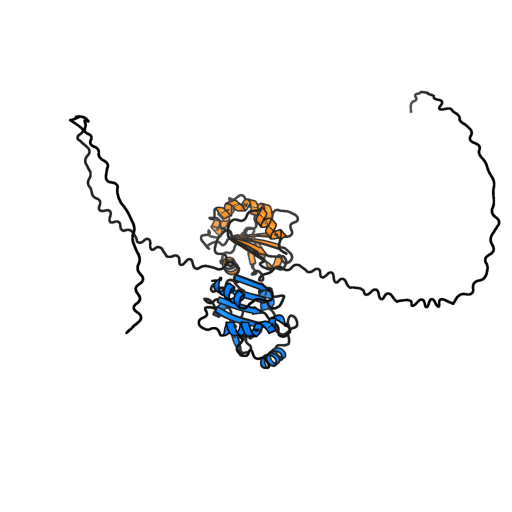128 ? -1.903 17.453 4.461 1 98.81 128 THR B C 1
ATOM 2579 O O . THR B 1 128 ? -1.728 18.234 3.525 1 98.81 128 THR B O 1
ATOM 2582 N N . VAL B 1 129 ? -2.957 16.641 4.57 1 98.88 129 VAL B N 1
ATOM 2583 C CA . VAL B 1 129 ? -3.959 16.562 3.514 1 98.88 129 VAL B CA 1
ATOM 2584 C C . VAL B 1 129 ? -5.352 16.766 4.109 1 98.88 129 VAL B C 1
ATOM 2586 O O . VAL B 1 129 ? -5.703 16.125 5.105 1 98.88 129 VAL B O 1
ATOM 2589 N N . VAL B 1 130 ? -6.031 17.641 3.523 1 98.88 130 VAL B N 1
ATOM 2590 C CA . VAL B 1 130 ? -7.461 17.812 3.76 1 98.88 130 VAL B CA 1
ATOM 2591 C C . VAL B 1 130 ? -8.227 17.594 2.461 1 98.88 130 VAL B C 1
ATOM 2593 O O . VAL B 1 130 ? -7.734 17.906 1.375 1 98.88 130 VAL B O 1
ATOM 2596 N N . SER B 1 131 ? -9.445 17.031 2.625 1 98.81 131 SER B N 1
ATOM 2597 C CA . SER B 1 131 ? -10.25 16.75 1.447 1 98.81 131 SER B CA 1
ATOM 2598 C C . SER B 1 131 ? -11.578 17.5 1.49 1 98.81 131 SER B C 1
ATOM 2600 O O . SER B 1 131 ? -12.602 16.953 1.911 1 98.81 131 SER B O 1
ATOM 2602 N N . PRO B 1 132 ? -11.609 18.719 0.975 1 98.69 132 PRO B N 1
ATOM 2603 C CA . PRO B 1 132 ? -12.844 19.516 0.988 1 98.69 132 PRO B CA 1
ATOM 2604 C C . PRO B 1 132 ? -14.023 18.781 0.343 1 98.69 132 PRO B C 1
ATOM 2606 O O . PRO B 1 132 ? -13.859 18.156 -0.711 1 98.69 132 PRO B O 1
ATOM 2609 N N . GLY B 1 133 ? -15.148 18.859 1.031 1 98.12 133 GLY B N 1
ATOM 2610 C CA . GLY B 1 133 ? -16.359 18.266 0.503 1 98.12 133 GLY B CA 1
ATOM 2611 C C . GLY B 1 133 ? -16.438 16.766 0.738 1 98.12 133 GLY B C 1
ATOM 2612 O O . GLY B 1 133 ? -17.422 16.125 0.353 1 98.12 133 GLY B O 1
ATOM 2613 N N . HIS B 1 134 ? -15.484 16.219 1.367 1 98.06 134 HIS B N 1
ATOM 2614 C CA . HIS B 1 134 ? -15.477 14.789 1.626 1 98.06 134 HIS B CA 1
ATOM 2615 C C . HIS B 1 134 ? -15.43 14.492 3.123 1 98.06 134 HIS B C 1
ATOM 2617 O O . HIS B 1 134 ? -14.797 15.234 3.881 1 98.06 134 HIS B O 1
ATOM 2623 N N . GLN B 1 135 ? -16.172 13.461 3.523 1 96.19 135 GLN B N 1
ATOM 2624 C CA . GLN B 1 135 ? -16.203 12.969 4.898 1 96.19 135 GLN B CA 1
ATOM 2625 C C . GLN B 1 135 ? -16.562 14.086 5.875 1 96.19 135 GLN B C 1
ATOM 2627 O O . GLN B 1 135 ? -15.922 14.227 6.922 1 96.19 135 GLN B O 1
ATOM 2632 N N . GLY B 1 136 ? -17.391 14.961 5.438 1 97.38 136 GLY B N 1
ATOM 2633 C CA . GLY B 1 136 ? -17.922 15.992 6.312 1 97.38 136 GLY B CA 1
ATOM 2634 C C . GLY B 1 136 ? -17.109 17.266 6.312 1 97.38 136 GLY B C 1
ATOM 2635 O O . GLY B 1 136 ? -17.422 18.219 7.02 1 97.38 136 GLY B O 1
ATOM 2636 N N . GLU B 1 137 ? -16.109 17.297 5.559 1 98.62 137 GLU B N 1
ATOM 2637 C CA . GLU B 1 137 ? -15.25 18.484 5.535 1 98.62 137 GLU B CA 1
ATOM 2638 C C . GLU B 1 137 ? -15.93 19.641 4.797 1 98.62 137 GLU B C 1
ATOM 2640 O O . GLU B 1 137 ? -16.75 19.422 3.902 1 98.62 137 GLU B O 1
ATOM 2645 N N . LYS B 1 138 ? -15.516 20.797 5.137 1 98.38 138 LYS B N 1
ATOM 2646 C CA . LYS B 1 138 ? -15.969 22.031 4.516 1 98.38 138 LYS B CA 1
ATOM 2647 C C . LYS B 1 138 ? -15.664 22.047 3.021 1 98.38 138 LYS B C 1
ATOM 2649 O O . LYS B 1 138 ? -14.852 21.25 2.543 1 98.38 138 LYS B O 1
ATOM 2654 N N . SER B 1 139 ? -16.328 22.984 2.334 1 98.5 139 SER B N 1
ATOM 2655 C CA . SER B 1 139 ? -15.914 23.281 0.969 1 98.5 139 SER B CA 1
ATOM 2656 C C . SER B 1 139 ? -14.5 23.859 0.941 1 98.5 139 SER B C 1
ATOM 2658 O O . SER B 1 139 ? -13.992 24.328 1.966 1 98.5 139 SER B O 1
ATOM 2660 N N . GLU B 1 140 ? -13.961 23.812 -0.221 1 98.38 140 GLU B N 1
ATOM 2661 C CA . GLU B 1 140 ? -12.602 24.328 -0.341 1 98.38 140 GLU B CA 1
ATOM 2662 C C . GLU B 1 140 ? -12.523 25.797 0.098 1 98.38 140 GLU B C 1
ATOM 2664 O O . GLU B 1 140 ? -11.641 26.172 0.87 1 98.38 140 GLU B O 1
ATOM 2669 N N . ALA B 1 141 ? -13.406 26.609 -0.409 1 98.19 141 ALA B N 1
ATOM 2670 C CA . ALA B 1 141 ? -13.422 28.016 -0.071 1 98.19 141 ALA B CA 1
ATOM 2671 C C . ALA B 1 141 ? -13.609 28.234 1.43 1 98.19 141 ALA B C 1
ATOM 2673 O O . ALA B 1 141 ? -12.906 29.031 2.045 1 98.19 141 ALA B O 1
ATOM 2674 N N . ASP B 1 142 ? -14.539 27.484 1.988 1 98.56 142 ASP B N 1
ATOM 2675 C CA . ASP B 1 142 ? -14.828 27.625 3.412 1 98.56 142 ASP B CA 1
ATOM 2676 C C . ASP B 1 142 ? -13.648 27.141 4.258 1 98.56 142 ASP B C 1
ATOM 2678 O O . ASP B 1 142 ? -13.352 27.719 5.305 1 98.56 142 ASP B O 1
ATOM 2682 N N . PHE B 1 143 ? -13.102 26.109 3.814 1 98.56 143 PHE B N 1
ATOM 2683 C CA . PHE B 1 143 ? -11.938 25.609 4.539 1 98.56 143 PHE B CA 1
ATOM 2684 C C . PHE B 1 143 ? -10.82 26.641 4.547 1 98.56 143 PHE B C 1
ATOM 2686 O O . PHE B 1 143 ? -10.234 26.922 5.598 1 98.56 143 PHE B O 1
ATOM 2693 N N . LYS B 1 144 ? -10.469 27.156 3.373 1 97.81 144 LYS B N 1
ATOM 2694 C CA . LYS B 1 144 ? -9.406 28.141 3.273 1 97.81 144 LYS B CA 1
ATOM 2695 C C . LYS B 1 144 ? -9.672 29.328 4.199 1 97.81 144 LYS B C 1
ATOM 2697 O O . LYS B 1 144 ? -8.766 29.797 4.898 1 97.81 144 LYS B O 1
ATOM 2702 N N . LYS B 1 145 ? -10.875 29.797 4.219 1 97.81 145 LYS B N 1
ATOM 2703 C CA . LYS B 1 145 ? -11.25 30.906 5.094 1 97.81 145 LYS B CA 1
ATOM 2704 C C . LYS B 1 145 ? -11.062 30.531 6.562 1 97.81 145 LYS B C 1
ATOM 2706 O O . LYS B 1 145 ? -10.492 31.312 7.336 1 97.81 145 LYS B O 1
ATOM 2711 N N . TRP B 1 146 ? -11.555 29.391 6.91 1 98.06 146 TRP B N 1
ATOM 2712 C CA . TRP B 1 146 ? -11.422 28.906 8.281 1 98.06 146 TRP B CA 1
ATOM 2713 C C . TRP B 1 146 ? -9.953 28.781 8.672 1 98.06 146 TRP B C 1
ATOM 2715 O O . TRP B 1 146 ? -9.555 29.234 9.75 1 98.06 146 TRP B O 1
ATOM 2725 N N . PHE B 1 147 ? -9.219 28.25 7.801 1 98.25 147 PHE B N 1
ATOM 2726 C CA . PHE B 1 147 ? -7.812 27.984 8.094 1 98.25 147 PHE B CA 1
ATOM 2727 C C . PHE B 1 147 ? -7.043 29.281 8.281 1 98.25 147 PHE B C 1
ATOM 2729 O O . PHE B 1 147 ? -6.117 29.359 9.094 1 98.25 147 PHE B O 1
ATOM 2736 N N . GLN B 1 148 ? -7.391 30.266 7.523 1 96.19 148 GLN B N 1
ATOM 2737 C CA . GLN B 1 148 ? -6.766 31.578 7.648 1 96.19 148 GLN B CA 1
ATOM 2738 C C . GLN B 1 148 ? -6.906 32.125 9.07 1 96.19 148 GLN B C 1
ATOM 2740 O O . GLN B 1 148 ? -6.09 32.938 9.508 1 96.19 148 GLN B O 1
ATOM 2745 N N . GLY B 1 149 ? -7.906 31.703 9.766 1 96.56 149 GLY B N 1
ATOM 2746 C CA . GLY B 1 149 ? -8.148 32.156 11.125 1 96.56 149 GLY B CA 1
ATOM 2747 C C . GLY B 1 149 ? -7.379 31.359 12.164 1 96.56 149 GLY B C 1
ATOM 2748 O O . GLY B 1 149 ? -7.406 31.688 13.352 1 96.56 149 GLY B O 1
ATOM 2749 N N . THR B 1 150 ? -6.684 30.391 11.711 1 96.44 150 THR B N 1
ATOM 2750 C CA . THR B 1 150 ? -5.93 29.562 12.641 1 96.44 150 THR B CA 1
ATOM 2751 C C . THR B 1 150 ? -4.504 30.078 12.797 1 96.44 150 THR B C 1
ATOM 2753 O O . THR B 1 150 ? -4.094 31 12.094 1 96.44 150 THR B O 1
ATOM 2756 N N . ASP B 1 151 ? -3.758 29.406 13.734 1 95 151 ASP B N 1
ATOM 2757 C CA . ASP B 1 151 ? -2.389 29.828 14.023 1 95 151 ASP B CA 1
ATOM 2758 C C . ASP B 1 151 ? -1.381 28.953 13.289 1 95 151 ASP B C 1
ATOM 2760 O O . ASP B 1 151 ? -0.178 29.016 13.547 1 95 151 ASP B O 1
ATOM 2764 N N . TYR B 1 152 ? -1.802 28.188 12.312 1 95.38 152 TYR B N 1
ATOM 2765 C CA . TYR B 1 152 ? -0.931 27.188 11.711 1 95.38 152 TYR B CA 1
ATOM 2766 C C . TYR B 1 152 ? -0.553 27.562 10.289 1 95.38 152 TYR B C 1
ATOM 2768 O O . TYR B 1 152 ? -0.665 26.75 9.367 1 95.38 152 TYR B O 1
ATOM 2776 N N . LYS B 1 153 ? -0.027 28.703 10.203 1 89.94 153 LYS B N 1
ATOM 2777 C CA . LYS B 1 153 ? 0.186 29.297 8.883 1 89.94 153 LYS B CA 1
ATOM 2778 C C . LYS B 1 153 ? 1.36 28.625 8.164 1 89.94 153 LYS B C 1
ATOM 2780 O O . LYS B 1 153 ? 1.459 28.688 6.938 1 89.94 153 LYS B O 1
ATOM 2785 N N . ASP B 1 154 ? 2.207 27.953 8.883 1 91.75 154 ASP B N 1
ATOM 2786 C CA . ASP B 1 154 ? 3.387 27.344 8.289 1 91.75 154 ASP B CA 1
ATOM 2787 C C . ASP B 1 154 ? 3.15 25.859 8.016 1 91.75 154 ASP B C 1
ATOM 2789 O O . ASP B 1 154 ? 4.035 25.172 7.508 1 91.75 154 ASP B O 1
ATOM 2793 N N . LEU B 1 155 ? 2.045 25.406 8.305 1 96.12 155 LEU B N 1
ATOM 2794 C CA . LEU B 1 155 ? 1.693 24.016 8.047 1 96.12 155 LEU B CA 1
ATOM 2795 C C . LEU B 1 155 ? 1.414 23.797 6.566 1 96.12 155 LEU B C 1
ATOM 2797 O O . LEU B 1 155 ? 0.589 24.484 5.973 1 96.12 155 LEU B O 1
ATOM 2801 N N . PRO B 1 156 ? 2.145 22.844 5.961 1 96.19 156 PRO B N 1
ATOM 2802 C CA . PRO B 1 156 ? 1.784 22.5 4.582 1 96.19 156 PRO B CA 1
ATOM 2803 C C . PRO B 1 156 ? 0.467 21.734 4.492 1 96.19 156 PRO B C 1
ATOM 2805 O O . PRO B 1 156 ? 0.397 20.562 4.891 1 96.19 156 PRO B O 1
ATOM 2808 N N . VAL B 1 157 ? -0.495 22.422 3.969 1 98.69 157 VAL B N 1
ATOM 2809 C CA . VAL B 1 157 ? -1.815 21.812 3.84 1 98.69 157 VAL B CA 1
ATOM 2810 C C . VAL B 1 157 ? -2.15 21.625 2.363 1 98.69 157 VAL B C 1
ATOM 2812 O O . VAL B 1 157 ? -2.35 22.594 1.63 1 98.69 157 VAL B O 1
ATOM 2815 N N . LEU B 1 158 ? -2.186 20.375 1.972 1 98.81 158 LEU B N 1
ATOM 2816 C CA . LEU B 1 158 ? -2.588 19.984 0.622 1 98.81 158 LEU B CA 1
ATOM 2817 C C . LEU B 1 158 ? -4.09 19.734 0.555 1 98.81 158 LEU B C 1
ATOM 2819 O O . LEU B 1 158 ? -4.668 19.172 1.494 1 98.81 158 LEU B O 1
ATOM 2823 N N . LEU B 1 159 ? -4.629 20.109 -0.599 1 98.88 159 LEU B N 1
ATOM 2824 C CA . LEU B 1 159 ? -6.062 19.938 -0.797 1 98.88 159 LEU B CA 1
ATOM 2825 C C . LEU B 1 159 ? -6.34 18.781 -1.764 1 98.88 159 LEU B C 1
ATOM 2827 O O . LEU B 1 159 ? -5.797 18.75 -2.869 1 98.88 159 LEU B O 1
ATOM 2831 N N . ASP B 1 160 ? -7.172 17.875 -1.349 1 98.69 160 ASP B N 1
ATOM 2832 C CA . ASP B 1 160 ? -7.66 16.766 -2.162 1 98.69 160 ASP B CA 1
ATOM 2833 C C . ASP B 1 160 ? -9.141 16.938 -2.5 1 98.69 160 ASP B C 1
ATOM 2835 O O . ASP B 1 160 ? -9.984 16.188 -2.008 1 98.69 160 ASP B O 1
ATOM 2839 N N . PRO B 1 161 ? -9.461 17.781 -3.395 1 97.81 161 PRO B N 1
ATOM 2840 C CA . PRO B 1 161 ? -10.867 18.141 -3.607 1 97.81 161 PRO B CA 1
ATOM 2841 C C . PRO B 1 161 ? -11.664 17.016 -4.258 1 97.81 161 PRO B C 1
ATOM 2843 O O . PRO B 1 161 ? -12.898 17.016 -4.211 1 97.81 161 PRO B O 1
ATOM 2846 N N . ASP B 1 162 ? -11.047 16.047 -4.871 1 97.56 162 ASP B N 1
ATOM 2847 C CA . ASP B 1 162 ? -11.773 14.984 -5.551 1 97.56 162 ASP B CA 1
ATOM 2848 C C . ASP B 1 162 ? -11.859 13.734 -4.672 1 97.56 162 ASP B C 1
ATOM 2850 O O . ASP B 1 162 ? -12.516 12.758 -5.039 1 97.56 162 ASP B O 1
ATOM 2854 N N . GLY B 1 163 ? -11.172 13.719 -3.604 1 97.81 163 GLY B N 1
ATOM 2855 C CA . GLY B 1 163 ? -11.203 12.594 -2.686 1 97.81 163 GLY B CA 1
ATOM 2856 C C . GLY B 1 163 ? -10.414 11.398 -3.182 1 97.81 163 GLY B C 1
ATOM 2857 O O . GLY B 1 163 ? -10.484 10.32 -2.59 1 97.81 163 GLY B O 1
ATOM 2858 N N . LYS B 1 164 ? -9.695 11.555 -4.207 1 97.12 164 LYS B N 1
ATOM 2859 C CA . LYS B 1 164 ? -8.984 10.438 -4.828 1 97.12 164 LYS B CA 1
ATOM 2860 C C . LYS B 1 164 ? -7.84 9.953 -3.943 1 97.12 164 LYS B C 1
ATOM 2862 O O . LYS B 1 164 ? -7.539 8.758 -3.908 1 97.12 164 LYS B O 1
ATOM 2867 N N . LEU B 1 165 ? -7.184 10.836 -3.27 1 98.19 165 LEU B N 1
ATOM 2868 C CA . LEU B 1 165 ? -6.082 10.445 -2.402 1 98.19 165 LEU B CA 1
ATOM 2869 C C . LEU B 1 165 ? -6.594 9.688 -1.18 1 98.19 165 LEU B C 1
ATOM 2871 O O . LEU B 1 165 ? -5.973 8.719 -0.736 1 98.19 165 LEU B O 1
ATOM 2875 N N . LEU B 1 166 ? -7.742 10.125 -0.65 1 96.94 166 LEU B N 1
ATOM 2876 C CA . LEU B 1 166 ? -8.383 9.367 0.424 1 96.94 166 LEU B CA 1
ATOM 2877 C C . LEU B 1 166 ? -8.594 7.914 0.015 1 96.94 166 LEU B C 1
ATOM 2879 O O . LEU B 1 166 ? -8.266 6.996 0.769 1 96.94 166 LEU B O 1
ATOM 2883 N N . GLU B 1 167 ? -9.102 7.773 -1.161 1 94.56 167 GLU B N 1
ATOM 2884 C CA . GLU B 1 167 ? -9.398 6.438 -1.673 1 94.56 167 GLU B CA 1
ATOM 2885 C C . GLU B 1 167 ? -8.117 5.629 -1.866 1 94.56 167 GLU B C 1
ATOM 2887 O O . GLU B 1 167 ? -8.023 4.488 -1.41 1 94.56 167 GLU B O 1
ATOM 2892 N N . ALA B 1 168 ? -7.172 6.188 -2.439 1 95.75 168 ALA B N 1
ATOM 2893 C CA . ALA B 1 168 ? -5.926 5.508 -2.775 1 95.75 168 ALA B CA 1
ATOM 2894 C C . ALA B 1 168 ? -5.199 5.035 -1.518 1 95.75 168 ALA B C 1
ATOM 2896 O O . ALA B 1 168 ? -4.594 3.963 -1.509 1 95.75 168 ALA B O 1
ATOM 2897 N N . TYR B 1 169 ? -5.281 5.789 -0.499 1 97.12 169 TYR B N 1
ATOM 2898 C CA . TYR B 1 169 ? -4.562 5.461 0.728 1 97.12 169 TYR B CA 1
ATOM 2899 C C . TYR B 1 169 ? -5.473 4.75 1.72 1 97.12 169 TYR B C 1
ATOM 2901 O O . TYR B 1 169 ? -5.059 4.426 2.836 1 97.12 169 TYR B O 1
ATOM 2909 N N . GLY B 1 170 ? -6.676 4.539 1.296 1 94 170 GLY B N 1
ATOM 2910 C CA . GLY B 1 170 ? -7.621 3.842 2.152 1 94 170 GLY B CA 1
ATOM 2911 C C . GLY B 1 170 ? -7.93 4.59 3.434 1 94 170 GLY B C 1
ATOM 2912 O O . GLY B 1 170 ? -8.008 3.992 4.508 1 94 170 GLY B O 1
ATOM 2913 N N . VAL B 1 171 ? -8.094 5.895 3.314 1 96.06 171 VAL B N 1
ATOM 2914 C CA . VAL B 1 171 ? -8.367 6.723 4.484 1 96.06 171 VAL B CA 1
ATOM 2915 C C . VAL B 1 171 ? -9.867 6.789 4.734 1 96.06 171 VAL B C 1
ATOM 2917 O O . VAL B 1 171 ? -10.617 7.328 3.912 1 96.06 171 VAL B O 1
ATOM 2920 N N . ARG B 1 172 ? -10.219 6.34 5.977 1 91.56 172 ARG B N 1
ATOM 2921 C CA . ARG B 1 172 ? -11.641 6.27 6.301 1 91.56 172 ARG B CA 1
ATOM 2922 C C . ARG B 1 172 ? -11.938 6.973 7.625 1 91.56 172 ARG B C 1
ATOM 2924 O O . ARG B 1 172 ? -13.094 7.137 8 1 91.56 172 ARG B O 1
ATOM 2931 N N . SER B 1 173 ? -10.883 7.32 8.305 1 94.81 173 SER B N 1
ATOM 2932 C CA . SER B 1 173 ? -10.992 8.023 9.578 1 94.81 173 SER B CA 1
ATOM 2933 C C . SER B 1 173 ? -9.828 8.984 9.781 1 94.81 173 SER B C 1
ATOM 2935 O O . SER B 1 173 ? -8.812 8.891 9.086 1 94.81 173 SER B O 1
ATOM 2937 N N . TYR B 1 174 ? -10.172 9.938 10.688 1 97.56 174 TYR B N 1
ATOM 2938 C CA . TYR B 1 174 ? -9.156 10.945 10.969 1 97.56 174 TYR B CA 1
ATOM 2939 C C . TYR B 1 174 ? -8.781 10.938 12.445 1 97.56 174 TYR B C 1
ATOM 2941 O O . TYR B 1 174 ? -9.625 10.68 13.305 1 97.56 174 TYR B O 1
ATOM 2949 N N . PRO B 1 175 ? -7.559 11.312 12.82 1 98.62 175 PRO B N 1
ATOM 2950 C CA . PRO B 1 175 ? -6.434 11.453 11.898 1 98.62 175 PRO B CA 1
ATOM 2951 C C . PRO B 1 175 ? -5.914 10.117 11.383 1 98.62 175 PRO B C 1
ATOM 2953 O O . PRO B 1 175 ? -6.129 9.078 12.023 1 98.62 175 PRO B O 1
ATOM 2956 N N . THR B 1 176 ? -5.402 10.062 10.18 1 98.19 176 THR B N 1
ATOM 2957 C CA . THR B 1 176 ? -4.609 8.969 9.641 1 98.19 176 THR B CA 1
ATOM 2958 C C . THR B 1 176 ? -3.207 9.445 9.266 1 98.19 176 THR B C 1
ATOM 2960 O O . THR B 1 176 ? -3.055 10.43 8.539 1 98.19 176 THR B O 1
ATOM 2963 N N . GLU B 1 177 ? -2.227 8.711 9.781 1 98.38 177 GLU B N 1
ATOM 2964 C CA . GLU B 1 177 ? -0.824 9.023 9.523 1 98.38 177 GLU B CA 1
ATOM 2965 C C . GLU B 1 177 ? -0.19 7.984 8.609 1 98.38 177 GLU B C 1
ATOM 2967 O O . GLU B 1 177 ? -0.286 6.781 8.859 1 98.38 177 GLU B O 1
ATOM 2972 N N . VAL B 1 178 ? 0.419 8.516 7.602 1 98.5 178 VAL B N 1
ATOM 2973 C CA . VAL B 1 178 ? 1.105 7.641 6.66 1 98.5 178 VAL B CA 1
ATOM 2974 C C . VAL B 1 178 ? 2.592 7.984 6.621 1 98.5 178 VAL B C 1
ATOM 2976 O O . VAL B 1 178 ? 2.963 9.156 6.555 1 98.5 178 VAL B O 1
ATOM 2979 N N . PHE B 1 179 ? 3.361 6.91 6.691 1 98.31 179 PHE B N 1
ATOM 2980 C CA . PHE B 1 179 ? 4.812 7.047 6.66 1 98.31 179 PHE B CA 1
ATOM 2981 C C . PHE B 1 179 ? 5.391 6.41 5.402 1 98.31 179 PHE B C 1
ATOM 2983 O O . PHE B 1 179 ? 5.242 5.203 5.188 1 98.31 179 PHE B O 1
ATOM 2990 N N . ILE B 1 180 ? 6.016 7.25 4.641 1 97.88 180 ILE B N 1
ATOM 2991 C CA . ILE B 1 180 ? 6.59 6.816 3.371 1 97.88 180 ILE B CA 1
ATOM 2992 C C . ILE B 1 180 ? 8.109 6.91 3.436 1 97.88 180 ILE B C 1
ATOM 2994 O O . ILE B 1 180 ? 8.664 7.949 3.811 1 97.88 180 ILE B O 1
ATOM 2998 N N . GLY B 1 181 ? 8.727 5.844 3.053 1 97.25 181 GLY B N 1
ATOM 2999 C CA . GLY B 1 181 ? 10.18 5.809 3.086 1 97.25 181 GLY B CA 1
ATOM 3000 C C . GLY B 1 181 ? 10.82 6.598 1.96 1 97.25 181 GLY B C 1
ATOM 3001 O O . GLY B 1 181 ? 10.133 7.031 1.031 1 97.25 181 GLY B O 1
ATOM 3002 N N . SER B 1 182 ? 12.172 6.703 2.115 1 96.62 182 SER B N 1
ATOM 3003 C CA . SER B 1 182 ? 12.945 7.387 1.084 1 96.62 182 SER B CA 1
ATOM 3004 C C . SER B 1 182 ? 12.922 6.613 -0.23 1 96.62 182 SER B C 1
ATOM 3006 O O . SER B 1 182 ? 13.219 7.168 -1.29 1 96.62 182 SER B O 1
ATOM 3008 N N . ASP B 1 183 ? 12.539 5.418 -0.124 1 93.31 183 ASP B N 1
ATOM 3009 C CA . ASP B 1 183 ? 12.445 4.547 -1.291 1 93.31 183 ASP B CA 1
ATOM 3010 C C . ASP B 1 183 ? 11.055 4.598 -1.911 1 93.31 183 ASP B C 1
ATOM 3012 O O . ASP B 1 183 ? 10.781 3.916 -2.902 1 93.31 183 ASP B O 1
ATOM 3016 N N . GLY B 1 184 ? 10.125 5.332 -1.333 1 95.06 184 GLY B N 1
ATOM 3017 C CA . GLY B 1 184 ? 8.789 5.512 -1.878 1 95.06 184 GLY B CA 1
ATOM 3018 C C . GLY B 1 184 ? 7.797 4.473 -1.382 1 95.06 184 GLY B C 1
ATOM 3019 O O . GLY B 1 184 ? 6.629 4.488 -1.768 1 95.06 184 GLY B O 1
ATOM 3020 N N . VAL B 1 185 ? 8.266 3.656 -0.492 1 94.38 185 VAL B N 1
ATOM 3021 C CA . VAL B 1 185 ? 7.426 2.576 0.026 1 94.38 185 VAL B CA 1
ATOM 3022 C C . VAL B 1 185 ? 6.527 3.109 1.141 1 94.38 185 VAL B C 1
ATOM 3024 O O . VAL B 1 185 ? 6.977 3.879 1.992 1 94.38 185 VAL B O 1
ATOM 3027 N N . LEU B 1 186 ? 5.211 2.756 0.995 1 97.12 186 LEU B N 1
ATOM 3028 C CA . LEU B 1 186 ? 4.352 2.975 2.152 1 97.12 186 LEU B CA 1
ATOM 3029 C C . LEU B 1 186 ? 4.719 2.029 3.291 1 97.12 186 LEU B C 1
ATOM 3031 O O . LEU B 1 186 ? 4.215 0.907 3.361 1 97.12 186 LEU B O 1
ATOM 3035 N N . ALA B 1 187 ? 5.434 2.58 4.246 1 95.69 187 ALA B N 1
ATOM 3036 C CA . ALA B 1 187 ? 6.074 1.756 5.266 1 95.69 187 ALA B CA 1
ATOM 3037 C C . ALA B 1 187 ? 5.117 1.481 6.426 1 95.69 187 ALA B C 1
ATOM 3039 O O . ALA B 1 187 ? 5.184 0.422 7.055 1 95.69 187 ALA B O 1
ATOM 3040 N N . LYS B 1 188 ? 4.277 2.459 6.672 1 95.5 188 LYS B N 1
ATOM 3041 C CA . LYS B 1 188 ? 3.371 2.32 7.805 1 95.5 188 LYS B CA 1
ATOM 3042 C C . LYS B 1 188 ? 2.174 3.256 7.672 1 95.5 188 LYS B C 1
ATOM 3044 O O . LYS B 1 188 ? 2.303 4.367 7.156 1 95.5 188 LYS B O 1
ATOM 3049 N N . LYS B 1 189 ? 1.055 2.734 8.07 1 95.5 189 LYS B N 1
ATOM 3050 C CA . LYS B 1 189 ? -0.154 3.527 8.266 1 95.5 189 LYS B CA 1
ATOM 3051 C C . LYS B 1 189 ? -0.656 3.418 9.703 1 95.5 189 LYS B C 1
ATOM 3053 O O . LYS B 1 189 ? -0.724 2.32 10.266 1 95.5 189 LYS B O 1
ATOM 3058 N N . HIS B 1 190 ? -0.887 4.582 10.32 1 96.38 190 HIS B N 1
ATOM 3059 C CA . HIS B 1 190 ? -1.425 4.652 11.672 1 96.38 190 HIS B CA 1
ATOM 3060 C C . HIS B 1 190 ? -2.744 5.414 11.703 1 96.38 190 HIS B C 1
ATOM 3062 O O . HIS B 1 190 ? -2.822 6.547 11.219 1 96.38 190 HIS B O 1
ATOM 3068 N N . ILE B 1 191 ? -3.709 4.816 12.32 1 95.38 191 ILE B N 1
ATOM 3069 C CA . ILE B 1 191 ? -5.031 5.43 12.398 1 95.38 191 ILE B CA 1
ATOM 3070 C C . ILE B 1 191 ? -5.27 5.949 13.812 1 95.38 191 ILE B C 1
ATOM 3072 O O . ILE B 1 191 ? -5.047 5.23 14.797 1 95.38 191 ILE B O 1
ATOM 3076 N N . GLY B 1 192 ? -5.645 7.168 13.875 1 96.75 192 GLY B N 1
ATOM 3077 C CA . GLY B 1 192 ? -5.953 7.762 15.172 1 96.75 192 GLY B CA 1
ATOM 3078 C C . GLY B 1 192 ? -4.816 8.602 15.727 1 96.75 192 GLY B C 1
ATOM 3079 O O . GLY B 1 192 ? -3.904 8.984 15 1 96.75 192 GLY B O 1
ATOM 3080 N N . TYR B 1 193 ? -5.004 8.93 17 1 97.81 193 TYR B N 1
ATOM 3081 C CA . TYR B 1 193 ? -4.055 9.797 17.688 1 97.81 193 TYR B CA 1
ATOM 3082 C C . TYR B 1 193 ? -2.66 9.18 17.688 1 97.81 193 TYR B C 1
ATOM 3084 O O . TYR B 1 193 ? -2.502 7.984 17.969 1 97.81 193 TYR B O 1
ATOM 3092 N N . ALA B 1 194 ? -1.68 9.984 17.344 1 97.44 194 ALA B N 1
ATOM 3093 C CA . ALA B 1 194 ? -0.273 9.617 17.484 1 97.44 194 ALA B CA 1
ATOM 3094 C C . ALA B 1 194 ? 0.511 10.711 18.219 1 97.44 194 ALA B C 1
ATOM 3096 O O . ALA B 1 194 ? 0.457 11.883 17.828 1 97.44 194 ALA B O 1
ATOM 3097 N N . LYS B 1 195 ? 1.271 10.289 19.172 1 97.38 195 LYS B N 1
ATOM 3098 C CA . LYS B 1 195 ? 2.146 11.219 19.875 1 97.38 195 LYS B CA 1
ATOM 3099 C C . LYS B 1 195 ? 3.293 11.68 18.984 1 97.38 195 LYS B C 1
ATOM 3101 O O . LYS B 1 195 ? 3.82 10.898 18.188 1 97.38 195 LYS B O 1
ATOM 3106 N N . LYS B 1 196 ? 3.633 12.945 19.297 1 97.75 196 LYS B N 1
ATOM 3107 C CA . LYS B 1 196 ? 4.75 13.5 18.531 1 97.75 196 LYS B CA 1
ATOM 3108 C C . LYS B 1 196 ? 5.984 12.609 18.641 1 97.75 196 LYS B C 1
ATOM 3110 O O . LYS B 1 196 ? 6.664 12.359 17.641 1 97.75 196 LYS B O 1
ATOM 3115 N N . SER B 1 197 ? 6.262 12.102 19.812 1 97.56 197 SER B N 1
ATOM 3116 C CA . SER B 1 197 ? 7.43 11.25 20.016 1 97.56 197 SER B CA 1
ATOM 3117 C C . SER B 1 197 ? 7.316 9.945 19.234 1 97.56 197 SER B C 1
ATOM 3119 O O . SER B 1 197 ? 8.32 9.422 18.75 1 97.56 197 SER B O 1
ATOM 3121 N N . ASP B 1 198 ? 6.121 9.43 19.141 1 97.94 198 ASP B N 1
ATOM 3122 C CA . ASP B 1 198 ? 5.902 8.203 18.375 1 97.94 198 ASP B CA 1
ATOM 3123 C C . ASP B 1 198 ? 6.098 8.43 16.891 1 97.94 198 ASP B C 1
ATOM 3125 O O . ASP B 1 198 ? 6.617 7.566 16.188 1 97.94 198 ASP B O 1
ATOM 3129 N N . ILE B 1 199 ? 5.668 9.555 16.422 1 98 199 ILE B N 1
ATOM 3130 C CA . ILE B 1 199 ? 5.859 9.922 15.016 1 98 199 ILE B CA 1
ATOM 3131 C C . ILE B 1 199 ? 7.352 10 14.703 1 98 199 ILE B C 1
ATOM 3133 O O . ILE B 1 199 ? 7.812 9.43 13.719 1 98 199 ILE B O 1
ATOM 3137 N N . LYS B 1 200 ? 8.094 10.656 15.57 1 97.12 200 LYS B N 1
ATOM 3138 C CA . LYS B 1 200 ? 9.539 10.773 15.383 1 97.12 200 LYS B CA 1
ATOM 3139 C C . LYS B 1 200 ? 10.211 9.406 15.398 1 97.12 200 LYS B C 1
ATOM 3141 O O . LYS B 1 200 ? 11.094 9.133 14.586 1 97.12 200 LYS B O 1
ATOM 3146 N N . LYS B 1 201 ? 9.805 8.594 16.281 1 97.5 201 LYS B N 1
ATOM 3147 C CA . LYS B 1 201 ? 10.352 7.242 16.375 1 97.5 201 LYS B CA 1
ATOM 3148 C C . LYS B 1 201 ? 10.102 6.457 15.086 1 97.5 201 LYS B C 1
ATOM 3150 O O . LYS B 1 201 ? 10.984 5.758 14.594 1 97.5 201 LYS B O 1
ATOM 3155 N N . THR B 1 202 ? 8.844 6.562 14.625 1 97.38 202 THR B N 1
ATOM 3156 C CA . THR B 1 202 ? 8.516 5.871 13.383 1 97.38 202 THR B CA 1
ATOM 3157 C C . THR B 1 202 ? 9.383 6.371 12.234 1 97.38 202 THR B C 1
ATOM 3159 O O . THR B 1 202 ? 9.914 5.57 11.461 1 97.38 202 THR B O 1
ATOM 3162 N N . LEU B 1 203 ? 9.578 7.645 12.109 1 97.25 203 LEU B N 1
ATOM 3163 C CA . LEU B 1 203 ? 10.383 8.227 11.047 1 97.25 203 LEU B CA 1
ATOM 3164 C C . LEU B 1 203 ? 11.836 7.781 11.148 1 97.25 203 LEU B C 1
ATOM 3166 O O . LEU B 1 203 ? 12.492 7.566 10.125 1 97.25 203 LEU B O 1
ATOM 3170 N N . LYS B 1 204 ? 12.297 7.625 12.328 1 95.69 204 LYS B N 1
ATOM 3171 C CA . LYS B 1 204 ? 13.664 7.152 12.523 1 95.69 204 LYS B CA 1
ATOM 3172 C C . LYS B 1 204 ? 13.797 5.68 12.141 1 95.69 204 LYS B C 1
ATOM 3174 O O . LYS B 1 204 ? 14.867 5.23 11.734 1 95.69 204 LYS B O 1
ATOM 3179 N N . GLY B 1 205 ? 12.688 4.988 12.25 1 95.69 205 GLY B N 1
ATOM 3180 C CA . GLY B 1 205 ? 12.719 3.547 12.055 1 95.69 205 GLY B CA 1
ATOM 3181 C C . GLY B 1 205 ? 12.562 3.137 10.602 1 95.69 205 GLY B C 1
ATOM 3182 O O . GLY B 1 205 ? 12.828 1.988 10.25 1 95.69 205 GLY B O 1
ATOM 3183 N N . ILE B 1 206 ? 12.117 4.051 9.82 1 95.19 206 ILE B N 1
ATOM 3184 C CA . ILE B 1 206 ? 11.938 3.693 8.414 1 95.19 206 ILE B CA 1
ATOM 3185 C C . ILE B 1 206 ? 13.125 4.215 7.598 1 95.19 206 ILE B C 1
ATOM 3187 O O . ILE B 1 206 ? 13.914 5.02 8.094 1 95.19 206 ILE B O 1
ATOM 3191 N N . HIS B 1 207 ? 13.164 3.703 6.34 1 89.62 207 HIS B N 1
ATOM 3192 C CA . HIS B 1 207 ? 14.305 4.039 5.5 1 89.62 207 HIS B CA 1
ATOM 3193 C C . HIS B 1 207 ? 13.859 4.746 4.223 1 89.62 207 HIS B C 1
ATOM 3195 O O . HIS B 1 207 ? 12.75 4.523 3.738 1 89.62 207 HIS B O 1
#

InterPro domains:
  IPR000866 Alkyl hydroperoxide reductase subunit C/ Thiol specific antioxidant [PF00578] (70-188)
  IPR013766 Thioredoxin domain [PS51352] (65-207)
  IPR036249 Thioredoxin-like superfamily [SSF52833] (1-204)
  IPR050553 Thioredoxin family ResA/DsbE subfamily [PTHR42852] (18-204)